Protein AF-A0A517YF30-F1 (afdb_monomer_lite)

Sequence (379 aa):
MPVTVTRTSLQVQNWNGSINKATDIVGMNGVGLNIELEAHASGGDELPPSIKVQLEFKEASQAGTGKASWSGKPVLDVPRHAYTSYYRFDVPWQIWSMLGVAEGRREFATVVRYSSDDMKATADGAFRSQLVYGNWADRGMAQQSLRMSNNSGDARLRRPDAKQLMLAGGVEILEIKVLPQPHLKVKDGSTYCFMRSPADVFFYTGHGLGGNLVTHGGPGEGLHDDFMTPEELLQAWTVTNPILGPKSLDVDVLIINGCSVLNCDDKDGTGKKWARLLMNQEGPLYSILGYRDGAPADSNGGHAVAAAMGKAIIGNLDSKWMAYAKTWLEINKQNHKHYRPTSSNYSLANACAIDLNGYWYLEELDDELHIIGPKKLPK

Radius of gyration: 23.12 Å; chains: 1; bounding box: 59×44×78 Å

Organism: NCBI:txid2528021

Secondary structure (DSSP, 8-state):
--EEEEEEEEEEGGG-SB--TTT-EETSTT--EEEEEEEE--TTPPPPSEEEEEEEEEESTTTTTPPPS-----EEEEEBSTTSSEEEEE--HHHHHHT---SS--EEEEEE---SSS----HHHHHHHHHHHTT-EEEEEEE--SSTTS---BTTTTB--HHHHHHHT-EEEEEEEEPP-TTEEESS-EEEEEEE---SEEEEESEEETTEEE--PPTT-----EEE-HHHHHHHHHS-BTTTBSS-----EEEEESTTSS--SSTT-HHHHHHTTBTTTTSSBSEEEEESSPPPPIIIIIHHHHHHHHHHIIIIITT-GGGHHHHHHHHHHHHHTTS--SSTTS-GGGEEEEETTEEEEEEEETTEEEEEEEEPPP-

Foldseek 3Di:
DFKEWPDKFKAFPPRPGTDDLAADAQLFPRGFIKIKIFIDDDDPDADDQWFKKWKDWAQQQCRPHGDGLAPDIDIDTFGDDPSHRMTIDRDDLVVLLVRHGPPDAAEEEEEEADDDDPPDDDLVVLQVVLCVVLVHGYQAYFYADQDLVDRRGDNVSSHYGRLNCLLLQGWIKIKMFTDDDVSYHYDPGIDIHIYRDHGQEYEYAAADDPQAGWHNHPVPGPDTHRSGHLVSSLVSQQPARPSCGRRNHQHAEYEYQYFQNQACPDPSGSNVSNLCCAPVHRHNYQKYWYFNGAAADCVLCSNVLSNQLSNCCSPPCVPVSNCSFVSSLVSLQVSQVVRVDPDPRHGSQRIWMQGPQAIWGWDQDPNGIDIDDDDHRDD

Structure (mmCIF, N/CA/C/O backbone):
data_AF-A0A517YF30-F1
#
_entry.id   AF-A0A517YF30-F1
#
loop_
_atom_site.group_PDB
_atom_site.id
_atom_site.type_symbol
_atom_site.label_atom_id
_atom_site.label_alt_id
_atom_site.label_comp_id
_atom_site.label_asym_id
_atom_site.label_entity_id
_atom_site.label_seq_id
_atom_site.pdbx_PDB_ins_code
_atom_site.Cartn_x
_atom_site.Cartn_y
_atom_site.Cartn_z
_atom_site.occupancy
_atom_site.B_iso_or_equiv
_atom_site.auth_seq_id
_atom_site.auth_comp_id
_atom_site.auth_asym_id
_atom_site.auth_atom_id
_atom_site.pdbx_PDB_model_num
ATOM 1 N N . MET A 1 1 ? -31.188 3.361 35.700 1.00 61.44 1 MET A N 1
ATOM 2 C CA . MET A 1 1 ? -31.096 4.200 34.480 1.00 61.44 1 MET A CA 1
ATOM 3 C C . MET A 1 1 ? -29.778 3.899 33.776 1.00 61.44 1 MET A C 1
ATOM 5 O O . MET A 1 1 ? -28.760 3.799 34.438 1.00 61.44 1 MET A O 1
ATOM 9 N N . PRO A 1 2 ? -29.761 3.764 32.443 1.00 85.69 2 PRO A N 1
ATOM 10 C CA . PRO A 1 2 ? -28.757 2.956 31.754 1.00 85.69 2 PRO A CA 1
ATOM 11 C C . PRO A 1 2 ? -27.320 3.474 31.889 1.00 85.69 2 PRO A C 1
ATOM 13 O O . PRO A 1 2 ? -27.060 4.677 31.790 1.00 85.69 2 PRO A O 1
ATOM 16 N N . VAL A 1 3 ? -26.395 2.528 32.045 1.00 90.75 3 VAL A N 1
ATOM 17 C CA . VAL A 1 3 ? -24.952 2.732 31.891 1.00 90.75 3 VAL A CA 1
ATOM 18 C C . VAL A 1 3 ? -24.687 3.247 30.483 1.00 90.75 3 VAL A C 1
ATOM 20 O O . VAL A 1 3 ? -25.270 2.746 29.527 1.00 90.75 3 VAL A O 1
ATOM 23 N N . THR A 1 4 ? -23.836 4.256 30.331 1.00 94.69 4 THR A N 1
ATOM 24 C CA . THR A 1 4 ? -23.528 4.859 29.031 1.00 94.69 4 THR A CA 1
ATOM 25 C C . THR A 1 4 ? -22.043 4.750 28.726 1.00 94.69 4 THR A C 1
ATOM 27 O O . THR A 1 4 ? -21.242 5.294 29.480 1.00 94.69 4 THR A O 1
ATOM 30 N N . VAL A 1 5 ? -21.681 4.113 27.608 1.00 95.75 5 VAL A N 1
ATOM 31 C CA . VAL A 1 5 ? -20.320 4.180 27.051 1.00 95.75 5 VAL A CA 1
ATOM 32 C C . VAL A 1 5 ? -20.120 5.540 26.394 1.00 95.75 5 VAL A C 1
ATOM 34 O O . VAL A 1 5 ? -20.838 5.895 25.452 1.00 95.75 5 VAL A O 1
ATOM 37 N N . THR A 1 6 ? -19.171 6.310 26.913 1.00 95.56 6 THR A N 1
ATOM 38 C CA . THR A 1 6 ? -18.880 7.691 26.505 1.00 95.56 6 THR A CA 1
ATOM 39 C C . THR A 1 6 ? -17.641 7.815 25.639 1.00 95.56 6 THR A C 1
ATOM 41 O O . THR A 1 6 ? -17.535 8.816 24.931 1.00 95.56 6 THR A O 1
ATOM 44 N N . ARG A 1 7 ? -16.744 6.822 25.671 1.00 95.81 7 ARG A N 1
ATOM 45 C CA . ARG A 1 7 ? -15.513 6.803 24.878 1.00 95.81 7 ARG A CA 1
ATOM 46 C C . ARG A 1 7 ? -15.123 5.374 24.517 1.00 95.81 7 ARG A C 1
ATOM 48 O O . ARG A 1 7 ? -15.085 4.509 25.391 1.00 95.81 7 ARG A O 1
ATOM 55 N N . THR A 1 8 ? -14.778 5.161 23.251 1.00 96.12 8 THR A N 1
ATOM 56 C CA . THR A 1 8 ? -14.151 3.927 22.756 1.00 96.12 8 THR A CA 1
ATOM 57 C C . THR A 1 8 ? -12.811 4.296 22.128 1.00 96.12 8 THR A C 1
ATOM 59 O O . THR A 1 8 ? -12.760 5.065 21.169 1.00 96.12 8 THR A O 1
ATOM 62 N N . SER A 1 9 ? -11.703 3.771 22.646 1.00 95.12 9 SER A N 1
ATOM 63 C CA . SER A 1 9 ? -10.369 4.140 22.167 1.00 95.12 9 SER A CA 1
ATOM 64 C C . SER A 1 9 ? -9.432 2.946 22.038 1.00 95.12 9 SER A C 1
ATOM 66 O O . SER A 1 9 ? -9.618 1.904 22.666 1.00 95.12 9 SER A O 1
ATOM 68 N N . LEU A 1 10 ? -8.432 3.122 21.179 1.00 94.19 10 LEU A N 1
ATOM 69 C CA . LEU A 1 10 ? -7.374 2.156 20.929 1.00 94.19 10 LEU A CA 1
ATOM 70 C C . LEU A 1 10 ? -6.073 2.710 21.469 1.00 94.19 10 LEU A C 1
ATOM 72 O O . LEU A 1 10 ? -5.754 3.876 21.231 1.00 94.19 10 LEU A O 1
ATOM 76 N N . GLN A 1 11 ? -5.342 1.873 22.186 1.00 93.56 11 GLN A N 1
ATOM 77 C CA . GLN A 1 11 ? -4.085 2.236 22.818 1.00 93.56 11 GLN A CA 1
ATOM 78 C C . GLN A 1 11 ? -2.956 1.394 22.224 1.00 93.56 11 GLN A C 1
ATOM 80 O O . GLN A 1 11 ? -3.171 0.240 21.839 1.00 93.56 11 GLN A O 1
ATOM 85 N N . VAL A 1 12 ? -1.759 1.974 22.155 1.00 87.69 12 VAL A N 1
ATOM 86 C CA . VAL A 1 12 ? -0.543 1.221 21.835 1.00 87.69 12 VAL A CA 1
ATOM 87 C C . VAL A 1 12 ? -0.238 0.223 22.955 1.00 87.69 12 VAL A C 1
ATOM 89 O O . VAL A 1 12 ? -0.716 0.362 24.088 1.00 87.69 12 VAL A O 1
ATOM 92 N N . GLN A 1 13 ? 0.593 -0.775 22.651 1.00 81.19 13 GLN A N 1
ATOM 93 C CA . GLN A 1 13 ? 1.053 -1.757 23.634 1.00 81.19 13 GLN A CA 1
ATOM 94 C C . GLN A 1 13 ? 1.600 -1.082 24.906 1.00 81.19 13 GLN A C 1
ATOM 96 O O . GLN A 1 13 ? 2.226 -0.021 24.852 1.00 81.19 13 GLN A O 1
ATOM 101 N N . ASN A 1 14 ? 1.367 -1.716 26.058 1.00 84.12 14 ASN A N 1
ATOM 102 C CA . ASN A 1 14 ? 1.727 -1.213 27.390 1.00 84.12 14 ASN A CA 1
ATOM 103 C C . ASN A 1 14 ? 1.003 0.077 27.810 1.00 84.12 14 ASN A C 1
ATOM 105 O O . ASN A 1 14 ? 1.407 0.695 28.789 1.00 84.12 14 ASN A O 1
ATOM 109 N N . TRP A 1 15 ? -0.077 0.463 27.119 1.00 87.31 15 TRP A N 1
ATOM 110 C CA . TRP A 1 15 ? -0.904 1.624 27.483 1.00 87.31 15 TRP A CA 1
ATOM 111 C C . TRP A 1 15 ? -0.151 2.966 27.419 1.00 87.31 15 TRP A C 1
ATOM 113 O O . TRP A 1 15 ? -0.527 3.925 28.088 1.00 87.31 15 TRP A O 1
ATOM 123 N N . ASN A 1 16 ? 0.894 3.050 26.588 1.00 85.00 16 ASN A N 1
ATOM 124 C CA . ASN A 1 16 ? 1.787 4.214 26.492 1.00 85.00 16 ASN A CA 1
ATOM 125 C C . ASN A 1 16 ? 1.214 5.400 25.692 1.00 85.00 16 ASN A C 1
ATOM 127 O O . ASN A 1 16 ? 1.903 6.397 25.488 1.00 85.00 16 ASN A O 1
ATOM 131 N N . GLY A 1 17 ? -0.026 5.306 25.216 1.00 89.19 17 GLY A N 1
ATOM 132 C CA . GLY A 1 17 ? -0.667 6.356 24.433 1.00 89.19 17 GLY A CA 1
ATOM 133 C C . GLY A 1 17 ? -1.769 5.827 23.526 1.00 89.19 17 GLY A C 1
ATOM 134 O O . GLY A 1 17 ? -1.887 4.625 23.284 1.00 89.19 17 GLY A O 1
ATOM 135 N N . SER A 1 18 ? -2.583 6.746 23.016 1.00 92.62 18 SER A N 1
ATOM 136 C CA . SER A 1 18 ? -3.637 6.416 22.058 1.00 92.62 18 SER A CA 1
ATOM 137 C C . SER A 1 18 ? -3.072 6.263 20.654 1.00 92.62 18 SER A C 1
ATOM 139 O O . SER A 1 18 ? -2.179 7.009 20.264 1.00 92.62 18 SER A O 1
ATOM 141 N N . ILE A 1 19 ? -3.643 5.330 19.893 1.00 92.38 19 ILE A N 1
ATOM 142 C CA . ILE A 1 19 ? -3.307 5.120 18.485 1.00 92.38 19 ILE A CA 1
ATOM 143 C C . ILE A 1 19 ? -3.569 6.409 17.699 1.00 92.38 19 ILE A C 1
ATOM 145 O O . ILE A 1 19 ? -4.698 6.913 17.647 1.00 92.38 19 ILE A O 1
ATOM 149 N N . ASN A 1 20 ? -2.531 6.921 17.045 1.00 93.62 20 ASN A N 1
ATOM 150 C CA . ASN A 1 20 ? -2.638 8.015 16.101 1.00 93.62 20 ASN A CA 1
ATOM 151 C C . ASN A 1 20 ? -3.170 7.493 14.763 1.00 93.62 20 ASN A C 1
ATOM 153 O O . ASN A 1 20 ? -2.449 6.908 13.961 1.00 93.62 20 ASN A O 1
ATOM 157 N N . LYS A 1 21 ? -4.445 7.774 14.488 1.00 92.94 21 LYS A N 1
ATOM 158 C CA . LYS A 1 21 ? -5.163 7.335 13.279 1.00 92.94 21 LYS A CA 1
ATOM 159 C C . LYS A 1 21 ? -4.612 7.877 11.953 1.00 92.94 21 LYS A C 1
ATOM 161 O O . LYS A 1 21 ? -5.178 7.550 10.916 1.00 92.94 21 LYS A O 1
ATOM 166 N N . ALA A 1 22 ? -3.587 8.727 11.971 1.00 91.56 22 ALA A N 1
ATOM 167 C CA . ALA A 1 22 ? -2.902 9.189 10.768 1.00 91.56 22 ALA A CA 1
ATOM 168 C C . ALA A 1 22 ? -1.572 8.455 10.528 1.00 91.56 22 ALA A C 1
ATOM 170 O O . ALA A 1 22 ? -1.238 8.192 9.378 1.00 91.56 22 ALA A O 1
ATOM 171 N N . THR A 1 23 ? -0.825 8.112 11.582 1.00 91.62 23 THR A N 1
ATOM 172 C CA . THR A 1 23 ? 0.557 7.606 11.463 1.00 91.62 23 THR A CA 1
ATOM 173 C C . THR A 1 23 ? 0.745 6.178 11.937 1.00 91.62 23 THR A C 1
ATOM 175 O O . THR A 1 23 ? 1.676 5.513 11.496 1.00 91.62 23 THR A O 1
ATOM 178 N N . ASP A 1 24 ? -0.100 5.702 12.844 1.00 93.00 24 ASP A N 1
ATOM 179 C CA . ASP A 1 24 ? 0.134 4.428 13.503 1.00 93.00 24 ASP A CA 1
ATOM 180 C C . ASP A 1 24 ? -0.499 3.299 12.694 1.00 93.00 24 ASP A C 1
ATOM 182 O O . ASP A 1 24 ? -1.700 3.301 12.404 1.00 93.00 24 ASP A O 1
ATOM 186 N N . ILE A 1 25 ? 0.330 2.311 12.364 1.00 91.50 25 ILE A N 1
ATOM 187 C CA . ILE A 1 25 ? -0.074 1.063 11.724 1.00 91.50 25 ILE A CA 1
ATOM 188 C C . ILE A 1 25 ? 0.284 -0.072 12.678 1.00 91.50 25 ILE A C 1
ATOM 190 O O . ILE A 1 25 ? 1.453 -0.346 12.953 1.00 91.50 25 ILE A O 1
ATOM 194 N N . VAL A 1 26 ? -0.737 -0.742 13.198 1.00 88.00 26 VAL A N 1
ATOM 195 C CA . VAL A 1 26 ? -0.571 -1.914 14.056 1.00 88.00 26 VAL A CA 1
ATOM 196 C C . VAL A 1 26 ? 0.053 -3.044 13.247 1.00 88.00 26 VAL A C 1
ATOM 198 O O . VAL A 1 26 ? -0.318 -3.287 12.100 1.00 88.00 26 VAL A O 1
ATOM 201 N N . GLY A 1 27 ? 1.025 -3.735 13.834 1.00 81.06 27 GLY A N 1
ATOM 202 C CA . GLY A 1 27 ? 1.847 -4.702 13.105 1.00 81.06 27 GLY A CA 1
ATOM 203 C C . GLY A 1 27 ? 3.067 -4.088 12.411 1.00 81.06 27 GLY A C 1
ATOM 204 O O . GLY A 1 27 ? 3.839 -4.815 11.788 1.00 81.06 27 GLY A O 1
ATOM 205 N N . MET A 1 28 ? 3.304 -2.784 12.556 1.00 82.56 28 MET A N 1
ATOM 206 C CA . MET A 1 28 ? 4.623 -2.187 12.342 1.00 82.56 28 MET A CA 1
ATOM 207 C C . MET A 1 28 ? 5.310 -1.888 13.681 1.00 82.56 28 MET A C 1
ATOM 209 O O . MET A 1 28 ? 4.644 -1.549 14.652 1.00 82.56 28 MET A O 1
ATOM 213 N N . ASN A 1 29 ? 6.643 -2.008 13.736 1.00 66.00 29 ASN A N 1
ATOM 214 C CA . ASN A 1 29 ? 7.512 -1.472 14.801 1.00 66.00 29 ASN A CA 1
ATOM 215 C C . ASN A 1 29 ? 7.027 -1.673 16.256 1.00 66.00 29 ASN A C 1
ATOM 217 O O . ASN A 1 29 ? 7.095 -0.753 17.067 1.00 66.00 29 ASN A O 1
ATOM 221 N N . GLY A 1 30 ? 6.530 -2.865 16.605 1.00 63.75 30 GLY A N 1
ATOM 222 C CA . GLY A 1 30 ? 6.095 -3.163 17.979 1.00 63.75 30 GLY A CA 1
ATOM 223 C C . GLY A 1 30 ? 4.811 -2.447 18.416 1.00 63.75 30 GLY A C 1
ATOM 224 O O . GLY A 1 30 ? 4.474 -2.460 19.598 1.00 63.75 30 GLY A O 1
ATOM 225 N N . VAL A 1 31 ? 4.070 -1.840 17.485 1.00 68.06 31 VAL A N 1
ATOM 226 C CA . VAL A 1 31 ? 2.738 -1.301 17.755 1.00 68.06 31 VAL A CA 1
ATOM 227 C C . VAL A 1 31 ? 1.771 -2.475 17.909 1.00 68.06 31 VAL A C 1
ATOM 229 O O . VAL A 1 31 ? 1.271 -3.027 16.926 1.00 68.06 31 VAL A O 1
ATOM 232 N N . GLY A 1 32 ? 1.551 -2.884 19.159 1.00 75.56 32 GLY A N 1
ATOM 233 C CA . GLY A 1 32 ? 0.439 -3.743 19.564 1.00 75.56 32 GLY A CA 1
ATOM 234 C C . GLY A 1 32 ? -0.852 -2.948 19.778 1.00 75.56 32 GLY A C 1
ATOM 235 O O . GLY A 1 32 ? -0.850 -1.717 19.736 1.00 75.56 32 GLY A O 1
ATOM 236 N N . LEU A 1 33 ? -1.953 -3.660 20.019 1.00 88.06 33 LEU A N 1
ATOM 237 C CA . LEU A 1 33 ? -3.286 -3.076 20.141 1.00 88.06 33 LEU A CA 1
ATOM 238 C C . LEU A 1 33 ? -3.922 -3.415 21.487 1.00 88.06 33 LEU A C 1
ATOM 240 O O . LEU A 1 33 ? -4.097 -4.584 21.816 1.00 88.06 33 LEU A O 1
ATOM 244 N N . ASN A 1 34 ? -4.364 -2.385 22.196 1.00 93.06 34 ASN A N 1
ATOM 245 C CA . ASN A 1 34 ? -5.155 -2.497 23.413 1.00 93.06 34 ASN A CA 1
ATOM 246 C C . ASN A 1 34 ? -6.483 -1.745 23.250 1.00 93.06 34 ASN A C 1
ATOM 248 O O . ASN A 1 34 ? -6.551 -0.731 22.552 1.00 93.06 34 ASN A O 1
ATOM 252 N N . ILE A 1 35 ? -7.540 -2.227 23.904 1.00 95.81 35 ILE A N 1
ATOM 253 C CA . ILE A 1 35 ? -8.881 -1.628 23.857 1.00 95.81 35 ILE A CA 1
ATOM 254 C C . ILE A 1 35 ? -9.171 -0.950 25.194 1.00 95.81 35 ILE A C 1
ATOM 256 O O . ILE A 1 35 ? -9.142 -1.609 26.233 1.00 95.81 35 ILE A O 1
ATOM 260 N N . GLU A 1 36 ? -9.508 0.342 25.166 1.00 96.81 36 GLU A N 1
ATOM 261 C CA . GLU A 1 36 ? -10.013 1.080 26.328 1.00 96.81 36 GLU A CA 1
ATOM 262 C C . GLU A 1 36 ? -11.428 1.595 26.067 1.00 96.81 36 GLU A C 1
ATOM 264 O O . GLU A 1 36 ? -11.665 2.316 25.092 1.00 96.81 36 GLU A O 1
ATOM 269 N N . LEU A 1 37 ? -12.350 1.287 26.975 1.00 97.25 37 LEU A N 1
ATOM 270 C CA . LEU A 1 37 ? -13.687 1.872 27.000 1.00 97.25 37 LEU A CA 1
ATOM 271 C C . LEU A 1 37 ? -13.865 2.682 28.279 1.00 97.25 37 LEU A C 1
ATOM 273 O O . LEU A 1 37 ? -13.382 2.292 29.342 1.00 97.25 37 LEU A O 1
ATOM 277 N N . GLU A 1 38 ? -14.620 3.765 28.188 1.00 96.94 38 GLU A N 1
ATOM 278 C CA . GLU A 1 38 ? -15.071 4.539 29.339 1.00 96.94 38 GLU A CA 1
ATOM 279 C C . GLU A 1 38 ? -16.594 4.497 29.400 1.00 96.94 38 GLU A C 1
ATOM 281 O O . GLU A 1 38 ? -17.273 4.777 28.406 1.00 96.94 38 GLU A O 1
ATOM 286 N N . ALA A 1 39 ? -17.138 4.123 30.557 1.00 95.69 39 ALA A N 1
ATOM 287 C CA . ALA A 1 39 ? -18.572 4.093 30.779 1.00 95.69 39 ALA A CA 1
ATOM 288 C C . ALA A 1 39 ? -18.953 4.692 32.132 1.00 95.69 39 ALA A C 1
ATOM 290 O O . ALA A 1 39 ? -18.271 4.502 33.140 1.00 95.69 39 ALA A O 1
ATOM 291 N N . HIS A 1 40 ? -20.097 5.370 32.164 1.00 94.69 40 HIS A N 1
ATOM 292 C CA . HIS A 1 40 ? -20.636 5.983 33.374 1.00 94.69 40 HIS A CA 1
ATOM 293 C C . HIS A 1 40 ? -22.029 5.441 33.664 1.00 94.69 40 HIS A C 1
ATOM 295 O O . HIS A 1 40 ? -22.856 5.297 32.761 1.00 94.69 40 HIS A O 1
ATOM 301 N N . ALA A 1 41 ? -22.299 5.169 34.935 1.00 91.81 41 ALA A N 1
ATOM 302 C CA . ALA A 1 41 ? -23.636 4.857 35.409 1.00 91.81 41 ALA A CA 1
ATOM 303 C C . ALA A 1 41 ? -24.378 6.138 35.809 1.00 91.81 41 ALA A C 1
ATOM 305 O O . ALA A 1 41 ? -23.767 7.124 36.222 1.00 91.81 41 ALA A O 1
ATOM 306 N N . SER A 1 42 ? -25.707 6.117 35.709 1.00 85.69 42 SER A N 1
ATOM 307 C CA . SER A 1 42 ? -26.572 7.197 36.189 1.00 85.69 42 SER A CA 1
ATOM 308 C C . SER A 1 42 ? -27.612 6.636 37.156 1.00 85.69 42 SER A C 1
ATOM 310 O O . SER A 1 42 ? -28.147 5.552 36.938 1.00 85.69 42 SER A O 1
ATOM 312 N N . GLY A 1 43 ? -27.903 7.364 38.237 1.00 78.50 43 GLY A N 1
ATOM 313 C CA . GLY A 1 43 ? -28.978 6.994 39.166 1.00 78.50 43 GLY A CA 1
ATOM 314 C C . GLY A 1 43 ? -28.710 5.770 40.052 1.00 78.50 43 GLY A C 1
ATOM 315 O O . GLY A 1 43 ? -29.669 5.137 40.474 1.00 78.50 43 GLY A O 1
ATOM 316 N N . GLY A 1 44 ? -27.444 5.441 40.340 1.00 76.50 44 GLY A N 1
ATOM 317 C CA . GLY A 1 44 ? -27.075 4.367 41.276 1.00 76.50 44 GLY A CA 1
ATOM 318 C C . GLY A 1 44 ? -26.982 2.960 40.675 1.00 76.50 44 GLY A C 1
ATOM 319 O O . GLY A 1 44 ? -26.658 2.030 41.407 1.00 76.50 44 GLY A O 1
ATOM 320 N N . ASP A 1 45 ? -27.224 2.798 39.369 1.00 84.25 45 ASP A N 1
ATOM 321 C CA . ASP A 1 45 ? -27.001 1.528 38.667 1.00 84.25 45 ASP A CA 1
ATOM 322 C C . ASP A 1 45 ? -25.521 1.106 38.756 1.00 84.25 45 ASP A C 1
ATOM 324 O O . ASP A 1 45 ? -24.610 1.937 38.709 1.00 84.25 45 ASP A O 1
ATOM 328 N N . GLU A 1 46 ? -25.269 -0.199 38.848 1.00 89.31 46 GLU A N 1
ATOM 329 C CA . GLU A 1 46 ? -23.910 -0.731 38.833 1.00 89.31 46 GLU A CA 1
ATOM 330 C C . GLU A 1 46 ? -23.375 -0.833 37.396 1.00 89.31 46 GLU A C 1
ATOM 332 O O . GLU A 1 46 ? -24.075 -1.241 36.466 1.00 89.31 46 GLU A O 1
ATOM 337 N N . LEU A 1 47 ? -22.109 -0.460 37.204 1.00 92.94 47 LEU A N 1
ATOM 338 C CA . LEU A 1 47 ? -21.395 -0.691 35.949 1.00 92.94 47 LEU A CA 1
ATOM 339 C C . LEU A 1 47 ? -21.194 -2.206 35.733 1.00 92.94 47 LEU A C 1
ATOM 341 O O . LEU A 1 47 ? -20.716 -2.868 36.660 1.00 92.94 47 LEU A O 1
ATOM 345 N N . PRO A 1 48 ? -21.497 -2.756 34.540 1.00 93.75 48 PRO A N 1
ATOM 346 C CA . PRO A 1 48 ? -21.382 -4.188 34.286 1.00 93.75 48 PRO A CA 1
ATOM 347 C C . PRO A 1 48 ? -19.942 -4.700 34.478 1.00 93.75 48 PRO A C 1
ATOM 349 O O . PRO A 1 48 ? -18.981 -3.938 34.361 1.00 93.75 48 PRO A O 1
ATOM 352 N N . PRO A 1 49 ? -19.754 -6.004 34.743 1.00 94.94 49 PRO A N 1
ATOM 353 C CA . PRO A 1 49 ? -18.416 -6.578 34.899 1.00 94.94 49 PRO A CA 1
ATOM 354 C C . PRO A 1 49 ? -17.613 -6.585 33.586 1.00 94.94 49 PRO A C 1
ATOM 356 O O . PRO A 1 49 ? -16.383 -6.536 33.619 1.00 94.94 49 PRO A O 1
ATOM 359 N N . SER A 1 50 ? -18.289 -6.623 32.434 1.00 96.75 50 SER A N 1
ATOM 360 C CA . SER A 1 50 ? -17.675 -6.555 31.107 1.00 96.75 50 SER A CA 1
ATOM 361 C C . SER A 1 50 ? -18.576 -5.855 30.090 1.00 96.75 50 SER A C 1
ATOM 363 O O . SER A 1 50 ? -19.804 -5.824 30.225 1.00 96.75 50 SER A O 1
ATOM 365 N N . ILE A 1 51 ? -17.949 -5.317 29.044 1.00 96.81 51 ILE A N 1
ATOM 366 C CA . ILE A 1 51 ? -18.624 -4.770 27.864 1.00 96.81 51 ILE A CA 1
ATOM 367 C C . ILE A 1 51 ? -18.192 -5.569 26.638 1.00 96.81 51 ILE A C 1
ATOM 369 O O . ILE A 1 51 ? -17.004 -5.821 26.434 1.00 96.81 51 ILE A O 1
ATOM 373 N N . LYS A 1 52 ? -19.165 -5.959 25.815 1.00 97.00 52 LYS A N 1
ATOM 374 C CA . LYS A 1 52 ? -18.927 -6.738 24.600 1.00 97.00 52 LYS A CA 1
ATOM 375 C C . LYS A 1 52 ? -18.511 -5.840 23.452 1.00 97.00 52 LYS A C 1
ATOM 377 O O . LYS A 1 52 ? -19.191 -4.867 23.125 1.00 97.00 52 LYS A O 1
ATOM 382 N N . VAL A 1 53 ? -17.428 -6.222 22.796 1.00 96.44 53 VAL A N 1
ATOM 383 C CA . VAL A 1 53 ? -16.837 -5.493 21.684 1.00 96.44 53 VAL A CA 1
ATOM 384 C C . VAL A 1 53 ? -16.629 -6.433 20.508 1.00 96.44 53 VAL A C 1
ATOM 386 O O . VAL A 1 53 ? -16.025 -7.487 20.650 1.00 96.44 53 VAL A O 1
ATOM 389 N N . GLN A 1 54 ? -17.126 -6.054 19.338 1.00 94.44 54 GLN A N 1
ATOM 390 C CA . GLN A 1 54 ? -16.904 -6.760 18.085 1.00 94.44 54 GLN A CA 1
ATOM 391 C C . GLN A 1 54 ? -15.720 -6.152 17.335 1.00 94.44 54 GLN A C 1
ATOM 393 O O . GLN A 1 54 ? -15.616 -4.928 17.237 1.00 94.44 54 GLN A O 1
ATOM 398 N N . LEU A 1 55 ? -14.867 -7.010 16.781 1.00 91.44 55 LEU A N 1
ATOM 399 C CA . LEU A 1 55 ? -13.836 -6.618 15.823 1.00 91.44 55 LEU A CA 1
ATOM 400 C C . LEU A 1 55 ? -14.335 -6.858 14.392 1.00 91.44 55 LEU A C 1
ATOM 402 O O . LEU A 1 55 ? -14.991 -7.864 14.122 1.00 91.44 55 LEU A O 1
ATOM 406 N N . GLU A 1 56 ? -14.030 -5.952 13.472 1.00 89.25 56 GLU A N 1
ATOM 407 C CA . GLU A 1 56 ? -14.373 -6.083 12.056 1.00 89.25 56 GLU A CA 1
ATOM 408 C C . GLU A 1 56 ? -13.240 -5.527 11.191 1.00 89.25 56 GLU A C 1
ATOM 410 O O . GLU A 1 56 ? -12.831 -4.381 11.362 1.00 89.25 56 GLU A O 1
ATOM 415 N N . PHE A 1 57 ? -12.745 -6.327 10.249 1.00 87.62 57 PHE A N 1
ATOM 416 C CA . PHE A 1 57 ? -11.768 -5.880 9.257 1.00 87.62 57 PHE A CA 1
ATOM 417 C C . PHE A 1 57 ? -12.480 -5.283 8.050 1.00 87.62 57 PHE A C 1
ATOM 419 O O . PHE A 1 57 ? -13.594 -5.685 7.713 1.00 87.62 57 PHE A O 1
ATOM 426 N N . LYS A 1 58 ? -11.870 -4.284 7.417 1.00 88.00 58 LYS A N 1
ATOM 427 C CA . LYS A 1 58 ? -12.446 -3.547 6.291 1.00 88.00 58 LYS A CA 1
ATOM 428 C C . LYS A 1 58 ? -11.353 -3.112 5.326 1.00 88.00 58 LYS A C 1
ATOM 430 O O . LYS A 1 58 ? -10.276 -2.696 5.752 1.00 88.00 58 LYS A O 1
ATOM 435 N N . GLU A 1 59 ? -11.673 -3.118 4.035 1.00 86.38 59 GLU A N 1
ATOM 436 C CA . GLU A 1 59 ? -10.835 -2.462 3.027 1.00 86.38 59 GLU A CA 1
ATOM 437 C C . GLU A 1 59 ? -10.735 -0.966 3.345 1.00 86.38 59 GLU A C 1
ATOM 439 O O . GLU A 1 59 ? -11.741 -0.313 3.649 1.00 86.38 59 GLU A O 1
ATOM 444 N N . ALA A 1 60 ? -9.524 -0.414 3.281 1.00 78.75 60 ALA A N 1
ATOM 445 C CA . ALA A 1 60 ? -9.270 0.931 3.783 1.00 78.75 60 ALA A CA 1
ATOM 446 C C . ALA A 1 60 ? -10.009 2.016 2.982 1.00 78.75 60 ALA A C 1
ATOM 448 O O . ALA A 1 60 ? -10.588 2.934 3.563 1.00 78.75 60 ALA A O 1
ATOM 449 N N . SER A 1 61 ? -10.062 1.878 1.655 1.00 73.06 61 SER A N 1
ATOM 450 C CA . SER A 1 61 ? -10.727 2.837 0.762 1.00 73.06 61 SER A CA 1
ATOM 451 C C . SER A 1 61 ? -12.237 2.611 0.615 1.00 73.06 61 SER A C 1
ATOM 453 O O . SER A 1 61 ? -12.949 3.501 0.150 1.00 73.06 61 SER A O 1
ATOM 455 N N . GLN A 1 62 ? -12.742 1.444 1.026 1.00 69.19 62 GLN A N 1
ATOM 456 C CA . GLN A 1 62 ? -14.145 1.050 0.882 1.00 69.19 62 GLN A CA 1
ATOM 457 C C . GLN A 1 62 ? -14.771 0.659 2.222 1.00 69.19 62 GLN A C 1
ATOM 459 O O . GLN A 1 62 ? -15.600 -0.237 2.284 1.00 69.19 62 GLN A O 1
ATOM 464 N N . ALA A 1 63 ? -14.440 1.328 3.324 1.00 60.06 63 ALA A N 1
ATOM 465 C CA . ALA A 1 63 ? -14.894 0.898 4.652 1.00 60.06 63 ALA A CA 1
ATOM 466 C C . ALA A 1 63 ? -16.434 0.779 4.840 1.00 60.06 63 ALA A C 1
ATOM 468 O O . ALA A 1 63 ? -16.893 0.194 5.820 1.00 60.06 63 ALA A O 1
ATOM 469 N N . GLY A 1 64 ? -17.252 1.323 3.930 1.00 61.16 64 GLY A N 1
ATOM 470 C CA . GLY A 1 64 ? -18.709 1.134 3.924 1.00 61.16 64 GLY A CA 1
ATOM 471 C C . GLY A 1 64 ? -19.225 -0.046 3.085 1.00 61.16 64 GLY A C 1
ATOM 472 O O . GLY A 1 64 ? -20.360 -0.468 3.289 1.00 61.16 64 GLY A O 1
ATOM 473 N N . THR A 1 65 ? -18.438 -0.556 2.135 1.00 63.88 65 THR A N 1
ATOM 474 C CA . THR A 1 65 ? -18.907 -1.445 1.047 1.00 63.88 65 THR A CA 1
ATOM 475 C C . THR A 1 65 ? -17.905 -2.528 0.622 1.00 63.88 65 THR A C 1
ATOM 477 O O . THR A 1 65 ? -18.296 -3.492 -0.035 1.00 63.88 65 THR A O 1
ATOM 480 N N . GLY A 1 66 ? -16.638 -2.387 1.000 1.00 60.47 66 GLY A N 1
ATOM 481 C CA . GLY A 1 66 ? -15.535 -3.289 0.690 1.00 60.47 66 GLY A CA 1
ATOM 482 C C . GLY A 1 66 ? -15.582 -4.563 1.518 1.00 60.47 66 GLY A C 1
ATOM 483 O O . GLY A 1 66 ? -16.209 -4.615 2.581 1.00 60.47 66 GLY A O 1
ATOM 484 N N . LYS A 1 67 ? -14.917 -5.613 1.032 1.00 67.62 67 LYS A N 1
ATOM 485 C CA . LYS A 1 67 ? -14.921 -6.918 1.696 1.00 67.62 67 LYS A CA 1
ATOM 486 C C . LYS A 1 67 ? -13.605 -7.102 2.439 1.00 67.62 67 LYS A C 1
ATOM 488 O O . LYS A 1 67 ? -12.542 -7.105 1.832 1.00 67.62 67 LYS A O 1
ATOM 493 N N . ALA A 1 68 ? -13.712 -7.286 3.745 1.00 71.75 68 ALA A N 1
ATOM 494 C CA . ALA A 1 68 ? -12.606 -7.622 4.626 1.00 71.75 68 ALA A CA 1
ATOM 495 C C . ALA A 1 68 ? -11.740 -8.773 4.085 1.00 71.75 68 ALA A C 1
ATOM 497 O O . ALA A 1 68 ? -12.286 -9.731 3.529 1.00 71.75 68 ALA A O 1
ATOM 498 N N . SER A 1 69 ? -10.430 -8.731 4.350 1.00 70.12 69 SER A N 1
ATOM 499 C CA . SER A 1 69 ? -9.555 -9.911 4.287 1.00 70.12 69 SER A CA 1
ATOM 500 C C . SER A 1 69 ? -10.116 -11.051 5.122 1.00 70.12 69 SER A C 1
ATOM 502 O O . SER A 1 69 ? -9.976 -12.208 4.760 1.00 70.12 69 SER A O 1
ATOM 504 N N . TRP A 1 70 ? -10.779 -10.726 6.228 1.00 76.38 70 TRP A N 1
ATOM 505 C CA . TRP A 1 70 ? -11.292 -11.693 7.167 1.00 76.38 70 TRP A CA 1
ATOM 506 C C . TRP A 1 70 ? -12.770 -11.452 7.456 1.00 76.38 70 TRP A C 1
ATOM 508 O O . TRP A 1 70 ? -13.178 -10.401 7.946 1.00 76.38 70 TRP A O 1
ATOM 518 N N . SER A 1 71 ? -13.594 -12.456 7.158 1.00 76.44 71 SER A N 1
ATOM 519 C CA . SER A 1 71 ? -15.051 -12.370 7.303 1.00 76.44 71 SER A CA 1
ATOM 520 C C . SER A 1 71 ? -15.548 -12.593 8.731 1.00 76.44 71 SER A C 1
ATOM 522 O O . SER A 1 71 ? -16.737 -12.401 9.002 1.00 76.44 71 SER A O 1
ATOM 524 N N . GLY A 1 72 ? -14.683 -13.065 9.631 1.00 81.25 72 GLY A N 1
ATOM 525 C CA . GLY A 1 72 ? -15.056 -13.274 11.022 1.00 81.25 72 GLY A CA 1
ATOM 526 C C . GLY A 1 72 ? -15.332 -11.953 11.742 1.00 81.25 72 GLY A C 1
ATOM 527 O O . GLY A 1 72 ? -14.873 -10.884 11.349 1.00 81.25 72 GLY A O 1
ATOM 528 N N . LYS A 1 73 ? -16.150 -12.029 12.794 1.00 88.19 73 LYS A N 1
ATOM 529 C CA . LYS A 1 73 ? -16.518 -10.878 13.631 1.00 88.19 73 LYS A CA 1
ATOM 530 C C . LYS A 1 73 ? -16.496 -11.292 15.104 1.00 88.19 73 LYS A C 1
ATOM 532 O O . LYS A 1 73 ? -17.557 -11.509 15.696 1.00 88.19 73 LYS A O 1
ATOM 537 N N . PRO A 1 74 ? -15.299 -11.501 15.673 1.00 89.25 74 PRO A N 1
ATOM 538 C CA . PRO A 1 74 ? -15.106 -12.065 16.983 1.00 89.25 74 PRO A CA 1
ATOM 539 C C . PRO A 1 74 ? -15.624 -11.042 17.984 1.00 89.25 74 PRO A C 1
ATOM 541 O O . PRO A 1 74 ? -15.497 -9.826 17.800 1.00 89.25 74 PRO A O 1
ATOM 544 N N . VAL A 1 75 ? -16.236 -11.551 19.038 1.00 93.25 75 VAL A N 1
ATOM 545 C CA . VAL A 1 75 ? -16.735 -10.723 20.123 1.00 93.25 75 VAL A CA 1
ATOM 546 C C . VAL A 1 75 ? -15.831 -10.956 21.316 1.00 93.25 75 VAL A C 1
ATOM 548 O O . VAL A 1 75 ? -15.682 -12.087 21.771 1.00 93.25 75 VAL A O 1
ATOM 551 N N . LEU A 1 76 ? -15.214 -9.882 21.786 1.00 93.94 76 LEU A N 1
ATOM 552 C CA . LEU A 1 76 ? -14.374 -9.845 22.968 1.00 93.94 76 LEU A CA 1
ATOM 553 C C . LEU A 1 76 ? -15.187 -9.302 24.142 1.00 93.94 76 LEU A C 1
ATOM 555 O O . LEU A 1 76 ? -15.895 -8.301 24.008 1.00 93.94 76 LEU A O 1
ATOM 559 N N . ASP A 1 77 ? -15.057 -9.940 25.299 1.00 96.12 77 ASP A N 1
ATOM 560 C CA . ASP A 1 77 ? -15.528 -9.393 26.567 1.00 96.12 77 ASP A CA 1
ATOM 561 C C . ASP A 1 77 ? -14.413 -8.521 27.161 1.00 96.12 77 ASP A C 1
ATOM 563 O O . ASP A 1 77 ? -13.399 -9.032 27.632 1.00 96.12 77 ASP A O 1
ATOM 567 N N . VAL A 1 78 ? -14.585 -7.196 27.129 1.00 96.75 78 VAL A N 1
ATOM 568 C CA . VAL A 1 78 ? -13.629 -6.238 27.702 1.00 96.75 78 VAL A CA 1
ATOM 569 C C . VAL A 1 78 ? -13.960 -6.075 29.189 1.00 96.75 78 VAL A C 1
ATOM 571 O O . VAL A 1 78 ? -15.034 -5.550 29.502 1.00 96.75 78 VAL A O 1
ATOM 574 N N . PRO A 1 79 ? -13.105 -6.532 30.120 1.00 97.31 79 PRO A N 1
ATOM 575 C CA . PRO A 1 79 ? -13.411 -6.512 31.544 1.00 97.31 79 PRO A CA 1
ATOM 576 C C . PRO A 1 79 ? -13.277 -5.110 32.140 1.00 97.31 79 PRO A C 1
ATOM 578 O O . PRO A 1 79 ? -12.461 -4.290 31.706 1.00 97.31 79 PRO A O 1
ATOM 581 N N . ARG A 1 80 ? -14.065 -4.845 33.184 1.00 96.62 80 ARG A N 1
ATOM 582 C CA . ARG A 1 80 ? -13.972 -3.617 33.976 1.00 96.62 80 ARG A CA 1
ATOM 583 C C . ARG A 1 80 ? -12.638 -3.571 34.721 1.00 96.62 80 ARG A C 1
ATOM 585 O O . ARG A 1 80 ? -12.277 -4.493 35.449 1.00 96.62 80 ARG A O 1
ATOM 592 N N . HIS A 1 81 ? -11.910 -2.474 34.574 1.00 95.75 81 HIS A N 1
ATOM 593 C CA . HIS A 1 81 ? -10.599 -2.287 35.177 1.00 95.75 81 HIS A CA 1
ATOM 594 C C . HIS A 1 81 ? -10.733 -1.816 36.628 1.00 95.75 81 HIS A C 1
ATOM 596 O O . HIS A 1 81 ? -11.190 -0.699 36.872 1.00 95.75 81 HIS A O 1
ATOM 602 N N . ALA A 1 82 ? -10.330 -2.659 37.585 1.00 91.06 82 ALA A N 1
ATOM 603 C CA . ALA A 1 82 ? -10.220 -2.327 39.013 1.00 91.06 82 ALA A CA 1
ATOM 604 C C . ALA A 1 82 ? -11.454 -1.606 39.605 1.00 91.06 82 ALA A C 1
ATOM 606 O O . ALA A 1 82 ? -11.319 -0.685 40.404 1.00 91.06 82 ALA A O 1
ATOM 607 N N . TYR A 1 83 ? -12.665 -1.995 39.182 1.00 87.94 83 TYR A N 1
ATOM 608 C CA . TYR A 1 83 ? -13.933 -1.365 39.586 1.00 87.94 83 TYR A CA 1
ATOM 609 C C . TYR A 1 83 ? -14.040 0.147 39.285 1.00 87.94 83 TYR A C 1
ATOM 611 O O . TYR A 1 83 ? -14.873 0.849 39.856 1.00 87.94 83 TYR A O 1
ATOM 619 N N . THR A 1 84 ? -13.258 0.661 38.338 1.00 93.56 84 THR A N 1
ATOM 620 C CA . THR A 1 84 ? -13.337 2.053 37.860 1.00 93.56 84 THR A CA 1
ATOM 621 C C . THR A 1 84 ? -14.414 2.225 36.776 1.00 93.56 84 THR A C 1
ATOM 623 O O . THR A 1 84 ? -15.164 1.291 36.483 1.00 93.56 84 THR A O 1
ATOM 626 N N . SER A 1 85 ? -14.513 3.415 36.173 1.00 95.00 85 SER A N 1
ATOM 627 C CA . SER A 1 85 ? -15.319 3.677 34.967 1.00 95.00 85 SER A CA 1
ATOM 628 C C . SER A 1 85 ? -14.686 3.142 33.675 1.00 95.00 85 SER A C 1
ATOM 630 O O . SER A 1 85 ? -15.294 3.249 32.610 1.00 95.00 85 SER A O 1
ATOM 632 N N . TYR A 1 86 ? -13.479 2.577 33.751 1.00 96.62 86 TYR A N 1
ATOM 633 C CA . TYR A 1 86 ? -12.735 2.100 32.593 1.00 96.62 86 TYR A CA 1
ATOM 634 C C . TYR A 1 86 ? -12.856 0.592 32.413 1.00 96.62 86 TYR A C 1
ATOM 636 O O . TYR A 1 86 ? -12.897 -0.167 33.381 1.00 96.62 86 TYR A O 1
ATOM 644 N N . TYR A 1 87 ? -12.848 0.164 31.157 1.00 97.44 87 TYR A N 1
ATOM 645 C CA . TYR A 1 87 ? -12.764 -1.230 30.743 1.00 97.44 87 TYR A CA 1
ATOM 646 C C . TYR A 1 87 ? -11.540 -1.370 29.860 1.00 97.44 87 TYR A C 1
ATOM 648 O O . TYR A 1 87 ? -11.331 -0.552 28.963 1.00 97.44 87 TYR A O 1
ATOM 656 N N . ARG A 1 88 ? -10.715 -2.374 30.141 1.00 96.50 88 ARG A N 1
ATOM 657 C CA . ARG A 1 88 ? -9.407 -2.531 29.507 1.00 96.50 88 ARG A CA 1
ATOM 658 C C . ARG A 1 88 ? -9.194 -3.969 29.090 1.00 96.50 88 ARG A C 1
ATOM 660 O O . ARG A 1 88 ? -9.401 -4.877 29.888 1.00 96.50 88 ARG A O 1
ATOM 667 N N . PHE A 1 89 ? -8.763 -4.156 27.852 1.00 95.19 89 PHE A N 1
ATOM 668 C CA . PHE A 1 89 ? -8.399 -5.462 27.327 1.00 95.19 89 PHE A CA 1
ATOM 669 C C . PHE A 1 89 ? -7.115 -5.349 26.512 1.00 95.19 89 PHE A C 1
ATOM 671 O O . PHE A 1 89 ? -7.060 -4.600 25.533 1.00 95.19 89 PHE A O 1
ATOM 678 N N . ASP A 1 90 ? -6.094 -6.091 26.934 1.00 91.56 90 ASP A N 1
ATOM 679 C CA . ASP A 1 90 ? -4.876 -6.283 26.155 1.00 91.56 90 ASP A CA 1
ATOM 680 C C . ASP A 1 90 ? -5.179 -7.317 25.072 1.00 91.56 90 ASP A C 1
ATOM 682 O O . ASP A 1 90 ? -5.480 -8.464 25.403 1.00 91.56 90 ASP A O 1
ATOM 686 N N . VAL A 1 91 ? -5.154 -6.930 23.792 1.00 87.06 91 VAL A N 1
ATOM 687 C CA . VAL A 1 91 ? -5.493 -7.873 22.719 1.00 87.06 91 VAL A CA 1
ATOM 688 C C . VAL A 1 91 ? -4.303 -8.813 22.511 1.00 87.06 91 VAL A C 1
ATOM 690 O O . VAL A 1 91 ? -3.252 -8.357 22.049 1.00 87.06 91 VAL A O 1
ATOM 693 N N . PRO A 1 92 ? -4.424 -10.118 22.835 1.00 79.94 92 PRO A N 1
ATOM 694 C CA . PRO A 1 92 ? -3.311 -11.043 22.698 1.00 79.94 92 PRO A CA 1
ATOM 695 C C . PRO A 1 92 ? -2.874 -11.128 21.243 1.00 79.94 92 PRO A C 1
ATOM 697 O O . PRO A 1 92 ? -3.706 -11.205 20.336 1.00 79.94 92 PRO A O 1
ATOM 700 N N . TRP A 1 93 ? -1.564 -11.165 21.014 1.00 70.69 93 TRP A N 1
ATOM 701 C CA . TRP A 1 93 ? -1.025 -11.170 19.658 1.00 70.69 93 TRP A CA 1
ATOM 702 C C . TRP A 1 93 ? -1.457 -12.404 18.852 1.00 70.69 93 TRP A C 1
ATOM 704 O O . TRP A 1 93 ? -1.574 -12.334 17.634 1.00 70.69 93 TRP A O 1
ATOM 714 N N . GLN A 1 94 ? -1.748 -13.515 19.533 1.00 68.25 94 GLN A N 1
ATOM 715 C CA . GLN A 1 94 ? -2.231 -14.758 18.937 1.00 68.25 94 GLN A CA 1
ATOM 716 C C . GLN A 1 94 ? -3.596 -14.589 18.271 1.00 68.25 94 GLN A C 1
ATOM 718 O O . GLN A 1 94 ? -3.909 -15.323 17.340 1.00 68.25 94 GLN A O 1
ATOM 723 N N . ILE A 1 95 ? -4.408 -13.621 18.713 1.00 68.62 95 ILE A N 1
ATOM 724 C CA . ILE A 1 95 ? -5.659 -13.318 18.019 1.00 68.62 95 ILE A CA 1
ATOM 725 C C . ILE A 1 95 ? -5.336 -12.897 16.582 1.00 68.62 95 ILE A C 1
ATOM 727 O O . ILE A 1 95 ? -5.995 -13.370 15.671 1.00 68.62 95 ILE A O 1
ATOM 731 N N . TRP A 1 96 ? -4.269 -12.131 16.344 1.00 68.69 96 TRP A N 1
ATOM 732 C CA . TRP A 1 96 ? -3.891 -11.677 15.000 1.00 68.69 96 TRP A CA 1
ATOM 733 C C . TRP A 1 96 ? -3.413 -12.795 14.077 1.00 68.69 96 TRP A C 1
ATOM 735 O O . TRP A 1 96 ? -3.742 -12.771 12.897 1.00 68.69 96 TRP A O 1
ATOM 745 N N . SER A 1 97 ? -2.705 -13.806 14.587 1.00 60.28 97 SER A N 1
ATOM 746 C CA . SER A 1 97 ? -2.318 -14.956 13.757 1.00 60.28 97 SER A CA 1
ATOM 747 C C . SER A 1 97 ? -3.515 -15.841 13.391 1.00 60.28 97 SER A C 1
ATOM 749 O O . SER A 1 97 ? -3.520 -16.468 12.336 1.00 60.28 97 SER A O 1
ATOM 751 N N . MET A 1 98 ? -4.562 -15.857 14.225 1.00 53.56 98 MET A N 1
ATOM 752 C CA . MET A 1 98 ? -5.843 -16.512 13.919 1.00 53.56 98 MET A CA 1
ATOM 753 C C . MET A 1 98 ? -6.719 -15.701 12.952 1.00 53.56 98 MET A C 1
ATOM 755 O O . MET A 1 98 ? -7.667 -16.242 12.386 1.00 53.56 98 MET A O 1
ATOM 759 N N . LEU A 1 99 ? -6.399 -14.420 12.760 1.00 55.59 99 LEU A N 1
ATOM 760 C CA . LEU A 1 99 ? -7.042 -13.505 11.815 1.00 55.59 99 LEU A CA 1
ATOM 761 C C . LEU A 1 99 ? -6.391 -13.542 10.427 1.00 55.59 99 LEU A C 1
ATOM 763 O O . LEU A 1 99 ? -6.620 -12.632 9.634 1.00 55.59 99 LEU A O 1
ATOM 767 N N . GLY A 1 100 ? -5.592 -14.581 10.143 1.00 53.31 100 GLY A N 1
ATOM 768 C CA . GLY A 1 100 ? -4.983 -14.815 8.837 1.00 53.31 100 GLY A CA 1
ATOM 769 C C . GLY A 1 100 ? -5.978 -14.561 7.706 1.00 53.31 100 GLY A C 1
ATOM 770 O O . GLY A 1 100 ? -7.128 -15.011 7.767 1.00 53.31 100 GLY A O 1
ATOM 771 N N . VAL A 1 101 ? -5.526 -13.778 6.725 1.00 53.44 101 VAL A N 1
ATOM 772 C CA . VAL A 1 101 ? -6.279 -13.353 5.542 1.00 53.44 101 VAL A CA 1
ATOM 773 C C . VAL A 1 101 ? -7.031 -14.558 4.984 1.00 53.44 101 VAL A C 1
ATOM 775 O O . VAL A 1 101 ? -6.433 -15.605 4.740 1.00 53.44 101 VAL A O 1
ATOM 778 N N . ALA A 1 102 ? -8.348 -14.442 4.812 1.00 51.19 102 ALA A N 1
ATOM 779 C CA . ALA A 1 102 ? -9.101 -15.428 4.059 1.00 51.19 102 ALA A CA 1
ATOM 780 C C . ALA A 1 102 ? -8.574 -15.388 2.621 1.00 51.19 102 ALA A C 1
ATOM 782 O O . ALA A 1 102 ? -8.916 -14.506 1.832 1.00 51.19 102 ALA A O 1
ATOM 783 N N . GLU A 1 103 ? -7.681 -16.330 2.330 1.00 57.06 103 GLU A N 1
ATOM 784 C CA . GLU A 1 103 ? -7.083 -16.539 1.023 1.00 57.06 103 GLU A CA 1
ATOM 785 C C . GLU A 1 103 ? -8.188 -16.618 -0.036 1.00 57.06 103 GLU A C 1
ATOM 787 O O . GLU A 1 103 ? -9.178 -17.341 0.113 1.00 57.06 103 GLU A O 1
ATOM 792 N N . GLY A 1 104 ? -8.032 -15.858 -1.120 1.00 66.94 104 GLY A N 1
ATOM 793 C CA . GLY A 1 104 ? -8.921 -15.977 -2.276 1.00 66.94 104 GLY A CA 1
ATOM 794 C C . GLY A 1 104 ? -9.111 -14.710 -3.098 1.00 66.94 104 GLY A C 1
ATOM 795 O O . GLY A 1 104 ? -9.689 -14.786 -4.182 1.00 66.94 104 GLY A O 1
ATOM 796 N N . ARG A 1 105 ? -8.637 -13.551 -2.628 1.00 82.06 105 ARG A N 1
ATOM 797 C CA . ARG A 1 105 ? -8.602 -12.321 -3.428 1.00 82.06 105 ARG A CA 1
ATOM 798 C C . ARG A 1 105 ? -7.186 -11.796 -3.499 1.00 82.06 105 ARG A C 1
ATOM 800 O O . ARG A 1 105 ? -6.485 -11.793 -2.502 1.00 82.06 105 ARG A O 1
ATOM 807 N N . ARG A 1 106 ? -6.835 -11.326 -4.687 1.00 89.00 106 ARG A N 1
ATOM 808 C CA . ARG A 1 106 ? -5.622 -10.560 -4.912 1.00 89.00 106 ARG A CA 1
ATOM 809 C C . ARG A 1 106 ? -5.791 -9.125 -4.468 1.00 89.00 106 ARG A C 1
ATOM 811 O O . ARG A 1 106 ? -6.912 -8.620 -4.403 1.00 89.00 106 ARG A O 1
ATOM 818 N N . GLU A 1 107 ? -4.685 -8.477 -4.181 1.00 91.31 107 GLU A N 1
ATOM 819 C CA . GLU A 1 107 ? -4.620 -7.295 -3.349 1.00 91.31 107 GLU A CA 1
ATOM 820 C C . GLU A 1 107 ? -3.713 -6.249 -3.979 1.00 91.31 107 GLU A C 1
ATOM 822 O O . GLU A 1 107 ? -2.702 -6.552 -4.616 1.00 91.31 107 GLU A O 1
ATOM 827 N N . PHE A 1 108 ? -4.075 -4.985 -3.799 1.00 94.12 108 PHE A N 1
ATOM 828 C CA . PHE A 1 108 ? -3.248 -3.881 -4.258 1.00 94.12 108 PHE A CA 1
ATOM 829 C C . PHE A 1 108 ? -3.239 -2.732 -3.260 1.00 94.12 108 PHE A C 1
ATOM 831 O O . PHE A 1 108 ? -4.241 -2.466 -2.600 1.00 94.12 108 PHE A O 1
ATOM 838 N N . ALA A 1 109 ? -2.129 -2.007 -3.197 1.00 95.44 109 ALA A N 1
ATOM 839 C CA . ALA A 1 109 ? -2.013 -0.753 -2.460 1.00 95.44 109 ALA A CA 1
ATOM 840 C C . ALA A 1 109 ? -1.379 0.318 -3.345 1.00 95.44 109 ALA A C 1
ATOM 842 O O . ALA A 1 109 ? -0.628 0.009 -4.275 1.00 95.44 109 ALA A O 1
ATOM 843 N N . THR A 1 110 ? -1.680 1.589 -3.068 1.00 96.00 110 THR A N 1
ATOM 844 C CA . THR A 1 110 ? -1.145 2.699 -3.868 1.00 96.00 110 THR A CA 1
ATOM 845 C C . THR A 1 110 ? -0.637 3.867 -3.037 1.00 96.00 110 THR A C 1
ATOM 847 O O . THR A 1 110 ? -1.283 4.284 -2.075 1.00 96.00 110 THR A O 1
ATOM 850 N N . VAL A 1 111 ? 0.477 4.459 -3.461 1.00 95.25 111 VAL A N 1
ATOM 851 C CA . VAL A 1 111 ? 0.962 5.746 -2.949 1.00 95.25 111 VAL A CA 1
ATOM 852 C C . VAL A 1 111 ? 1.149 6.704 -4.114 1.00 95.25 111 VAL A C 1
ATOM 854 O O . VAL A 1 111 ? 1.775 6.364 -5.117 1.00 95.25 111 VAL A O 1
ATOM 857 N N . VAL A 1 112 ? 0.612 7.912 -3.979 1.00 92.31 112 VAL A N 1
ATOM 858 C CA . VAL A 1 112 ? 0.655 8.930 -5.032 1.00 92.31 112 VAL A CA 1
ATOM 859 C C . VAL A 1 112 ? 1.333 10.201 -4.542 1.00 92.31 112 VAL A C 1
ATOM 861 O O . VAL A 1 112 ? 1.251 10.539 -3.363 1.00 92.31 112 VAL A O 1
ATOM 864 N N . ARG A 1 113 ? 1.986 10.937 -5.439 1.00 87.19 113 ARG A N 1
ATOM 865 C CA . ARG A 1 113 ? 2.538 12.262 -5.137 1.00 87.19 113 ARG A CA 1
ATOM 866 C C . ARG A 1 113 ? 1.465 13.275 -4.744 1.00 87.19 113 ARG A C 1
ATOM 868 O O . ARG A 1 113 ? 0.294 13.149 -5.105 1.00 87.19 113 ARG A O 1
ATOM 875 N N . TYR A 1 114 ? 1.888 14.326 -4.050 1.00 82.62 114 TYR A N 1
ATOM 876 C CA . TYR A 1 114 ? 1.054 15.505 -3.855 1.00 82.62 114 TYR A CA 1
ATOM 877 C C . TYR A 1 114 ? 0.703 16.163 -5.206 1.00 82.62 114 TYR A C 1
ATOM 879 O O . TYR A 1 114 ? 1.531 16.201 -6.117 1.00 82.62 114 TYR A O 1
ATOM 887 N N . SER A 1 115 ? -0.512 16.704 -5.323 1.00 72.12 115 SER A N 1
ATOM 888 C CA . SER A 1 115 ? -0.960 17.535 -6.451 1.00 72.12 115 SER A CA 1
ATOM 889 C C . SER A 1 115 ? -1.802 18.680 -5.883 1.00 72.12 115 SER A C 1
ATOM 891 O O . SER A 1 115 ? -2.678 18.419 -5.057 1.00 72.12 115 SER A O 1
ATOM 893 N N . SER A 1 116 ? -1.480 19.930 -6.240 1.00 59.38 116 SER A N 1
ATOM 894 C CA . SER A 1 116 ? -1.895 21.113 -5.469 1.00 59.38 116 SER A CA 1
ATOM 895 C C . SER A 1 116 ? -3.291 21.660 -5.750 1.00 59.38 116 SER A C 1
ATOM 897 O O . SER A 1 116 ? -3.770 22.395 -4.911 1.00 59.38 116 SER A O 1
ATOM 899 N N . ASP A 1 117 ? -3.956 21.327 -6.853 1.00 46.91 117 ASP A N 1
ATOM 900 C CA . ASP A 1 117 ? -5.328 21.780 -7.157 1.00 46.91 117 ASP A CA 1
ATOM 901 C C . ASP A 1 117 ? -5.789 21.056 -8.413 1.00 46.91 117 ASP A C 1
ATOM 903 O O . ASP A 1 117 ? -5.155 21.312 -9.429 1.00 46.91 117 ASP A O 1
ATOM 907 N N . ASP A 1 118 ? -6.824 20.197 -8.373 1.00 41.84 118 ASP A N 1
ATOM 908 C CA . ASP A 1 118 ? -7.657 19.702 -9.507 1.00 41.84 118 ASP A CA 1
ATOM 909 C C . ASP A 1 118 ? -6.971 19.378 -10.863 1.00 41.84 118 ASP A C 1
ATOM 911 O O . ASP A 1 118 ? -7.600 19.108 -11.891 1.00 41.84 118 ASP A O 1
ATOM 915 N N . MET A 1 119 ? -5.649 19.315 -10.886 1.00 42.50 119 MET A N 1
ATOM 916 C CA . MET A 1 119 ? -4.811 19.039 -12.020 1.00 42.50 119 MET A CA 1
ATOM 917 C C . MET A 1 119 ? -4.559 17.551 -11.980 1.00 42.50 119 MET A C 1
ATOM 919 O O . MET A 1 119 ? -3.515 17.081 -11.541 1.00 42.50 119 MET A O 1
ATOM 923 N N . LYS A 1 120 ? -5.593 16.887 -12.507 1.00 49.69 120 LYS A N 1
ATOM 924 C CA . LYS A 1 120 ? -5.547 15.700 -13.357 1.00 49.69 120 LYS A CA 1
ATOM 925 C C . LYS A 1 120 ? -5.076 14.455 -12.620 1.00 49.69 120 LYS A C 1
ATOM 927 O O . LYS A 1 120 ? -3.969 14.405 -12.107 1.00 49.69 120 LYS A O 1
ATOM 932 N N . ALA A 1 121 ? -5.964 13.459 -12.610 1.00 54.00 121 ALA A N 1
ATOM 933 C CA . ALA A 1 121 ? -5.765 12.127 -12.058 1.00 54.00 121 ALA A CA 1
ATOM 934 C C . ALA A 1 121 ? -4.288 11.721 -12.087 1.00 54.00 121 ALA A C 1
ATOM 936 O O . ALA A 1 121 ? -3.657 11.750 -13.139 1.00 54.00 121 ALA A O 1
ATOM 937 N N . THR A 1 122 ? -3.724 11.345 -10.951 1.00 73.62 122 THR A N 1
ATOM 938 C CA . THR A 1 122 ? -2.511 10.537 -10.972 1.00 73.62 122 THR A CA 1
ATOM 939 C C . THR A 1 122 ? -2.851 9.209 -11.658 1.00 73.62 122 THR A C 1
ATOM 941 O O . THR A 1 122 ? -4.005 8.767 -11.654 1.00 73.62 122 THR A O 1
ATOM 944 N N . ALA A 1 123 ? -1.884 8.576 -12.322 1.00 84.19 123 ALA A N 1
ATOM 945 C CA . ALA A 1 123 ? -2.134 7.322 -13.038 1.00 84.19 123 ALA A CA 1
ATOM 946 C C . ALA A 1 123 ? -2.703 6.184 -12.157 1.00 84.19 123 ALA A C 1
ATOM 948 O O . ALA A 1 123 ? -3.227 5.202 -12.684 1.00 84.19 123 ALA A O 1
ATOM 949 N N . ASP A 1 124 ? -2.670 6.331 -10.828 1.00 88.56 124 ASP A N 1
ATOM 950 C CA . ASP A 1 124 ? -3.291 5.404 -9.883 1.00 88.56 124 ASP A CA 1
ATOM 951 C C . ASP A 1 124 ? -4.805 5.271 -10.092 1.00 88.56 124 ASP A C 1
ATOM 953 O O . ASP A 1 124 ? -5.311 4.161 -10.024 1.00 88.56 124 ASP A O 1
ATOM 957 N N . GLY A 1 125 ? -5.541 6.350 -10.386 1.00 89.94 125 GLY A N 1
ATOM 958 C CA . GLY A 1 125 ? -6.995 6.271 -10.552 1.00 89.94 125 GLY A CA 1
ATOM 959 C C . GLY A 1 125 ? -7.366 5.339 -11.709 1.00 89.94 125 GLY A C 1
ATOM 960 O O . GLY A 1 125 ? -8.231 4.468 -11.579 1.00 89.94 125 GLY A O 1
ATOM 961 N N . ALA A 1 126 ? -6.630 5.462 -12.817 1.00 92.50 126 ALA A N 1
ATOM 962 C CA . ALA A 1 126 ? -6.750 4.592 -13.979 1.00 92.50 126 ALA A CA 1
ATOM 963 C C . ALA A 1 126 ? -6.379 3.137 -13.639 1.00 92.50 126 ALA A C 1
ATOM 965 O O . ALA A 1 126 ? -7.147 2.230 -13.953 1.00 92.50 126 ALA A O 1
ATOM 966 N N . PHE A 1 127 ? -5.265 2.919 -12.934 1.00 94.75 127 PHE A N 1
ATOM 967 C CA . PHE A 1 127 ? -4.817 1.599 -12.476 1.00 94.75 127 PHE A CA 1
ATOM 968 C C . PHE A 1 127 ? -5.833 0.915 -11.546 1.00 94.75 127 PHE A C 1
ATOM 970 O O . PHE A 1 127 ? -6.327 -0.177 -11.834 1.00 94.75 127 PHE A O 1
ATOM 977 N N . ARG A 1 128 ? -6.203 1.589 -10.454 1.00 93.06 128 ARG A N 1
ATOM 978 C CA . ARG A 1 128 ? -7.090 1.080 -9.400 1.00 93.06 128 ARG A CA 1
ATOM 979 C C . ARG A 1 128 ? -8.481 0.775 -9.924 1.00 93.06 128 ARG A C 1
ATOM 981 O O . ARG A 1 128 ? -9.053 -0.236 -9.533 1.00 93.06 128 ARG A O 1
ATOM 988 N N . SER A 1 129 ? -9.014 1.599 -10.832 1.00 92.62 129 SER A N 1
ATOM 989 C CA . SER A 1 129 ? -10.339 1.358 -11.420 1.00 92.62 129 SER A CA 1
ATOM 990 C C . SER A 1 129 ? -10.450 -0.030 -12.063 1.00 92.62 129 SER A C 1
ATOM 992 O O . SER A 1 129 ? -11.478 -0.689 -11.918 1.00 92.62 129 SER A O 1
ATOM 994 N N . GLN A 1 130 ? -9.376 -0.509 -12.707 1.00 95.50 130 GLN A N 1
ATOM 995 C CA . GLN A 1 130 ? -9.341 -1.835 -13.324 1.00 95.50 130 GLN A CA 1
ATOM 996 C C . GLN A 1 130 ? -9.280 -2.944 -12.274 1.00 95.50 130 GLN A C 1
ATOM 998 O O . GLN A 1 130 ? -9.996 -3.934 -12.389 1.00 95.50 130 GLN A O 1
ATOM 1003 N N . LEU A 1 131 ? -8.463 -2.770 -11.234 1.00 93.56 131 LEU A N 1
ATOM 1004 C CA . LEU A 1 131 ? -8.311 -3.760 -10.167 1.00 93.56 131 LEU A CA 1
ATOM 1005 C C . LEU A 1 131 ? -9.594 -3.912 -9.341 1.00 93.56 131 LEU A C 1
ATOM 1007 O O . LEU A 1 131 ? -10.046 -5.031 -9.106 1.00 93.56 131 LEU A O 1
ATOM 1011 N N . VAL A 1 132 ? -10.241 -2.797 -8.988 1.00 90.44 132 VAL A N 1
ATOM 1012 C CA . VAL A 1 132 ? -11.552 -2.801 -8.320 1.00 90.44 132 VAL A CA 1
ATOM 1013 C C . VAL A 1 132 ? -12.605 -3.476 -9.204 1.00 90.44 132 VAL A C 1
ATOM 1015 O O . VAL A 1 132 ? -13.361 -4.314 -8.714 1.00 90.44 132 VAL A O 1
ATOM 1018 N N . TYR A 1 133 ? -12.628 -3.177 -10.509 1.00 91.38 133 TYR A N 1
ATOM 1019 C CA . TYR A 1 133 ? -13.510 -3.858 -11.465 1.00 91.38 133 TYR A CA 1
ATOM 1020 C C . TYR A 1 133 ? -13.250 -5.375 -11.518 1.00 91.38 133 TYR A C 1
ATOM 1022 O O . TYR A 1 133 ? -14.192 -6.163 -11.564 1.00 91.38 133 TYR A O 1
ATOM 1030 N N . GLY A 1 134 ? -11.985 -5.794 -11.438 1.00 91.06 134 GLY A N 1
ATOM 1031 C CA . GLY A 1 134 ? -11.574 -7.197 -11.335 1.00 91.06 134 GLY A CA 1
ATOM 1032 C C . GLY A 1 134 ? -11.750 -7.828 -9.950 1.00 91.06 134 GLY A C 1
ATOM 1033 O O . GLY A 1 134 ? -11.259 -8.934 -9.738 1.00 91.06 134 GLY A O 1
ATOM 1034 N N . ASN A 1 135 ? -12.425 -7.160 -9.005 1.00 88.88 135 ASN A N 1
ATOM 1035 C CA . ASN A 1 135 ? -12.652 -7.634 -7.634 1.00 88.88 135 ASN A CA 1
ATOM 1036 C C . ASN A 1 135 ? -11.348 -7.909 -6.847 1.00 88.88 135 ASN A C 1
ATOM 1038 O O . ASN A 1 135 ? -11.348 -8.710 -5.910 1.00 88.88 135 ASN A O 1
ATOM 1042 N N . TRP A 1 136 ? -10.255 -7.206 -7.152 1.00 90.38 136 TRP A N 1
ATOM 1043 C CA . TRP A 1 136 ? -9.079 -7.156 -6.274 1.00 90.38 136 TRP A CA 1
ATOM 1044 C C . TRP A 1 136 ? -9.391 -6.327 -5.019 1.00 90.38 136 TRP A C 1
ATOM 1046 O O . TRP A 1 136 ? -10.228 -5.423 -5.063 1.00 90.38 136 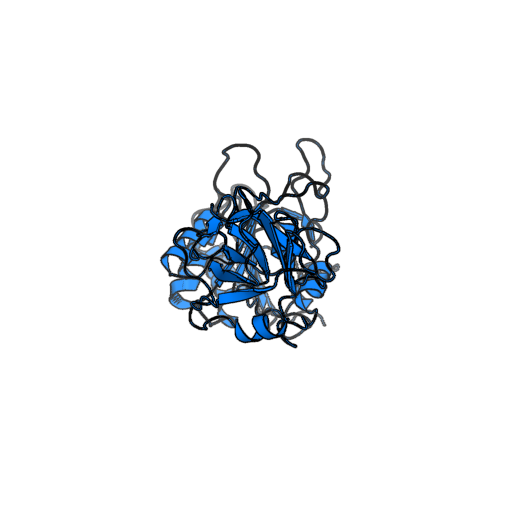TRP A O 1
ATOM 1056 N N . ALA A 1 137 ? -8.788 -6.676 -3.887 1.00 89.44 137 ALA A N 1
ATOM 1057 C CA . ALA A 1 137 ? -8.971 -6.008 -2.604 1.00 89.44 137 ALA A CA 1
ATOM 1058 C C . ALA A 1 137 ? -8.042 -4.794 -2.474 1.00 89.44 137 ALA A C 1
ATOM 1060 O O . ALA A 1 137 ? -6.852 -4.875 -2.777 1.00 89.44 137 ALA A O 1
ATOM 1061 N N . ASP A 1 138 ? -8.583 -3.671 -2.002 1.00 90.62 138 ASP A N 1
ATOM 1062 C CA . ASP A 1 138 ? -7.810 -2.450 -1.783 1.00 90.62 138 ASP A CA 1
ATOM 1063 C C . ASP A 1 138 ? -7.181 -2.444 -0.377 1.00 90.62 138 ASP A C 1
ATOM 1065 O O . ASP A 1 138 ? -7.869 -2.344 0.646 1.00 90.62 138 ASP A O 1
ATOM 1069 N N . ARG A 1 139 ? -5.850 -2.533 -0.345 1.00 92.69 139 ARG A N 1
ATOM 1070 C CA . ARG A 1 139 ? -4.985 -2.480 0.843 1.00 92.69 139 ARG A CA 1
ATOM 1071 C C . ARG A 1 139 ? -4.494 -1.064 1.146 1.00 92.69 139 ARG A C 1
ATOM 1073 O O . ARG A 1 139 ? -3.430 -0.861 1.724 1.00 92.69 139 ARG A O 1
ATOM 1080 N N . GLY A 1 140 ? -5.258 -0.055 0.756 1.00 92.25 140 GLY A N 1
ATOM 1081 C CA . GLY A 1 140 ? -5.016 1.331 1.102 1.00 92.25 140 GLY A CA 1
ATOM 1082 C C . GLY A 1 140 ? -4.468 2.177 -0.038 1.00 92.25 140 GLY A C 1
ATOM 1083 O O . GLY A 1 140 ? -3.743 1.749 -0.937 1.00 92.25 140 GLY A O 1
ATOM 1084 N N . MET A 1 141 ? -4.804 3.457 0.068 1.00 93.69 141 MET A N 1
ATOM 1085 C CA . MET A 1 141 ? -4.275 4.531 -0.752 1.00 93.69 141 MET A CA 1
ATOM 1086 C C . MET A 1 141 ? -3.743 5.606 0.176 1.00 93.69 141 MET A C 1
ATOM 1088 O O . MET A 1 141 ? -4.429 5.971 1.128 1.00 93.69 141 MET A O 1
ATOM 1092 N N . ALA A 1 142 ? -2.579 6.160 -0.136 1.00 94.00 142 ALA A N 1
ATOM 1093 C CA . ALA A 1 142 ? -2.090 7.367 0.506 1.00 94.00 142 ALA A CA 1
ATOM 1094 C C . ALA A 1 142 ? -1.550 8.366 -0.518 1.00 94.00 142 ALA A C 1
ATOM 1096 O O . ALA A 1 142 ? -1.205 8.016 -1.646 1.00 94.00 142 ALA A O 1
ATOM 1097 N N . GLN A 1 143 ? -1.494 9.628 -0.111 1.00 92.38 143 GLN A N 1
ATOM 1098 C CA . GLN A 1 143 ? -0.988 10.727 -0.920 1.00 92.38 143 GLN A CA 1
ATOM 1099 C C . GLN A 1 143 ? 0.152 11.378 -0.153 1.00 92.38 143 GLN A C 1
ATOM 1101 O O . GLN A 1 143 ? -0.032 11.696 1.014 1.00 92.38 143 GLN A O 1
ATOM 1106 N N . GLN A 1 144 ? 1.307 11.570 -0.783 1.00 91.38 144 GLN A N 1
ATOM 1107 C CA . GLN A 1 144 ? 2.432 12.279 -0.183 1.00 91.38 144 GLN A CA 1
ATOM 1108 C C . GLN A 1 144 ? 2.014 13.697 0.227 1.00 91.38 144 GLN A C 1
ATOM 1110 O O . GLN A 1 144 ? 1.175 14.336 -0.414 1.00 91.38 144 GLN A O 1
ATOM 1115 N N . SER A 1 145 ? 2.640 14.215 1.275 1.00 87.50 145 SER A N 1
ATOM 1116 C CA . SER A 1 145 ? 2.633 15.643 1.572 1.00 87.50 145 SER A CA 1
ATOM 1117 C C . SER A 1 145 ? 3.631 16.382 0.666 1.00 87.50 145 SER A C 1
ATOM 1119 O O . SER A 1 145 ? 4.491 15.776 0.027 1.00 87.50 145 SER A O 1
ATOM 1121 N N . LEU A 1 146 ? 3.523 17.713 0.607 1.00 82.12 146 LEU A N 1
ATOM 1122 C CA . LEU A 1 146 ? 4.498 18.563 -0.096 1.00 82.12 146 LEU A CA 1
ATOM 1123 C C . LEU A 1 146 ? 5.916 18.450 0.484 1.00 82.12 146 LEU A C 1
ATOM 1125 O O . LEU A 1 146 ? 6.892 18.575 -0.237 1.00 82.12 146 LEU A O 1
ATOM 1129 N N . ARG A 1 147 ? 6.038 18.246 1.797 1.00 81.00 147 ARG A N 1
ATOM 1130 C CA . ARG A 1 147 ? 7.323 18.200 2.504 1.00 81.00 147 ARG A CA 1
ATOM 1131 C C . ARG A 1 147 ? 7.366 16.995 3.413 1.00 81.00 147 ARG A C 1
ATOM 1133 O O . ARG A 1 147 ? 6.376 16.718 4.087 1.00 81.00 147 ARG A O 1
ATOM 1140 N N . MET A 1 148 ? 8.531 16.368 3.525 1.00 78.50 148 MET A N 1
ATOM 1141 C CA . MET A 1 148 ? 8.697 15.173 4.356 1.00 78.50 148 MET A CA 1
ATOM 1142 C C . MET A 1 148 ? 8.413 15.389 5.839 1.00 78.50 148 MET A C 1
ATOM 1144 O O . MET A 1 148 ? 7.977 14.469 6.525 1.00 78.50 148 MET A O 1
ATOM 1148 N N . SER A 1 149 ? 8.603 16.609 6.342 1.00 77.88 149 SER A N 1
ATOM 1149 C CA . SER A 1 149 ? 8.291 16.952 7.731 1.00 77.88 149 SER A CA 1
ATOM 1150 C C . SER A 1 149 ? 6.791 16.935 8.050 1.00 77.88 149 SER A C 1
ATOM 1152 O O . SER A 1 149 ? 6.416 17.003 9.219 1.00 77.88 149 SER A O 1
ATOM 1154 N N . ASN A 1 150 ? 5.924 16.892 7.034 1.00 82.38 150 ASN A N 1
ATOM 1155 C CA . ASN A 1 150 ? 4.480 16.966 7.210 1.00 82.38 150 ASN A CA 1
ATOM 1156 C C . ASN A 1 150 ? 3.868 15.566 7.163 1.00 82.38 150 ASN A C 1
ATOM 1158 O O . ASN A 1 150 ? 3.990 14.868 6.156 1.00 82.38 150 ASN A O 1
ATOM 1162 N N . ASN A 1 151 ? 3.125 15.210 8.211 1.00 87.31 151 ASN A N 1
ATOM 1163 C CA . ASN A 1 151 ? 2.251 14.041 8.203 1.00 87.31 151 ASN A CA 1
ATOM 1164 C C . ASN A 1 151 ? 1.207 14.179 7.084 1.00 87.31 151 ASN A C 1
ATOM 1166 O O . ASN A 1 151 ? 0.524 15.200 6.984 1.00 87.31 151 ASN A O 1
ATOM 1170 N N . SER A 1 152 ? 1.102 13.150 6.253 1.00 91.94 152 SER A N 1
ATOM 1171 C CA . SER A 1 152 ? 0.200 13.107 5.102 1.00 91.94 152 SER A CA 1
ATOM 1172 C C . SER A 1 152 ? -1.088 12.305 5.345 1.00 91.94 152 SER A C 1
ATOM 1174 O O . SER A 1 152 ? -2.003 12.314 4.512 1.00 91.94 152 SER A O 1
ATOM 1176 N N . GLY A 1 153 ? -1.183 11.637 6.497 1.00 92.75 153 GLY A N 1
ATOM 1177 C CA . GLY A 1 153 ? -2.353 10.873 6.910 1.00 92.75 153 GLY A CA 1
ATOM 1178 C C . GLY A 1 153 ? -3.553 11.760 7.246 1.00 92.75 153 GLY A C 1
ATOM 1179 O O . GLY A 1 153 ? -3.420 12.875 7.749 1.00 92.75 153 GLY A O 1
ATOM 1180 N N . ASP A 1 154 ? -4.752 11.241 6.991 1.00 91.81 154 ASP A N 1
ATOM 1181 C CA . ASP A 1 154 ? -6.024 11.910 7.259 1.00 91.81 154 ASP A CA 1
ATOM 1182 C C . ASP A 1 154 ? -7.012 10.928 7.903 1.00 91.81 154 ASP A C 1
ATOM 1184 O O . ASP A 1 154 ? -7.585 10.048 7.253 1.00 91.81 154 ASP A O 1
ATOM 1188 N N . ALA A 1 155 ? -7.250 11.112 9.203 1.00 91.00 155 ALA A N 1
ATOM 1189 C CA . ALA A 1 155 ? -8.165 10.275 9.971 1.00 91.00 155 ALA A CA 1
ATOM 1190 C C . ALA A 1 155 ? -9.641 10.430 9.549 1.00 91.00 155 ALA A C 1
ATOM 1192 O O . ALA A 1 155 ? -10.438 9.511 9.723 1.00 91.00 155 ALA A O 1
ATOM 1193 N N . ARG A 1 156 ? -10.048 11.571 8.977 1.00 89.38 156 ARG A N 1
ATOM 1194 C CA . ARG A 1 156 ? -11.424 11.746 8.482 1.00 89.38 156 ARG A CA 1
ATOM 1195 C C . ARG A 1 156 ? -11.647 10.942 7.210 1.00 89.38 156 ARG A C 1
ATOM 1197 O O . ARG A 1 156 ? -12.696 10.323 7.059 1.00 89.38 156 ARG A O 1
ATOM 1204 N N . LEU A 1 157 ? -10.658 10.950 6.320 1.00 89.06 157 LEU A N 1
ATOM 1205 C CA . LEU A 1 157 ? -10.687 10.190 5.069 1.00 89.06 157 LEU A CA 1
ATOM 1206 C C . LEU A 1 157 ? -10.266 8.726 5.248 1.00 89.06 157 LEU A C 1
ATOM 1208 O O . LEU A 1 157 ? -10.253 7.987 4.269 1.00 89.06 157 LEU A O 1
ATOM 1212 N N . ARG A 1 158 ? -9.926 8.306 6.478 1.00 91.50 158 ARG A N 1
ATOM 1213 C CA . ARG A 1 158 ? -9.374 6.978 6.782 1.00 91.50 158 ARG A CA 1
ATOM 1214 C C . ARG A 1 158 ? -8.183 6.646 5.869 1.00 91.50 158 ARG A C 1
ATOM 1216 O O . ARG A 1 158 ? -8.038 5.525 5.390 1.00 91.50 158 ARG A O 1
ATOM 1223 N N . ARG A 1 159 ? -7.311 7.636 5.667 1.00 92.19 159 ARG A N 1
ATOM 1224 C CA . ARG A 1 159 ? -6.102 7.553 4.846 1.00 92.19 159 ARG A CA 1
ATOM 1225 C C . ARG A 1 159 ? -4.857 7.524 5.742 1.00 92.19 159 ARG A C 1
ATOM 1227 O O . ARG A 1 159 ? -4.677 8.475 6.504 1.00 92.19 159 ARG A O 1
ATOM 1234 N N . PRO A 1 160 ? -4.007 6.487 5.678 1.00 94.19 160 PRO A N 1
ATOM 1235 C CA . PRO A 1 160 ? -2.753 6.473 6.424 1.00 94.19 160 PRO A CA 1
ATOM 1236 C C . PRO A 1 160 ? -1.759 7.476 5.832 1.00 94.19 160 PRO A C 1
ATOM 1238 O O . PRO A 1 160 ? -1.892 7.904 4.683 1.00 94.19 160 PRO A O 1
ATOM 1241 N N . ASP A 1 161 ? -0.742 7.828 6.609 1.00 95.19 161 ASP A N 1
ATOM 1242 C CA . ASP A 1 161 ? 0.431 8.523 6.095 1.00 95.19 161 ASP A CA 1
ATOM 1243 C C . ASP A 1 161 ? 1.092 7.720 4.961 1.00 95.19 161 ASP A C 1
ATOM 1245 O O . ASP A 1 161 ? 1.232 6.498 5.034 1.00 95.19 161 ASP A O 1
ATOM 1249 N N . ALA A 1 162 ? 1.502 8.410 3.898 1.00 95.25 162 ALA A N 1
ATOM 1250 C CA . ALA A 1 162 ? 2.065 7.805 2.701 1.00 95.25 162 ALA A CA 1
ATOM 1251 C C . ALA A 1 162 ? 3.366 7.049 2.950 1.00 95.25 162 ALA A C 1
ATOM 1253 O O . ALA A 1 162 ? 3.552 5.974 2.373 1.00 95.25 162 ALA A O 1
ATOM 1254 N N . LYS A 1 163 ? 4.254 7.573 3.807 1.00 95.00 163 LYS A N 1
ATOM 1255 C CA . LYS A 1 163 ? 5.497 6.872 4.142 1.00 95.00 163 LYS A CA 1
ATOM 1256 C C . LYS A 1 163 ? 5.170 5.613 4.934 1.00 95.00 163 LYS A C 1
ATOM 1258 O O . LYS A 1 163 ? 5.671 4.541 4.606 1.00 95.00 163 LYS A O 1
ATOM 1263 N N . GLN A 1 164 ? 4.272 5.721 5.914 1.00 94.88 164 GLN A N 1
ATOM 1264 C CA . GLN A 1 164 ? 3.848 4.575 6.721 1.00 94.88 164 GLN A CA 1
ATOM 1265 C C . GLN A 1 164 ? 3.162 3.492 5.875 1.00 94.88 164 GLN A C 1
ATOM 1267 O O . GLN A 1 164 ? 3.504 2.322 6.015 1.00 94.88 164 GLN A O 1
ATOM 1272 N N . LEU A 1 165 ? 2.282 3.854 4.932 1.00 95.50 165 LEU A N 1
ATOM 1273 C CA . LEU A 1 165 ? 1.655 2.890 4.017 1.00 95.50 165 LEU A CA 1
ATOM 1274 C C . LEU A 1 165 ? 2.687 2.150 3.155 1.00 95.50 165 LEU A C 1
ATOM 1276 O O . LEU A 1 165 ? 2.586 0.937 2.980 1.00 95.50 165 LEU A O 1
ATOM 1280 N N . MET A 1 166 ? 3.688 2.864 2.632 1.00 95.38 166 MET A N 1
ATOM 1281 C CA . MET A 1 166 ? 4.735 2.256 1.812 1.00 95.38 166 MET A CA 1
ATOM 1282 C C . MET A 1 166 ? 5.606 1.282 2.616 1.00 95.38 166 MET A C 1
ATOM 1284 O O . MET A 1 166 ? 5.860 0.166 2.167 1.00 95.38 166 MET A O 1
ATOM 1288 N N . LEU A 1 167 ? 5.996 1.653 3.838 1.00 94.25 167 LEU A N 1
ATOM 1289 C CA . LEU A 1 167 ? 6.727 0.762 4.748 1.00 94.25 167 LEU A CA 1
ATOM 1290 C C . LEU A 1 167 ? 5.879 -0.448 5.175 1.00 94.25 167 LEU A C 1
ATOM 1292 O O . LEU A 1 167 ? 6.401 -1.556 5.310 1.00 94.25 167 LEU A O 1
ATOM 1296 N N . ALA A 1 168 ? 4.569 -0.258 5.355 1.00 92.44 168 ALA A N 1
ATOM 1297 C CA . ALA A 1 168 ? 3.639 -1.329 5.690 1.00 92.44 168 ALA A CA 1
ATOM 1298 C C . ALA A 1 168 ? 3.470 -2.347 4.554 1.00 92.44 168 ALA A C 1
ATOM 1300 O O . ALA A 1 168 ? 3.196 -3.509 4.844 1.00 92.44 168 ALA A O 1
ATOM 1301 N N . GLY A 1 169 ? 3.628 -1.920 3.295 1.00 92.69 169 GLY A N 1
ATOM 1302 C CA . GLY A 1 169 ? 3.317 -2.717 2.101 1.00 92.69 169 GLY A CA 1
ATOM 1303 C C . GLY A 1 169 ? 1.815 -2.814 1.803 1.00 92.69 169 GLY A C 1
ATOM 1304 O O . GLY A 1 169 ? 1.420 -3.460 0.839 1.00 92.69 169 GLY A O 1
ATOM 1305 N N . GLY A 1 170 ? 0.979 -2.167 2.618 1.00 93.06 170 GLY A N 1
ATOM 1306 C CA . GLY A 1 170 ? -0.477 -2.247 2.571 1.00 93.06 170 GLY A CA 1
ATOM 1307 C C . GLY A 1 170 ? -1.087 -2.243 3.974 1.00 93.06 170 GLY A C 1
ATOM 1308 O O . GLY A 1 170 ? -0.437 -2.590 4.968 1.00 93.06 170 GLY A O 1
ATOM 1309 N N . VAL A 1 171 ? -2.346 -1.825 4.066 1.00 92.75 171 VAL A N 1
ATOM 1310 C CA . VAL A 1 171 ? -3.127 -1.802 5.298 1.00 92.75 171 VAL A CA 1
ATOM 1311 C C . VAL A 1 171 ? -4.569 -2.233 5.081 1.00 92.75 171 VAL A C 1
ATOM 1313 O O . VAL A 1 171 ? -5.163 -2.053 4.021 1.00 92.75 171 VAL A O 1
ATOM 1316 N N . GLU A 1 172 ? -5.173 -2.688 6.165 1.00 90.69 172 GLU A N 1
ATOM 1317 C CA . GLU A 1 172 ? -6.617 -2.736 6.334 1.00 90.69 172 GLU A CA 1
ATOM 1318 C C . GLU A 1 172 ? -7.047 -1.881 7.513 1.00 90.69 172 GLU A C 1
ATOM 1320 O O . GLU A 1 172 ? -6.245 -1.486 8.359 1.00 90.69 172 GLU A O 1
ATOM 1325 N N . ILE A 1 173 ? -8.343 -1.610 7.585 1.00 91.94 173 ILE A N 1
ATOM 1326 C CA . ILE A 1 173 ? -8.944 -0.986 8.752 1.00 91.94 173 ILE A CA 1
ATOM 1327 C C . ILE A 1 173 ? -9.469 -2.080 9.665 1.00 91.94 173 ILE A C 1
ATOM 1329 O O . ILE A 1 173 ? -10.331 -2.860 9.271 1.00 91.94 173 ILE A O 1
ATOM 1333 N N . LEU A 1 174 ? -9.007 -2.075 10.909 1.00 91.19 174 LEU A N 1
ATOM 1334 C CA . LEU A 1 174 ? -9.667 -2.783 11.992 1.00 91.19 174 LEU A CA 1
ATOM 1335 C C . LEU A 1 174 ? -10.607 -1.812 12.691 1.00 91.19 174 LEU A C 1
ATOM 1337 O O . LEU A 1 174 ? -10.167 -0.873 13.356 1.00 91.19 174 LEU A O 1
ATOM 1341 N N . GLU A 1 175 ? -11.903 -2.040 12.539 1.00 93.12 175 GLU A N 1
ATOM 1342 C CA . GLU A 1 175 ? -12.936 -1.333 13.276 1.00 93.12 175 GLU A CA 1
ATOM 1343 C C . GLU A 1 175 ? -13.329 -2.128 14.520 1.00 93.12 175 GLU A C 1
ATOM 1345 O O . GLU A 1 175 ? -13.502 -3.346 14.502 1.00 93.12 175 GLU A O 1
ATOM 1350 N N . ILE A 1 176 ? -13.469 -1.406 15.621 1.00 93.75 176 ILE A N 1
ATOM 1351 C CA . ILE A 1 176 ? -13.890 -1.933 16.906 1.00 93.75 176 ILE A CA 1
ATOM 1352 C C . ILE A 1 176 ? -15.230 -1.311 17.237 1.00 93.75 176 ILE A C 1
ATOM 1354 O O . ILE A 1 176 ? -15.357 -0.087 17.197 1.00 93.75 176 ILE A O 1
ATOM 1358 N N . LYS A 1 177 ? -16.216 -2.140 17.585 1.00 96.06 177 LYS A N 1
ATOM 1359 C CA . LYS A 1 177 ? -17.583 -1.703 17.859 1.00 96.06 177 LYS A CA 1
ATOM 1360 C C . LYS A 1 177 ? -18.123 -2.288 19.157 1.00 96.06 177 LYS A C 1
ATOM 1362 O O . LYS A 1 177 ? -18.230 -3.501 19.303 1.00 96.06 177 LYS A O 1
ATOM 1367 N N . VAL A 1 178 ? -18.545 -1.426 20.073 1.00 96.94 178 VAL A N 1
ATOM 1368 C CA . VAL A 1 178 ? -19.307 -1.809 21.264 1.00 96.94 178 VAL A CA 1
ATOM 1369 C C . VAL A 1 178 ? -20.669 -2.346 20.833 1.00 96.94 178 VAL A C 1
ATOM 1371 O O . VAL A 1 178 ? -21.423 -1.678 20.117 1.00 96.94 178 VAL A O 1
ATOM 1374 N N . LEU A 1 179 ? -20.986 -3.567 21.257 1.00 95.62 179 LEU A N 1
ATOM 1375 C CA . LEU A 1 179 ? -22.259 -4.202 20.942 1.00 95.62 179 LEU A CA 1
ATOM 1376 C C . LEU A 1 179 ? -23.366 -3.722 21.892 1.00 95.62 179 LEU A C 1
ATOM 1378 O O . LEU A 1 179 ? -23.107 -3.486 23.073 1.00 95.62 179 LEU A O 1
ATOM 1382 N N . PRO A 1 180 ? -24.621 -3.618 21.417 1.00 91.31 180 PRO A N 1
ATOM 1383 C CA . PRO A 1 180 ? -25.756 -3.373 22.295 1.00 91.31 180 PRO A CA 1
ATOM 1384 C C . PRO A 1 180 ? -25.868 -4.455 23.377 1.00 91.31 180 PRO A C 1
ATOM 1386 O O . PRO A 1 180 ? -25.827 -5.650 23.082 1.00 91.31 180 PRO A O 1
ATOM 1389 N N . GLN A 1 181 ? -26.049 -4.034 24.627 1.00 92.00 181 GLN A N 1
ATOM 1390 C CA . GLN A 1 181 ? -26.301 -4.906 25.775 1.00 92.00 181 GLN A CA 1
ATOM 1391 C C . GLN A 1 181 ? -27.497 -4.364 26.571 1.00 92.00 181 GLN A C 1
ATOM 1393 O O . GLN A 1 181 ? -27.762 -3.157 26.524 1.00 92.00 181 GLN A O 1
ATOM 1398 N N . PRO A 1 182 ? -28.231 -5.214 27.314 1.00 88.88 182 PRO A N 1
ATOM 1399 C CA . PRO A 1 182 ? -29.273 -4.739 28.217 1.00 88.88 182 PRO A CA 1
ATOM 1400 C C . PRO A 1 182 ? -28.733 -3.643 29.142 1.00 88.88 182 PRO A C 1
ATOM 1402 O O . PRO A 1 182 ? -27.657 -3.790 29.714 1.00 88.88 182 PRO A O 1
ATOM 1405 N N . HIS A 1 183 ? -29.474 -2.541 29.272 1.00 85.44 183 HIS A N 1
ATOM 1406 C CA . HIS A 1 183 ? -29.126 -1.394 30.126 1.00 85.44 183 HIS A CA 1
ATOM 1407 C C . HIS A 1 183 ? -27.852 -0.621 29.735 1.00 85.44 183 HIS A C 1
ATOM 1409 O O . HIS A 1 183 ? -27.482 0.311 30.449 1.00 85.44 183 HIS A O 1
ATOM 1415 N N . LEU A 1 184 ? -27.235 -0.933 28.588 1.00 91.12 184 LEU A N 1
ATOM 1416 C CA . LEU A 1 184 ? -26.098 -0.201 28.038 1.00 91.12 184 LEU A CA 1
ATOM 1417 C C . LEU A 1 184 ? -26.557 0.738 26.914 1.00 91.12 184 LEU A C 1
ATOM 1419 O O . LEU A 1 184 ? -27.032 0.305 25.865 1.00 91.12 184 LEU A O 1
ATOM 1423 N N . LYS A 1 185 ? -26.387 2.041 27.116 1.00 92.31 185 LYS A N 1
ATOM 1424 C CA . LYS A 1 185 ? -26.425 3.053 26.059 1.00 92.31 185 LYS A CA 1
ATOM 1425 C C . LYS A 1 185 ? -25.020 3.258 25.505 1.00 92.31 185 LYS A C 1
ATOM 1427 O O . LYS A 1 185 ? -24.039 3.241 26.241 1.00 92.31 185 LYS A O 1
ATOM 1432 N N . VAL A 1 186 ? -24.927 3.508 24.208 1.00 91.25 186 VAL A N 1
ATOM 1433 C CA . VAL A 1 186 ? -23.651 3.716 23.523 1.00 91.25 186 VAL A CA 1
ATOM 1434 C C . VAL A 1 186 ? -23.690 5.084 22.851 1.00 91.25 186 VAL A C 1
ATOM 1436 O O . VAL A 1 186 ? -24.509 5.300 21.961 1.00 91.25 186 VAL A O 1
ATOM 1439 N N . LYS A 1 187 ? -22.852 6.022 23.314 1.00 90.50 187 LYS A N 1
ATOM 1440 C CA . LYS A 1 187 ? -22.723 7.367 22.727 1.00 90.50 187 LYS A CA 1
ATOM 1441 C C . LYS A 1 187 ? -21.576 7.423 21.721 1.00 90.50 187 LYS A C 1
ATOM 1443 O O . LYS A 1 187 ? -21.772 7.898 20.610 1.00 90.50 187 LYS A O 1
ATOM 1448 N N . ASP A 1 188 ? -20.411 6.917 22.115 1.00 89.88 188 ASP A N 1
ATOM 1449 C CA . ASP A 1 188 ? -19.239 6.748 21.255 1.00 89.88 188 ASP A CA 1
ATOM 1450 C C . ASP A 1 188 ? -18.832 5.275 21.271 1.00 89.88 188 ASP A C 1
ATOM 1452 O O . ASP A 1 188 ? -18.147 4.800 22.179 1.00 89.88 188 ASP A O 1
ATOM 1456 N N . GLY A 1 189 ? -19.383 4.530 20.316 1.00 90.00 189 GLY A N 1
ATOM 1457 C CA . GLY A 1 189 ? -19.348 3.072 20.308 1.00 90.00 189 GLY A CA 1
ATOM 1458 C C . GLY A 1 189 ? -18.370 2.454 19.340 1.00 90.00 189 GLY A C 1
ATOM 1459 O O . GLY A 1 189 ? -18.318 1.230 19.275 1.00 90.00 189 GLY A O 1
ATOM 1460 N N . SER A 1 190 ? -17.672 3.250 18.534 1.00 94.25 190 SER A N 1
ATOM 1461 C CA . SER A 1 190 ? -16.822 2.699 17.489 1.00 94.25 190 SER A CA 1
ATOM 1462 C C . SER A 1 190 ? -15.577 3.521 17.252 1.00 94.25 190 SER A C 1
ATOM 1464 O O . SER A 1 190 ? -15.629 4.742 17.151 1.00 94.25 190 SER A O 1
ATOM 1466 N N . THR A 1 191 ? -14.467 2.830 17.063 1.00 95.25 191 THR A N 1
ATOM 1467 C CA . THR A 1 191 ? -13.193 3.430 16.682 1.00 95.25 191 THR A CA 1
ATOM 1468 C C . THR A 1 191 ? -12.460 2.489 15.736 1.00 95.25 191 THR A C 1
ATOM 1470 O O . THR A 1 191 ? -12.917 1.375 15.495 1.00 95.25 191 THR A O 1
ATOM 1473 N N . TYR A 1 192 ? -11.338 2.929 15.178 1.00 94.62 192 TYR A N 1
ATOM 1474 C CA . TYR A 1 192 ? -10.576 2.113 14.246 1.00 94.62 192 TYR A CA 1
ATOM 1475 C C . TYR A 1 192 ? -9.079 2.410 14.318 1.00 94.62 192 TYR A C 1
ATOM 1477 O O . TYR A 1 192 ? -8.678 3.479 14.792 1.00 94.62 192 TYR A O 1
ATOM 1485 N N . CYS A 1 193 ? -8.279 1.480 13.809 1.00 93.25 193 CYS A N 1
ATOM 1486 C CA . CYS A 1 193 ? -6.865 1.665 13.500 1.00 93.25 193 CYS A CA 1
ATOM 1487 C C . CYS A 1 193 ? -6.534 1.064 12.128 1.00 93.25 193 CYS A C 1
ATOM 1489 O O . CYS A 1 193 ? -7.339 0.321 11.557 1.00 93.25 193 CYS A O 1
ATOM 1491 N N . PHE A 1 194 ? -5.352 1.391 11.606 1.00 92.81 194 PHE A N 1
ATOM 1492 C CA . PHE A 1 194 ? -4.778 0.659 10.485 1.00 92.81 194 PHE A CA 1
ATOM 1493 C C . PHE A 1 194 ? -4.032 -0.565 11.002 1.00 92.81 194 PHE A C 1
ATOM 1495 O O . PHE A 1 194 ? -3.242 -0.464 11.939 1.00 92.81 194 PHE A O 1
ATOM 1502 N N . MET A 1 195 ? -4.273 -1.704 10.371 1.00 89.44 195 MET A N 1
ATOM 1503 C CA . MET A 1 195 ? -3.532 -2.943 10.564 1.00 89.44 195 MET A CA 1
ATOM 1504 C C . MET A 1 195 ? -2.669 -3.175 9.333 1.00 89.44 195 MET A C 1
ATOM 1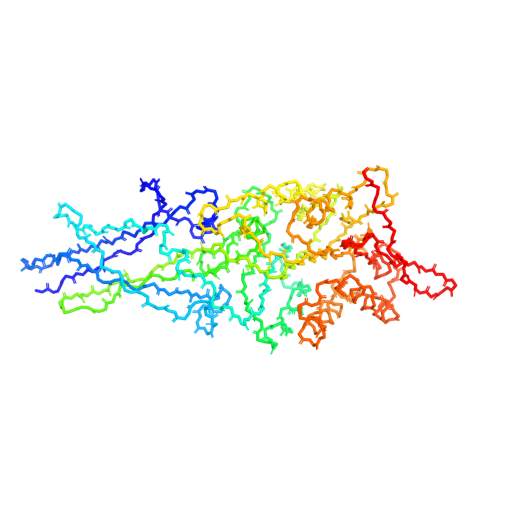506 O O . MET A 1 195 ? -3.156 -3.016 8.215 1.00 89.44 195 MET A O 1
ATOM 1510 N N . ARG A 1 196 ? -1.411 -3.575 9.520 1.00 89.00 196 ARG A N 1
ATOM 1511 C CA . ARG A 1 196 ? -0.547 -4.010 8.422 1.00 89.00 196 ARG A CA 1
ATOM 1512 C C . ARG A 1 196 ? -1.194 -5.208 7.726 1.00 89.00 196 ARG A C 1
ATOM 1514 O O . ARG A 1 196 ? -1.417 -6.235 8.359 1.00 89.00 196 ARG A O 1
ATOM 1521 N N . SER A 1 197 ? -1.481 -5.050 6.442 1.00 88.00 197 SER A N 1
ATOM 1522 C CA . SER A 1 197 ? -2.047 -6.078 5.570 1.00 88.00 197 SER A CA 1
ATOM 1523 C C . SER A 1 197 ? -1.438 -5.842 4.197 1.00 88.00 197 SER A C 1
ATOM 1525 O O . SER A 1 197 ? -1.936 -4.980 3.467 1.00 88.00 197 SER A O 1
ATOM 1527 N N . PRO A 1 198 ? -0.321 -6.505 3.880 1.00 89.62 198 PRO A N 1
ATOM 1528 C CA . PRO A 1 198 ? 0.400 -6.212 2.655 1.00 89.62 198 PRO A CA 1
ATOM 1529 C C . PRO A 1 198 ? -0.430 -6.580 1.424 1.00 89.62 198 PRO A C 1
ATOM 1531 O O . PRO A 1 198 ? -1.459 -7.244 1.529 1.00 89.62 198 PRO A O 1
ATOM 1534 N N . ALA A 1 199 ? -0.032 -6.043 0.278 1.00 91.94 199 ALA A N 1
ATOM 1535 C CA . ALA A 1 199 ? -0.682 -6.285 -0.999 1.00 91.94 199 ALA A CA 1
ATOM 1536 C C . ALA A 1 199 ? 0.215 -7.103 -1.926 1.00 91.94 199 ALA A C 1
ATOM 1538 O O . ALA A 1 199 ? 1.410 -6.820 -1.964 1.00 91.94 199 ALA A O 1
ATOM 1539 N N . ASP A 1 200 ? -0.356 -7.968 -2.774 1.00 92.75 200 ASP A N 1
ATOM 1540 C CA . ASP A 1 200 ? 0.409 -8.639 -3.840 1.00 92.75 200 ASP A CA 1
ATOM 1541 C C . ASP A 1 200 ? 1.096 -7.604 -4.766 1.00 92.75 200 ASP A C 1
ATOM 1543 O O . ASP A 1 200 ? 2.246 -7.770 -5.176 1.00 92.75 200 ASP A O 1
ATOM 1547 N N . VAL A 1 201 ? 0.397 -6.508 -5.108 1.00 96.12 201 VAL A N 1
ATOM 1548 C CA . VAL A 1 201 ? 0.906 -5.459 -6.011 1.00 96.12 201 VAL A CA 1
ATOM 1549 C C . VAL A 1 201 ? 0.880 -4.079 -5.355 1.00 96.12 201 VAL A C 1
ATOM 1551 O O . VAL A 1 201 ? -0.178 -3.532 -5.040 1.00 96.12 201 VAL A O 1
ATOM 1554 N N . PHE A 1 202 ? 2.044 -3.445 -5.245 1.00 97.12 202 PHE A N 1
ATOM 1555 C CA . PHE A 1 202 ? 2.173 -2.076 -4.752 1.00 97.12 202 PHE A CA 1
ATOM 1556 C C . PHE A 1 202 ? 2.457 -1.105 -5.904 1.00 97.12 202 PHE A C 1
ATOM 1558 O O . PHE A 1 202 ? 3.448 -1.253 -6.619 1.00 97.12 202 PHE A O 1
ATOM 1565 N N . PHE A 1 203 ? 1.612 -0.089 -6.089 1.00 96.94 203 PHE A N 1
ATOM 1566 C CA . PHE A 1 203 ? 1.766 0.912 -7.150 1.00 96.94 203 PHE A CA 1
ATOM 1567 C C . PHE A 1 203 ? 2.104 2.290 -6.577 1.00 96.94 203 PHE A C 1
ATOM 1569 O O . PHE A 1 203 ? 1.293 2.935 -5.911 1.00 96.94 203 PHE A O 1
ATOM 1576 N N . TYR A 1 204 ? 3.305 2.768 -6.873 1.00 95.69 204 TYR A N 1
ATOM 1577 C CA . TYR A 1 204 ? 3.760 4.110 -6.553 1.00 95.69 204 TYR A CA 1
ATOM 1578 C C . TYR A 1 204 ? 3.719 5.001 -7.796 1.00 95.69 204 TYR A C 1
ATOM 1580 O O . TYR A 1 204 ? 4.201 4.620 -8.862 1.00 95.69 204 TYR A O 1
ATOM 1588 N N . THR A 1 205 ? 3.220 6.228 -7.658 1.00 91.44 205 THR A N 1
ATOM 1589 C CA . THR A 1 205 ? 3.389 7.272 -8.675 1.00 91.44 205 THR A CA 1
ATOM 1590 C C . THR A 1 205 ? 3.887 8.560 -8.050 1.00 91.44 205 THR A C 1
ATOM 1592 O O . THR A 1 205 ? 3.271 9.120 -7.147 1.00 91.44 205 THR A O 1
ATOM 1595 N N . GLY A 1 206 ? 5.006 9.061 -8.559 1.00 88.88 206 GLY A N 1
ATOM 1596 C CA . GLY A 1 206 ? 5.639 10.243 -8.003 1.00 88.88 206 GLY A CA 1
ATOM 1597 C C . GLY A 1 206 ? 6.969 10.557 -8.656 1.00 88.88 206 GLY A C 1
ATOM 1598 O O . GLY A 1 206 ? 7.232 10.136 -9.781 1.00 88.88 206 GLY A O 1
ATOM 1599 N N . HIS A 1 207 ? 7.785 11.345 -7.969 1.00 87.38 207 HIS A N 1
ATOM 1600 C CA . HIS A 1 207 ? 9.094 11.732 -8.470 1.00 87.38 207 HIS A CA 1
ATOM 1601 C C . HIS A 1 207 ? 10.156 10.757 -7.969 1.00 87.38 207 HIS A C 1
ATOM 1603 O O . HIS A 1 207 ? 10.094 10.276 -6.838 1.00 87.38 207 HIS A O 1
ATOM 1609 N N . GLY A 1 208 ? 11.137 10.490 -8.823 1.00 87.25 208 GLY A N 1
ATOM 1610 C CA . GLY A 1 208 ? 12.375 9.845 -8.428 1.00 87.25 208 GLY A CA 1
ATOM 1611 C C . GLY A 1 208 ? 13.552 10.756 -8.739 1.00 87.25 208 GLY A C 1
ATOM 1612 O O . GLY A 1 208 ? 13.500 11.553 -9.682 1.00 87.25 208 GLY A O 1
ATOM 1613 N N . LEU A 1 209 ? 14.586 10.673 -7.909 1.00 84.69 209 LEU A N 1
ATOM 1614 C CA . LEU A 1 209 ? 15.829 11.415 -8.076 1.00 84.69 209 LEU A CA 1
ATOM 1615 C C . LEU A 1 209 ? 16.964 10.649 -7.396 1.00 84.69 209 LEU A C 1
ATOM 1617 O O . LEU A 1 209 ? 16.822 10.209 -6.260 1.00 84.69 209 LEU A O 1
ATOM 1621 N N . GLY A 1 210 ? 18.088 10.465 -8.093 1.00 78.56 210 GLY A N 1
ATOM 1622 C CA . GLY A 1 210 ? 19.277 9.825 -7.513 1.00 78.56 210 GLY A CA 1
ATOM 1623 C C . GLY A 1 210 ? 19.063 8.382 -7.032 1.00 78.56 210 GLY A C 1
ATOM 1624 O O . GLY A 1 210 ? 19.777 7.924 -6.143 1.00 78.56 210 GLY A O 1
ATOM 1625 N N . GLY A 1 211 ? 18.077 7.669 -7.590 1.00 83.31 211 GLY A N 1
ATOM 1626 C CA . GLY A 1 211 ? 17.705 6.319 -7.160 1.00 83.31 211 GLY A CA 1
ATOM 1627 C C . GLY A 1 211 ? 16.779 6.256 -5.944 1.00 83.31 211 GLY A C 1
ATOM 1628 O O . GLY A 1 211 ? 16.444 5.154 -5.521 1.00 83.31 211 GLY A O 1
ATOM 1629 N N . ASN A 1 212 ? 16.328 7.392 -5.413 1.00 90.75 212 ASN A N 1
ATOM 1630 C CA . ASN A 1 212 ? 15.336 7.459 -4.342 1.00 90.75 212 ASN A CA 1
ATOM 1631 C C . ASN A 1 212 ? 13.977 7.898 -4.887 1.00 90.75 212 ASN A C 1
ATOM 1633 O O . ASN A 1 212 ? 13.883 8.524 -5.946 1.00 90.75 212 ASN A O 1
ATOM 1637 N N . LEU A 1 213 ? 12.919 7.601 -4.135 1.00 92.12 213 LEU A N 1
ATOM 1638 C CA . LEU A 1 213 ? 11.629 8.259 -4.312 1.00 92.12 213 LEU A CA 1
ATOM 1639 C C . LEU A 1 213 ? 11.653 9.556 -3.520 1.00 92.12 213 LEU A C 1
ATOM 1641 O O . LEU A 1 213 ? 12.095 9.557 -2.371 1.00 92.12 213 LEU A O 1
ATOM 1645 N N . VAL A 1 214 ? 11.151 10.639 -4.102 1.00 89.94 214 VAL A N 1
ATOM 1646 C CA . VAL A 1 214 ? 11.234 11.972 -3.498 1.00 89.94 214 VAL A CA 1
ATOM 1647 C C . VAL A 1 214 ? 9.880 12.666 -3.443 1.00 89.94 214 VAL A C 1
ATOM 1649 O O . VAL A 1 214 ? 8.957 12.332 -4.194 1.00 89.94 214 VAL A O 1
ATOM 1652 N N . THR A 1 215 ? 9.738 13.631 -2.537 1.00 86.81 215 THR A N 1
ATOM 1653 C CA . THR A 1 215 ? 8.570 14.519 -2.523 1.00 86.81 215 THR A CA 1
ATOM 1654 C C . THR A 1 215 ? 8.666 15.573 -3.623 1.00 86.81 215 THR A C 1
ATOM 1656 O O . THR A 1 215 ? 9.716 15.828 -4.227 1.00 86.81 215 THR A O 1
ATOM 1659 N N . HIS A 1 216 ? 7.528 16.200 -3.911 1.00 75.06 216 HIS A N 1
ATOM 1660 C CA . HIS A 1 216 ? 7.506 17.391 -4.741 1.00 75.06 216 HIS A CA 1
ATOM 1661 C C . HIS A 1 216 ? 8.029 18.572 -3.914 1.00 75.06 216 HIS A C 1
ATOM 1663 O O . HIS A 1 216 ? 7.322 19.038 -3.024 1.00 75.06 216 HIS A O 1
ATOM 1669 N N . GLY A 1 217 ? 9.245 19.050 -4.204 1.00 63.91 217 GLY A N 1
ATOM 1670 C CA . GLY A 1 217 ? 9.722 20.323 -3.662 1.00 63.91 217 GLY A CA 1
ATOM 1671 C C . GLY A 1 217 ? 8.701 21.419 -3.966 1.00 63.91 217 GLY A C 1
ATOM 1672 O O . GLY A 1 217 ? 8.102 21.430 -5.043 1.00 63.91 217 GLY A O 1
ATOM 1673 N N . GLY A 1 218 ? 8.420 22.297 -3.001 1.00 53.97 218 GLY A N 1
ATOM 1674 C CA . GLY A 1 218 ? 7.445 23.370 -3.201 1.00 53.97 218 GLY A CA 1
ATOM 1675 C C . GLY A 1 218 ? 7.797 24.249 -4.416 1.00 53.97 218 GLY A C 1
ATOM 1676 O O . GLY A 1 218 ? 8.955 24.279 -4.839 1.00 53.97 218 GLY A O 1
ATOM 1677 N N . PRO A 1 219 ? 6.838 25.001 -4.986 1.00 45.66 219 PRO A N 1
ATOM 1678 C CA . PRO A 1 219 ? 7.112 25.881 -6.120 1.00 45.66 219 PRO A CA 1
ATOM 1679 C C . PRO A 1 219 ? 8.282 26.832 -5.814 1.00 45.66 219 PRO A C 1
ATOM 1681 O O . PRO A 1 219 ? 8.190 27.658 -4.910 1.00 45.66 219 PRO A O 1
ATOM 1684 N N . GLY A 1 220 ? 9.385 26.708 -6.560 1.00 48.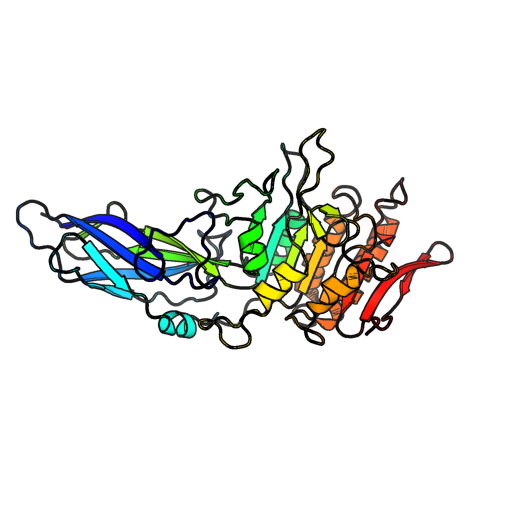81 220 GLY A N 1
ATOM 1685 C CA . GLY A 1 220 ? 10.580 27.551 -6.409 1.00 48.81 220 GLY A CA 1
ATOM 1686 C C . GLY A 1 220 ? 11.639 27.041 -5.424 1.00 48.81 220 GLY A C 1
ATOM 1687 O O . GLY A 1 220 ? 12.742 27.584 -5.399 1.00 48.81 220 GLY A O 1
ATOM 1688 N N . GLU A 1 221 ? 11.364 25.976 -4.673 1.00 51.62 221 GLU A N 1
ATOM 1689 C CA . GLU A 1 221 ? 12.362 25.283 -3.859 1.00 51.62 221 GLU A CA 1
ATOM 1690 C C . GLU A 1 221 ? 12.834 24.064 -4.655 1.00 51.62 221 GLU A C 1
ATOM 1692 O O . GLU A 1 221 ? 12.179 23.028 -4.667 1.00 51.62 221 GLU A O 1
ATOM 1697 N N . GLY A 1 222 ? 13.967 24.178 -5.356 1.00 55.47 222 GLY A N 1
ATOM 1698 C CA . GLY A 1 222 ? 14.623 23.068 -6.069 1.00 55.47 222 GLY A CA 1
ATOM 1699 C C . GLY A 1 222 ? 15.157 21.957 -5.149 1.00 55.47 222 GLY A C 1
ATOM 1700 O O . GLY A 1 222 ? 16.193 21.367 -5.438 1.00 55.47 222 GLY A O 1
ATOM 1701 N N . LEU A 1 223 ? 14.494 21.720 -4.019 1.00 64.56 223 LEU A N 1
ATOM 1702 C CA . LEU A 1 223 ? 14.844 20.770 -2.981 1.00 64.56 223 LEU A CA 1
ATOM 1703 C C . LEU A 1 223 ? 13.777 19.676 -2.979 1.00 64.56 223 LEU A C 1
ATOM 1705 O O . LEU A 1 223 ? 12.660 19.856 -2.500 1.00 64.56 223 LEU A O 1
ATOM 1709 N N . HIS A 1 224 ? 14.129 18.554 -3.592 1.00 77.88 224 HIS A N 1
ATOM 1710 C CA . HIS A 1 224 ? 13.417 17.298 -3.436 1.00 77.88 224 HIS A CA 1
ATOM 1711 C C . HIS A 1 224 ? 13.883 16.653 -2.129 1.00 77.88 224 HIS A C 1
ATOM 1713 O O . HIS A 1 224 ? 15.084 16.436 -1.966 1.00 77.88 224 HIS A O 1
ATOM 1719 N N . ASP A 1 225 ? 12.959 16.351 -1.214 1.00 85.75 225 ASP A N 1
ATOM 1720 C CA . ASP A 1 225 ? 13.291 15.582 -0.013 1.00 85.75 225 ASP A CA 1
ATOM 1721 C C . ASP A 1 225 ? 13.227 14.085 -0.335 1.00 85.75 225 ASP A C 1
ATOM 1723 O O . ASP A 1 225 ? 12.282 13.630 -0.990 1.00 85.75 225 ASP A O 1
ATOM 1727 N N . ASP A 1 226 ? 14.182 13.309 0.180 1.00 88.25 226 ASP A N 1
ATOM 1728 C CA . ASP A 1 226 ? 14.134 11.848 0.122 1.00 88.25 226 ASP A CA 1
ATOM 1729 C C . ASP A 1 226 ? 12.896 11.334 0.873 1.00 88.25 226 ASP A C 1
ATOM 1731 O O . ASP A 1 226 ? 12.792 11.418 2.100 1.00 88.25 226 ASP A O 1
ATOM 1735 N N . PHE A 1 227 ? 11.932 10.803 0.119 1.00 92.06 227 PHE A N 1
ATOM 1736 C CA . PHE A 1 227 ? 10.698 10.234 0.651 1.00 92.06 227 PHE A CA 1
ATOM 1737 C C . PHE A 1 227 ? 10.895 8.788 1.096 1.00 92.06 227 PHE A C 1
ATOM 1739 O O . PHE A 1 227 ? 10.517 8.417 2.213 1.00 92.06 227 PHE A O 1
ATOM 1746 N N . MET A 1 228 ? 11.487 7.987 0.211 1.00 93.69 228 MET A N 1
ATOM 1747 C CA . MET A 1 228 ? 11.756 6.576 0.444 1.00 93.69 228 MET A CA 1
ATOM 1748 C C . MET A 1 228 ? 13.018 6.152 -0.295 1.00 93.69 228 MET A C 1
ATOM 1750 O O . MET A 1 228 ? 13.115 6.339 -1.513 1.00 93.69 228 MET A O 1
ATOM 1754 N N . THR A 1 229 ? 13.941 5.519 0.423 1.00 94.00 229 THR A N 1
ATOM 1755 C CA . THR A 1 229 ? 15.090 4.836 -0.184 1.00 94.00 229 THR A CA 1
ATOM 1756 C C . THR A 1 229 ? 14.820 3.331 -0.318 1.00 94.00 229 THR A C 1
ATOM 1758 O O . THR A 1 229 ? 14.012 2.774 0.438 1.00 94.00 229 THR A O 1
ATOM 1761 N N . PRO A 1 230 ? 15.485 2.627 -1.252 1.00 94.06 230 PRO A N 1
ATOM 1762 C CA . PRO A 1 230 ? 15.395 1.170 -1.324 1.00 94.06 230 PRO A CA 1
ATOM 1763 C C . PRO A 1 230 ? 15.863 0.482 -0.031 1.00 94.06 230 PRO A C 1
ATOM 1765 O O . PRO A 1 230 ? 15.316 -0.557 0.323 1.00 94.06 230 PRO A O 1
ATOM 1768 N N . GLU A 1 231 ? 16.826 1.048 0.705 1.00 94.56 231 GLU A N 1
ATOM 1769 C CA . GLU A 1 231 ? 17.306 0.496 1.979 1.00 94.56 231 GLU A CA 1
ATOM 1770 C C . GLU A 1 231 ? 16.271 0.605 3.105 1.00 94.56 231 GLU A C 1
ATOM 1772 O O . GLU A 1 231 ? 16.067 -0.370 3.829 1.00 94.56 231 GLU A O 1
ATOM 1777 N N . GLU A 1 232 ? 15.603 1.758 3.243 1.00 94.50 232 GLU A N 1
ATOM 1778 C CA . GLU A 1 232 ? 14.511 1.938 4.212 1.00 94.50 232 GLU A CA 1
ATOM 1779 C C . GLU A 1 232 ? 13.387 0.930 3.942 1.00 94.50 232 GLU A C 1
ATOM 1781 O O . GLU A 1 232 ? 12.880 0.279 4.863 1.00 94.50 232 GLU A O 1
ATOM 1786 N N . LEU A 1 233 ? 13.028 0.769 2.664 1.00 94.25 233 LEU A N 1
ATOM 1787 C CA . LEU A 1 233 ? 11.988 -0.160 2.252 1.00 94.25 233 LEU A CA 1
ATOM 1788 C C . LEU A 1 233 ? 12.403 -1.610 2.504 1.00 94.25 233 LEU A C 1
ATOM 1790 O O . LEU A 1 233 ? 11.638 -2.366 3.094 1.00 94.25 233 LEU A O 1
ATOM 1794 N N . LEU A 1 234 ? 13.631 -1.984 2.131 1.00 93.19 234 LEU A N 1
ATOM 1795 C CA . LEU A 1 234 ? 14.171 -3.324 2.351 1.00 93.19 234 LEU A CA 1
ATOM 1796 C C . LEU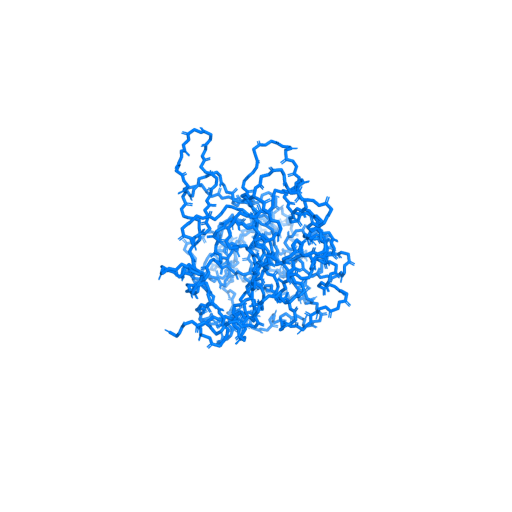 A 1 234 ? 14.165 -3.673 3.835 1.00 93.19 234 LEU A C 1
ATOM 1798 O O . LEU A 1 234 ? 13.708 -4.753 4.203 1.00 93.19 234 LEU A O 1
ATOM 1802 N N . GLN A 1 235 ? 14.606 -2.755 4.696 1.00 91.56 235 GLN A N 1
ATOM 1803 C CA . GLN A 1 235 ? 14.559 -2.952 6.140 1.00 91.56 235 GLN A CA 1
ATOM 1804 C C . GLN A 1 235 ? 13.121 -3.200 6.612 1.00 91.56 235 GLN A C 1
ATOM 1806 O O . GLN A 1 235 ? 12.861 -4.188 7.291 1.00 91.56 235 GLN A O 1
ATOM 1811 N N . ALA A 1 236 ? 12.164 -2.356 6.227 1.00 89.44 236 ALA A N 1
ATOM 1812 C CA . ALA A 1 236 ? 10.772 -2.527 6.642 1.00 89.44 236 ALA A CA 1
ATOM 1813 C C . ALA A 1 236 ? 10.138 -3.824 6.116 1.00 89.44 236 ALA A C 1
ATOM 1815 O O . ALA A 1 236 ? 9.275 -4.414 6.778 1.00 89.44 236 ALA A O 1
ATOM 1816 N N . TRP A 1 237 ? 10.559 -4.260 4.930 1.00 89.62 237 TRP A N 1
ATOM 1817 C CA . TRP A 1 237 ? 9.965 -5.381 4.213 1.00 89.62 237 TRP A CA 1
ATOM 1818 C C . TRP A 1 237 ? 10.566 -6.742 4.553 1.00 89.62 237 TRP A C 1
ATOM 1820 O O . TRP A 1 237 ? 9.916 -7.764 4.360 1.00 89.62 237 TRP A O 1
ATOM 1830 N N . THR A 1 238 ? 11.767 -6.755 5.125 1.00 85.06 238 THR A N 1
ATOM 1831 C CA . THR A 1 238 ? 12.457 -7.976 5.570 1.00 85.06 238 THR A CA 1
ATOM 1832 C C . THR A 1 238 ? 12.361 -8.215 7.071 1.00 85.06 238 THR A C 1
ATOM 1834 O O . THR A 1 238 ? 12.605 -9.332 7.532 1.00 85.06 238 THR A O 1
ATOM 1837 N N . VAL A 1 239 ? 11.988 -7.197 7.861 1.00 73.12 239 VAL A N 1
ATOM 1838 C CA . VAL A 1 239 ? 11.793 -7.353 9.307 1.00 73.12 239 VAL A CA 1
ATOM 1839 C C . VAL A 1 239 ? 10.731 -8.415 9.562 1.00 73.12 239 VAL A C 1
ATOM 1841 O O . VAL A 1 239 ? 9.540 -8.219 9.304 1.00 73.12 239 VAL A O 1
ATOM 1844 N N . THR A 1 240 ? 11.180 -9.541 10.120 1.00 61.72 240 THR A N 1
ATOM 1845 C CA . THR A 1 240 ? 10.308 -10.592 10.635 1.00 61.72 240 THR A CA 1
ATOM 1846 C C . THR A 1 240 ? 9.382 -9.975 11.672 1.00 61.72 240 THR A C 1
ATOM 1848 O O . THR A 1 240 ? 9.814 -9.510 12.726 1.00 61.72 240 THR A O 1
ATOM 1851 N N . ASN A 1 241 ? 8.096 -9.945 11.351 1.00 60.03 241 ASN A N 1
ATOM 1852 C CA . ASN A 1 241 ? 7.083 -9.481 12.271 1.00 60.03 241 ASN A CA 1
ATOM 1853 C C . ASN A 1 241 ? 6.690 -10.670 13.155 1.00 60.03 241 ASN A C 1
ATOM 1855 O O . ASN A 1 241 ? 6.200 -11.662 12.616 1.00 60.03 241 ASN A O 1
ATOM 1859 N N . PRO A 1 242 ? 6.841 -10.597 14.487 1.00 55.19 242 PRO A N 1
ATOM 1860 C CA . PRO A 1 242 ? 6.394 -11.670 15.372 1.00 55.19 242 PRO A CA 1
ATOM 1861 C C . PRO A 1 242 ? 4.892 -11.986 15.233 1.00 55.19 242 PRO A C 1
ATOM 1863 O O . PRO A 1 242 ? 4.479 -13.086 15.585 1.00 55.19 242 PRO A O 1
ATOM 1866 N N . ILE A 1 243 ? 4.089 -11.059 14.690 1.00 56.31 243 ILE A N 1
ATOM 1867 C CA . ILE A 1 243 ? 2.657 -11.235 14.408 1.00 56.31 243 ILE A CA 1
ATOM 1868 C C . ILE A 1 243 ? 2.409 -12.017 13.105 1.00 56.31 243 ILE A C 1
ATOM 1870 O O . ILE A 1 243 ? 1.517 -12.858 13.071 1.00 56.31 243 ILE A O 1
ATOM 1874 N N . LEU A 1 244 ? 3.186 -11.754 12.047 1.00 55.22 244 LEU A N 1
ATOM 1875 C CA . LEU A 1 244 ? 2.972 -12.324 10.701 1.00 55.22 244 LEU A CA 1
ATOM 1876 C C . LEU A 1 244 ? 3.917 -13.501 10.381 1.00 55.22 244 LEU A C 1
ATOM 1878 O O . LEU A 1 244 ? 3.751 -14.179 9.373 1.00 55.22 244 LEU A O 1
ATOM 1882 N N . GLY A 1 245 ? 4.900 -13.780 11.243 1.00 55.50 245 GLY A N 1
ATOM 1883 C CA . GLY A 1 245 ? 5.870 -14.860 11.065 1.00 55.50 245 GLY A CA 1
ATOM 1884 C C . GLY A 1 245 ? 7.075 -14.493 10.176 1.00 55.50 245 GLY A C 1
ATOM 1885 O O . GLY A 1 245 ? 7.267 -13.327 9.825 1.00 55.50 245 GLY A O 1
ATOM 1886 N N . PRO A 1 246 ? 7.929 -15.482 9.828 1.00 48.72 246 PRO A N 1
ATOM 1887 C CA . PRO A 1 246 ? 9.208 -15.286 9.122 1.00 48.72 246 PRO A CA 1
ATOM 1888 C C . PRO A 1 246 ? 9.084 -14.816 7.661 1.00 48.72 246 PRO A C 1
ATOM 1890 O O . PRO A 1 246 ? 10.094 -14.496 7.044 1.00 48.72 246 PRO A O 1
ATOM 1893 N N . LYS A 1 247 ? 7.865 -14.749 7.113 1.00 53.19 247 LYS A N 1
ATOM 1894 C CA . LYS A 1 247 ? 7.543 -14.135 5.816 1.00 53.19 247 LYS A CA 1
ATOM 1895 C C . LYS A 1 247 ? 6.521 -13.027 6.045 1.00 53.19 247 LYS A C 1
ATOM 1897 O O . LYS A 1 247 ? 5.352 -13.168 5.717 1.00 53.19 247 LYS A O 1
ATOM 1902 N N . SER A 1 248 ? 6.946 -11.979 6.738 1.00 59.06 248 SER A N 1
ATOM 1903 C CA . SER A 1 248 ? 6.043 -10.950 7.260 1.00 59.06 248 SER A CA 1
ATOM 1904 C C . SER A 1 248 ? 5.442 -10.039 6.195 1.00 59.06 248 SER A C 1
ATOM 1906 O O . SER A 1 248 ? 4.488 -9.331 6.506 1.00 59.06 248 SER A O 1
ATOM 1908 N N . LEU A 1 249 ? 5.995 -10.052 4.981 1.00 73.62 249 LEU A N 1
ATOM 1909 C CA . LEU A 1 249 ? 5.449 -9.392 3.808 1.00 73.62 249 LEU A CA 1
ATOM 1910 C C . LEU A 1 249 ? 5.415 -10.342 2.613 1.00 73.62 249 LEU A C 1
ATOM 1912 O O . LEU A 1 249 ? 6.403 -11.014 2.318 1.00 73.62 249 LEU A O 1
ATOM 1916 N N . ASP A 1 250 ? 4.298 -10.308 1.902 1.00 78.69 250 ASP A N 1
ATOM 1917 C CA . ASP A 1 250 ? 3.985 -11.015 0.661 1.00 78.69 250 ASP A CA 1
ATOM 1918 C C . ASP A 1 250 ? 3.757 -10.034 -0.501 1.00 78.69 250 ASP A C 1
ATOM 1920 O O . ASP A 1 250 ? 2.987 -10.292 -1.419 1.00 78.69 250 ASP A O 1
ATOM 1924 N N . VAL A 1 251 ? 4.462 -8.895 -0.486 1.00 88.00 251 VAL A N 1
ATOM 1925 C CA . VAL A 1 251 ? 4.468 -7.995 -1.644 1.00 88.00 251 VAL A CA 1
ATOM 1926 C C . VAL A 1 251 ? 5.251 -8.651 -2.776 1.00 88.00 251 VAL A C 1
ATOM 1928 O O . VAL A 1 251 ? 6.473 -8.782 -2.693 1.00 88.00 251 VAL A O 1
ATOM 1931 N N . ASP A 1 252 ? 4.552 -9.035 -3.841 1.00 93.25 252 ASP A N 1
ATOM 1932 C CA . ASP A 1 252 ? 5.123 -9.754 -4.981 1.00 93.25 252 ASP A CA 1
ATOM 1933 C C . ASP A 1 252 ? 5.662 -8.799 -6.056 1.00 93.25 252 ASP A C 1
ATOM 1935 O O . ASP A 1 252 ? 6.686 -9.073 -6.694 1.00 93.25 252 ASP A O 1
ATOM 1939 N N . VAL A 1 253 ? 4.993 -7.661 -6.275 1.00 97.00 253 VAL A N 1
ATOM 1940 C CA . VAL A 1 253 ? 5.339 -6.716 -7.345 1.00 97.00 253 VAL A CA 1
ATOM 1941 C C . VAL A 1 253 ? 5.306 -5.271 -6.862 1.00 97.00 253 VAL A C 1
ATOM 1943 O O . VAL A 1 253 ? 4.292 -4.793 -6.359 1.00 97.00 253 VAL A O 1
ATOM 1946 N N . LEU A 1 254 ? 6.388 -4.534 -7.122 1.00 97.50 254 LEU A N 1
ATOM 1947 C CA . LEU A 1 254 ? 6.447 -3.083 -6.935 1.00 97.50 254 LEU A CA 1
ATOM 1948 C C . LEU A 1 254 ? 6.476 -2.369 -8.292 1.00 97.50 254 LEU A C 1
ATOM 1950 O O . LEU A 1 254 ? 7.384 -2.568 -9.094 1.00 97.50 254 LEU A O 1
ATOM 1954 N N . ILE A 1 255 ? 5.504 -1.496 -8.542 1.00 97.44 255 ILE A N 1
ATOM 1955 C CA . ILE A 1 255 ? 5.440 -0.658 -9.743 1.00 97.44 255 ILE A CA 1
ATOM 1956 C C . ILE A 1 255 ? 5.763 0.780 -9.348 1.00 97.44 255 ILE A C 1
ATOM 1958 O O . ILE A 1 255 ? 5.028 1.396 -8.582 1.00 97.44 255 ILE A O 1
ATOM 1962 N N . ILE A 1 256 ? 6.844 1.330 -9.893 1.00 95.25 256 ILE A N 1
ATOM 1963 C CA . ILE A 1 256 ? 7.325 2.685 -9.635 1.00 95.25 256 ILE A CA 1
ATOM 1964 C C . ILE A 1 256 ? 7.136 3.524 -10.898 1.00 95.25 256 ILE A C 1
ATOM 1966 O O . ILE A 1 256 ? 7.976 3.559 -11.797 1.00 95.25 256 ILE A O 1
ATOM 1970 N N . ASN A 1 257 ? 6.023 4.247 -10.959 1.00 90.06 257 ASN A N 1
ATOM 1971 C CA . ASN A 1 257 ? 5.756 5.226 -12.004 1.00 90.06 257 ASN A CA 1
ATOM 1972 C C . ASN A 1 257 ? 6.377 6.586 -11.638 1.00 90.06 257 ASN A C 1
ATOM 1974 O O . ASN A 1 257 ? 5.666 7.534 -11.288 1.00 90.06 257 ASN A O 1
ATOM 1978 N N . GLY A 1 258 ? 7.711 6.642 -11.669 1.00 84.88 258 GLY A N 1
ATOM 1979 C CA . GLY A 1 258 ? 8.516 7.833 -11.403 1.00 84.88 258 GLY A CA 1
ATOM 1980 C C . GLY A 1 258 ? 9.816 7.847 -12.210 1.00 84.88 258 GLY A C 1
ATOM 1981 O O . GLY A 1 258 ? 10.250 6.815 -12.723 1.00 84.88 258 GLY A O 1
ATOM 1982 N N . CYS A 1 259 ? 10.407 9.032 -12.370 1.00 84.94 259 CYS A N 1
ATOM 1983 C CA . CYS A 1 259 ? 11.609 9.230 -13.184 1.00 84.94 259 CYS A CA 1
ATOM 1984 C C . CYS A 1 259 ? 12.875 8.681 -12.504 1.00 84.94 259 CYS A C 1
ATOM 1986 O O . CYS A 1 259 ? 13.068 8.889 -11.312 1.00 84.94 259 CYS A O 1
ATOM 1988 N N . SER A 1 260 ? 13.769 8.067 -13.276 1.00 81.06 260 SER A N 1
ATOM 1989 C CA . SER A 1 260 ? 15.166 7.779 -12.922 1.00 81.06 260 SER A CA 1
ATOM 1990 C C . SER A 1 260 ? 15.366 6.952 -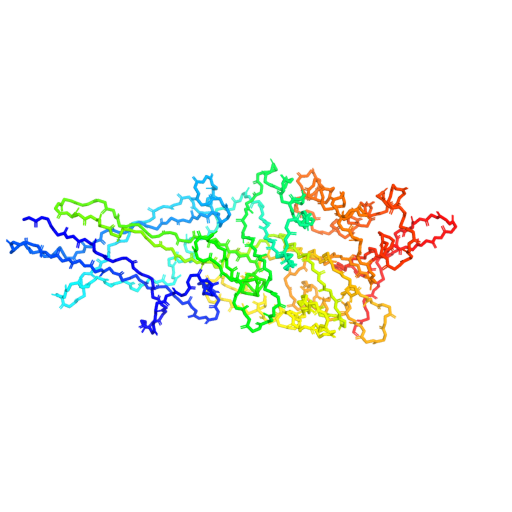11.650 1.00 81.06 260 SER A C 1
ATOM 1992 O O . SER A 1 260 ? 16.335 7.151 -10.918 1.00 81.06 260 SER A O 1
ATOM 1994 N N . VAL A 1 261 ? 14.452 6.016 -11.379 1.00 84.94 261 VAL A N 1
ATOM 1995 C CA . VAL A 1 261 ? 14.533 5.149 -10.192 1.00 84.94 261 VAL A CA 1
ATOM 1996 C C . VAL A 1 261 ? 15.261 3.837 -10.493 1.00 84.94 261 VAL A C 1
ATOM 1998 O O . VAL A 1 261 ? 15.992 3.331 -9.646 1.00 84.94 261 VAL A O 1
ATOM 2001 N N . LEU A 1 262 ? 15.084 3.283 -11.698 1.00 87.88 262 LEU A N 1
ATOM 2002 C CA . LEU A 1 262 ? 15.505 1.916 -12.032 1.00 87.88 262 LEU A CA 1
ATOM 2003 C C . LEU A 1 262 ? 16.624 1.850 -13.081 1.00 87.88 262 LEU A C 1
ATOM 2005 O O . LEU A 1 262 ? 16.708 0.884 -13.837 1.00 87.88 262 LEU A O 1
ATOM 2009 N N . ASN A 1 263 ? 17.491 2.861 -13.151 1.00 85.19 263 ASN A N 1
ATOM 2010 C CA . ASN A 1 263 ? 18.616 2.824 -14.082 1.00 85.19 263 ASN A CA 1
ATOM 2011 C C . ASN A 1 263 ? 19.665 1.792 -13.622 1.00 85.19 263 ASN A C 1
ATOM 2013 O O . ASN A 1 263 ? 20.190 1.881 -12.514 1.00 85.19 263 ASN A O 1
ATOM 2017 N N . CYS A 1 264 ? 19.963 0.794 -14.457 1.00 77.62 264 CYS A N 1
ATOM 2018 C CA . CYS A 1 264 ? 21.017 -0.196 -14.196 1.00 77.62 264 CYS A CA 1
ATOM 2019 C C . CYS A 1 264 ? 22.270 -0.010 -15.068 1.00 77.62 264 CYS A C 1
ATOM 2021 O O . CYS A 1 264 ? 23.225 -0.774 -14.907 1.00 77.62 264 CYS A O 1
ATOM 2023 N N . ASP A 1 265 ? 22.265 0.959 -15.986 1.00 74.56 265 ASP A N 1
ATOM 2024 C CA . ASP A 1 265 ? 23.365 1.217 -16.919 1.00 74.56 265 ASP A CA 1
ATOM 2025 C C . ASP A 1 265 ? 24.415 2.189 -16.331 1.00 74.56 265 ASP A C 1
ATOM 2027 O O . ASP A 1 265 ? 25.520 2.316 -16.865 1.00 74.56 265 ASP A O 1
ATOM 2031 N N . ASP A 1 266 ? 24.109 2.852 -15.209 1.00 68.12 266 ASP A N 1
ATOM 2032 C CA . ASP A 1 266 ? 25.025 3.742 -14.495 1.00 68.12 266 ASP A CA 1
ATOM 2033 C C . ASP A 1 266 ? 26.037 2.984 -13.603 1.00 68.12 266 ASP A C 1
ATOM 2035 O O . ASP A 1 266 ? 25.816 1.869 -13.119 1.00 68.12 266 ASP A O 1
ATOM 2039 N N . LYS A 1 267 ? 27.211 3.598 -13.380 1.00 59.50 267 LYS A N 1
ATOM 2040 C CA . LYS A 1 267 ? 28.250 3.032 -12.495 1.00 59.50 267 LYS A CA 1
ATOM 2041 C C . LYS A 1 267 ? 27.785 2.961 -11.037 1.00 59.50 267 LYS A C 1
ATOM 2043 O O . LYS A 1 267 ? 28.192 2.041 -10.328 1.00 59.50 267 LYS A O 1
ATOM 2048 N N . ASP A 1 268 ? 26.919 3.893 -10.639 1.00 62.12 268 ASP A N 1
ATOM 2049 C CA . ASP A 1 268 ? 26.400 4.040 -9.276 1.00 62.12 268 ASP A CA 1
ATOM 2050 C C . ASP A 1 268 ? 25.224 3.088 -8.972 1.00 62.12 268 ASP A C 1
ATOM 2052 O O . ASP A 1 268 ? 24.910 2.847 -7.805 1.00 62.12 268 ASP A O 1
ATOM 2056 N N . GLY A 1 269 ? 24.630 2.468 -10.002 1.00 62.94 269 GLY A N 1
ATOM 2057 C CA . GLY A 1 269 ? 23.742 1.314 -9.910 1.00 62.94 269 GLY A CA 1
ATOM 2058 C C . GLY A 1 269 ? 22.448 1.572 -9.150 1.00 62.94 269 GLY A C 1
ATOM 2059 O O . GLY A 1 269 ? 22.105 0.769 -8.281 1.00 62.94 269 GLY A O 1
ATOM 2060 N N . THR A 1 270 ? 21.717 2.649 -9.447 1.00 82.69 270 THR A N 1
ATOM 2061 C CA . THR A 1 270 ? 20.460 2.966 -8.733 1.00 82.69 270 THR A CA 1
ATOM 2062 C C . THR A 1 270 ? 19.471 1.796 -8.774 1.00 82.69 270 THR A C 1
ATOM 2064 O O . THR A 1 270 ? 19.003 1.341 -7.729 1.00 82.69 270 THR A O 1
ATOM 2067 N N . GLY A 1 271 ? 19.278 1.182 -9.942 1.00 86.19 271 GLY A N 1
ATOM 2068 C CA . GLY A 1 271 ? 18.481 -0.035 -10.090 1.00 86.19 271 GLY A CA 1
ATOM 2069 C C . GLY A 1 271 ? 19.058 -1.259 -9.362 1.00 86.19 271 GLY A C 1
ATOM 2070 O O . GLY A 1 271 ? 18.297 -2.133 -8.959 1.00 86.19 271 GLY A O 1
ATOM 2071 N N . LYS A 1 272 ? 20.375 -1.322 -9.097 1.00 87.88 272 LYS A N 1
ATOM 2072 C CA . LYS A 1 272 ? 20.974 -2.407 -8.288 1.00 87.88 272 LYS A CA 1
ATOM 2073 C C . LYS A 1 272 ? 20.547 -2.320 -6.827 1.00 87.88 272 LYS A C 1
ATOM 2075 O O . LYS A 1 272 ? 20.294 -3.352 -6.215 1.00 87.88 272 LYS A O 1
ATOM 2080 N N . LYS A 1 273 ? 20.436 -1.105 -6.276 1.00 91.31 273 LYS A N 1
ATOM 2081 C CA . LYS A 1 273 ? 19.941 -0.908 -4.905 1.00 91.31 273 LYS A CA 1
ATOM 2082 C C . LYS A 1 273 ? 18.503 -1.402 -4.776 1.00 91.31 273 LYS A C 1
ATOM 2084 O O . LYS A 1 273 ? 18.204 -2.161 -3.861 1.00 91.31 273 LYS A O 1
ATOM 2089 N N . TRP A 1 274 ? 17.648 -1.055 -5.740 1.00 94.00 274 TRP A N 1
ATOM 2090 C CA . TRP A 1 274 ? 16.276 -1.568 -5.811 1.00 94.00 274 TRP A CA 1
ATOM 2091 C C . TRP A 1 274 ? 16.226 -3.084 -6.002 1.00 94.00 274 TRP A C 1
ATOM 2093 O O . TRP A 1 274 ? 15.421 -3.743 -5.355 1.00 94.00 274 TRP A O 1
ATOM 2103 N N . ALA A 1 275 ? 17.116 -3.662 -6.812 1.00 94.50 275 ALA A N 1
ATOM 2104 C CA . ALA A 1 275 ? 17.153 -5.104 -7.052 1.00 94.50 275 ALA A CA 1
ATOM 2105 C C . ALA A 1 275 ? 17.393 -5.951 -5.788 1.00 94.50 275 ALA A C 1
ATOM 2107 O O . ALA A 1 275 ? 17.013 -7.120 -5.774 1.00 94.50 275 ALA A O 1
ATOM 2108 N N . ARG A 1 276 ? 17.949 -5.376 -4.711 1.00 94.06 276 ARG A N 1
ATOM 2109 C CA . ARG A 1 276 ? 18.066 -6.061 -3.410 1.00 94.06 276 ARG A CA 1
ATOM 2110 C C . ARG A 1 276 ? 16.705 -6.455 -2.834 1.00 94.06 276 ARG A C 1
ATOM 2112 O O . ARG A 1 276 ? 16.621 -7.444 -2.118 1.00 94.06 276 ARG A O 1
ATOM 2119 N N . LEU A 1 277 ? 15.631 -5.741 -3.187 1.00 94.44 277 LEU A N 1
ATOM 2120 C CA . LEU A 1 277 ? 14.261 -6.070 -2.778 1.00 94.44 277 LEU A CA 1
ATOM 2121 C C . LEU A 1 277 ? 13.714 -7.351 -3.431 1.00 94.44 277 LEU A C 1
ATOM 2123 O O . LEU A 1 277 ? 12.638 -7.801 -3.041 1.00 94.44 277 LEU A O 1
ATOM 2127 N N . LEU A 1 278 ? 14.414 -7.937 -4.407 1.00 94.44 278 LEU A N 1
ATOM 2128 C CA . LEU A 1 278 ? 14.005 -9.186 -5.044 1.00 94.44 278 LEU A CA 1
ATOM 2129 C C . LEU A 1 278 ? 14.254 -10.402 -4.142 1.00 94.44 278 LEU A C 1
ATOM 2131 O O . LEU A 1 278 ? 15.245 -10.456 -3.415 1.00 94.44 278 LEU A O 1
ATOM 2135 N N . MET A 1 279 ? 13.414 -11.430 -4.275 1.00 92.88 279 MET A N 1
ATOM 2136 C CA . MET A 1 279 ? 13.475 -12.669 -3.483 1.00 92.88 279 MET A CA 1
ATOM 2137 C C . MET A 1 279 ? 14.691 -13.554 -3.751 1.00 92.88 279 MET A C 1
ATOM 2139 O O . MET A 1 279 ? 15.023 -14.412 -2.937 1.00 92.88 279 MET A O 1
ATOM 2143 N N . ASN A 1 280 ? 15.358 -13.380 -4.892 1.00 91.31 280 ASN A N 1
ATOM 2144 C CA . ASN A 1 280 ? 16.639 -14.035 -5.160 1.00 91.31 280 ASN A CA 1
ATOM 2145 C C . ASN A 1 280 ? 17.833 -13.236 -4.601 1.00 91.31 280 ASN A C 1
ATOM 2147 O O . ASN A 1 280 ? 18.977 -13.642 -4.815 1.00 91.31 280 ASN A O 1
ATOM 2151 N N . GLN A 1 281 ? 17.565 -12.118 -3.918 1.00 92.25 281 GLN A N 1
ATOM 2152 C CA . GLN A 1 281 ? 18.533 -11.300 -3.200 1.00 92.25 281 GLN A CA 1
ATOM 2153 C C . GLN A 1 281 ? 18.165 -11.231 -1.712 1.00 92.25 281 GLN A C 1
ATOM 2155 O O . GLN A 1 281 ? 18.443 -12.183 -0.987 1.00 92.25 281 GLN A O 1
ATOM 2160 N N . GLU A 1 282 ? 17.559 -10.135 -1.248 1.00 92.19 282 GLU A N 1
ATOM 2161 C CA . GLU A 1 282 ? 17.314 -9.884 0.178 1.00 92.19 282 GLU A CA 1
ATOM 2162 C C . GLU A 1 282 ? 15.835 -9.649 0.519 1.00 92.19 282 GLU A C 1
ATOM 2164 O O . GLU A 1 282 ? 15.464 -9.825 1.676 1.00 92.19 282 GLU A O 1
ATOM 2169 N N . GLY A 1 283 ? 14.992 -9.244 -0.438 1.00 92.38 283 GLY A N 1
ATOM 2170 C CA . GLY A 1 283 ? 13.612 -8.809 -0.177 1.00 92.38 283 GLY A CA 1
ATOM 2171 C C . GLY A 1 283 ? 12.516 -9.789 -0.619 1.00 92.38 283 GLY A C 1
ATOM 2172 O O . GLY A 1 283 ? 12.807 -10.935 -0.943 1.00 92.38 283 GLY A O 1
ATOM 2173 N N . PRO A 1 284 ? 11.237 -9.367 -0.606 1.00 91.88 284 PRO A N 1
ATOM 2174 C CA . PRO A 1 284 ? 10.107 -10.249 -0.913 1.00 91.88 284 PRO A CA 1
ATOM 2175 C C . PRO A 1 284 ? 9.704 -10.291 -2.399 1.00 91.88 284 PRO A C 1
ATOM 2177 O O . PRO A 1 284 ? 8.944 -11.170 -2.791 1.00 91.88 284 PRO A O 1
ATOM 2180 N N . LEU A 1 285 ? 10.193 -9.371 -3.237 1.00 94.75 285 LEU A N 1
ATOM 2181 C CA . LEU A 1 285 ? 9.603 -9.124 -4.554 1.00 94.75 285 LEU A CA 1
ATOM 2182 C C . LEU A 1 285 ? 10.004 -10.165 -5.608 1.00 94.75 285 LEU A C 1
ATOM 2184 O O . LEU A 1 285 ? 11.160 -10.577 -5.710 1.00 94.75 285 LEU A O 1
ATOM 2188 N N . TYR A 1 286 ? 9.077 -10.487 -6.504 1.00 95.81 286 TYR A N 1
ATOM 2189 C CA . TYR A 1 286 ? 9.366 -11.171 -7.766 1.00 95.81 286 TYR A CA 1
ATOM 2190 C C . TYR A 1 286 ? 9.812 -10.199 -8.857 1.00 95.81 286 TYR A C 1
ATOM 2192 O O . TYR A 1 286 ? 10.635 -10.557 -9.704 1.00 95.81 286 TYR A O 1
ATOM 2200 N N . SER A 1 287 ? 9.249 -8.985 -8.871 1.00 96.94 287 SER A N 1
ATOM 2201 C CA . SER A 1 287 ? 9.589 -7.981 -9.879 1.00 96.94 287 SER A CA 1
ATOM 2202 C C . SER A 1 287 ? 9.398 -6.538 -9.417 1.00 96.94 287 SER A C 1
ATOM 2204 O O . SER A 1 287 ? 8.575 -6.227 -8.554 1.00 96.94 287 SER A O 1
ATOM 2206 N N . ILE A 1 288 ? 10.171 -5.652 -10.042 1.00 97.38 288 ILE A N 1
ATOM 2207 C CA . ILE A 1 288 ? 10.125 -4.203 -9.882 1.00 97.38 288 ILE A CA 1
ATOM 2208 C C . ILE A 1 288 ? 9.974 -3.594 -11.273 1.00 97.38 288 ILE A C 1
ATOM 2210 O O . ILE A 1 288 ? 10.784 -3.858 -12.161 1.00 97.38 288 ILE A O 1
ATOM 2214 N N . LEU A 1 289 ? 8.933 -2.797 -11.483 1.00 97.50 289 LEU A N 1
ATOM 2215 C CA . LEU A 1 289 ? 8.588 -2.207 -12.778 1.00 97.50 289 LEU A CA 1
ATOM 2216 C C . LEU A 1 289 ? 8.748 -0.690 -12.700 1.00 97.50 289 LEU A C 1
ATOM 2218 O O . LEU A 1 289 ? 8.396 -0.096 -11.685 1.00 97.50 289 LEU A O 1
ATOM 2222 N N . GLY A 1 290 ? 9.230 -0.040 -13.756 1.00 95.44 290 GLY A N 1
ATOM 2223 C CA . GLY A 1 290 ? 9.348 1.419 -13.755 1.00 95.44 290 GLY A CA 1
ATOM 2224 C C . GLY A 1 290 ? 10.048 1.974 -14.985 1.00 95.44 290 GLY A C 1
ATOM 2225 O O . GLY A 1 290 ? 9.873 1.459 -16.094 1.00 95.44 290 GLY A O 1
ATOM 2226 N N . TYR A 1 291 ? 10.829 3.039 -14.789 1.00 92.56 291 TYR A N 1
ATOM 2227 C CA . TYR A 1 291 ? 11.515 3.767 -15.857 1.00 92.56 291 TYR A CA 1
ATOM 2228 C C . TYR A 1 291 ? 12.975 4.062 -15.487 1.00 92.56 291 TYR A C 1
ATOM 2230 O O . TYR A 1 291 ? 13.285 4.380 -14.335 1.00 92.56 291 TYR A O 1
ATOM 2238 N N . ARG A 1 292 ? 13.866 3.952 -16.481 1.00 89.75 292 ARG A N 1
ATOM 2239 C CA . ARG A 1 292 ? 15.315 4.188 -16.324 1.00 89.75 292 ARG A CA 1
ATOM 2240 C C . ARG A 1 292 ? 15.670 5.677 -16.280 1.00 89.75 292 ARG A C 1
ATOM 2242 O O . ARG A 1 292 ? 16.552 6.080 -15.536 1.00 89.75 292 ARG A O 1
ATOM 2249 N N . ASP A 1 293 ? 14.931 6.476 -17.044 1.00 86.12 293 ASP A N 1
ATOM 2250 C CA . ASP A 1 293 ? 15.089 7.925 -17.187 1.00 86.12 293 ASP A CA 1
ATOM 2251 C C . ASP A 1 293 ? 13.732 8.573 -16.884 1.00 86.12 293 ASP A C 1
ATOM 2253 O O . ASP A 1 293 ? 13.078 8.197 -15.915 1.00 86.12 293 ASP A O 1
ATOM 2257 N N . GLY A 1 294 ? 13.228 9.507 -17.691 1.00 85.25 294 GLY A N 1
ATOM 2258 C CA . GLY A 1 294 ? 11.920 10.094 -17.403 1.00 85.25 294 GLY A CA 1
ATOM 2259 C C . GLY A 1 294 ? 10.753 9.140 -17.651 1.00 85.25 294 GLY A C 1
ATOM 2260 O O . GLY A 1 294 ? 10.647 8.530 -18.720 1.00 85.25 294 GLY A O 1
ATOM 2261 N N . ALA A 1 295 ? 9.859 9.074 -16.664 1.00 87.00 295 ALA A N 1
ATOM 2262 C CA . ALA A 1 295 ? 8.539 8.471 -16.786 1.00 87.00 295 ALA A CA 1
ATOM 2263 C C . ALA A 1 295 ? 7.622 9.355 -17.658 1.00 87.00 295 ALA A C 1
ATOM 2265 O O . ALA A 1 295 ? 7.787 10.580 -17.680 1.00 87.00 295 ALA A O 1
ATOM 2266 N N . PRO A 1 296 ? 6.647 8.781 -18.383 1.00 86.19 296 PRO A N 1
ATOM 2267 C CA . PRO A 1 296 ? 5.678 9.562 -19.139 1.00 86.19 296 PRO A CA 1
ATOM 2268 C C . PRO A 1 296 ? 4.843 10.432 -18.194 1.00 86.19 296 PRO A C 1
ATOM 2270 O O . PRO A 1 296 ? 4.429 9.999 -17.117 1.00 86.19 296 PRO A O 1
ATOM 2273 N N . ALA A 1 297 ? 4.527 11.651 -18.626 1.00 83.25 297 ALA A N 1
ATOM 2274 C CA . ALA A 1 297 ? 3.491 12.428 -17.958 1.00 83.25 297 ALA A CA 1
ATOM 2275 C C . ALA A 1 297 ? 2.139 11.698 -18.051 1.00 83.25 297 ALA A C 1
ATOM 2277 O O . ALA A 1 297 ? 1.871 10.983 -19.021 1.00 83.25 297 ALA A O 1
ATOM 2278 N N . ASP A 1 298 ? 1.255 11.940 -17.083 1.00 82.88 298 ASP A N 1
ATOM 2279 C CA . ASP A 1 298 ? -0.075 11.322 -17.023 1.00 82.88 298 ASP A CA 1
ATOM 2280 C C . ASP A 1 298 ? -0.861 11.499 -18.340 1.00 82.88 298 ASP A C 1
ATOM 2282 O O . ASP A 1 298 ? -1.388 10.528 -18.887 1.00 82.88 298 ASP A O 1
ATOM 2286 N N . SER A 1 299 ? -0.840 12.710 -18.915 1.00 81.88 299 SER A N 1
ATOM 2287 C CA . SER A 1 299 ? -1.473 13.037 -20.205 1.00 81.88 299 SER A CA 1
ATOM 2288 C C . SER A 1 299 ? -0.749 12.485 -21.437 1.00 81.88 299 SER A C 1
ATOM 2290 O O . SER A 1 299 ? -1.335 12.446 -22.515 1.00 81.88 299 SER A O 1
ATOM 2292 N N . ASN A 1 300 ? 0.509 12.064 -21.297 1.00 84.19 300 ASN A N 1
ATOM 2293 C CA . ASN A 1 300 ? 1.365 11.590 -22.388 1.00 84.19 300 ASN A CA 1
ATOM 2294 C C . ASN A 1 300 ? 1.517 10.062 -22.332 1.00 84.19 300 ASN A C 1
ATOM 2296 O O . ASN A 1 300 ? 2.610 9.520 -22.471 1.00 84.19 300 ASN A O 1
ATOM 2300 N N . GLY A 1 301 ? 0.405 9.369 -22.082 1.00 87.62 301 GLY A N 1
ATOM 2301 C CA . GLY A 1 301 ? 0.338 7.909 -22.054 1.00 87.62 301 GLY A CA 1
ATOM 2302 C C . GLY A 1 301 ? 0.458 7.276 -20.665 1.00 87.62 301 GLY A C 1
ATOM 2303 O O . GLY A 1 301 ? 0.142 6.096 -20.541 1.00 87.62 301 GLY A O 1
ATOM 2304 N N . GLY A 1 302 ? 0.815 8.024 -19.611 1.00 90.25 302 GLY A N 1
ATOM 2305 C CA . GLY A 1 302 ? 0.892 7.487 -18.244 1.00 90.25 302 GLY A CA 1
ATOM 2306 C C . GLY A 1 302 ? -0.424 6.850 -17.773 1.00 90.25 302 GLY A C 1
ATOM 2307 O O . GLY A 1 302 ? -0.425 5.726 -17.272 1.00 90.25 302 GLY A O 1
ATOM 2308 N N . HIS A 1 303 ? -1.565 7.505 -18.027 1.00 91.62 303 HIS A N 1
ATOM 2309 C CA . HIS A 1 303 ? -2.897 6.934 -17.756 1.00 91.62 303 HIS A CA 1
ATOM 2310 C C . HIS A 1 303 ? -3.190 5.672 -18.556 1.00 91.62 303 HIS A C 1
ATOM 2312 O O . HIS A 1 303 ? -3.724 4.708 -18.009 1.00 91.62 303 HIS A O 1
ATOM 2318 N N . ALA A 1 304 ? -2.849 5.678 -19.845 1.00 93.94 304 ALA A N 1
ATOM 2319 C CA . ALA A 1 304 ? -3.118 4.561 -20.740 1.00 93.94 304 ALA A CA 1
ATOM 2320 C C . ALA A 1 304 ? -2.311 3.321 -20.333 1.00 93.94 304 ALA A C 1
ATOM 2322 O O . ALA A 1 304 ? -2.868 2.228 -20.248 1.00 93.94 304 ALA A O 1
ATOM 2323 N N . VAL A 1 305 ? -1.031 3.501 -19.997 1.00 95.56 305 VAL A N 1
ATOM 2324 C CA . VAL A 1 305 ? -0.166 2.431 -19.483 1.00 95.56 305 VAL A CA 1
ATOM 2325 C C . VAL A 1 305 ? -0.681 1.898 -18.152 1.00 95.56 305 VAL A C 1
ATOM 2327 O O . VAL A 1 305 ? -0.788 0.686 -17.989 1.00 95.56 305 VAL A O 1
ATOM 2330 N N . ALA A 1 306 ? -1.048 2.772 -17.214 1.00 95.69 306 ALA A N 1
ATOM 2331 C CA . ALA A 1 306 ? -1.543 2.352 -15.908 1.00 95.69 306 ALA A CA 1
ATOM 2332 C C . ALA A 1 306 ? -2.874 1.585 -16.003 1.00 95.69 306 ALA A C 1
ATOM 2334 O O . ALA A 1 306 ? -3.019 0.528 -15.387 1.00 95.69 306 ALA A O 1
ATOM 2335 N N . ALA A 1 307 ? -3.813 2.044 -16.837 1.00 96.06 307 ALA A N 1
ATOM 2336 C CA . ALA A 1 307 ? -5.041 1.305 -17.130 1.00 96.06 307 ALA A CA 1
ATOM 2337 C C . ALA A 1 307 ? -4.750 -0.043 -17.809 1.00 96.06 307 ALA A C 1
ATOM 2339 O O . ALA A 1 307 ? -5.298 -1.071 -17.415 1.00 96.06 307 ALA A O 1
ATOM 2340 N N . ALA A 1 308 ? -3.874 -0.070 -18.816 1.00 97.06 308 ALA A N 1
ATOM 2341 C CA . ALA A 1 308 ? -3.513 -1.301 -19.512 1.00 97.06 308 ALA A CA 1
ATOM 2342 C C . ALA A 1 308 ? -2.839 -2.312 -18.573 1.00 97.06 308 ALA A C 1
ATOM 2344 O O . ALA A 1 308 ? -3.146 -3.501 -18.645 1.00 97.06 308 ALA A O 1
ATOM 2345 N N . MET A 1 309 ? -1.990 -1.844 -17.654 1.00 97.56 309 MET A N 1
ATOM 2346 C CA . MET A 1 309 ? -1.354 -2.697 -16.654 1.00 97.56 309 MET A CA 1
ATOM 2347 C C . MET A 1 309 ? -2.385 -3.257 -15.675 1.00 97.56 309 MET A C 1
ATOM 2349 O O . MET A 1 309 ? -2.425 -4.466 -15.477 1.00 97.56 309 MET A O 1
ATOM 2353 N N . GLY A 1 310 ? -3.283 -2.423 -15.137 1.00 96.75 310 GLY A N 1
ATOM 2354 C CA . GLY A 1 310 ? -4.385 -2.897 -14.292 1.00 96.75 310 GLY A CA 1
ATOM 2355 C C . GLY A 1 310 ? -5.262 -3.939 -15.000 1.00 96.75 310 GLY A C 1
ATOM 2356 O O . GLY A 1 310 ? -5.621 -4.957 -14.412 1.00 96.75 310 GLY A O 1
ATOM 2357 N N . LYS A 1 311 ? -5.539 -3.749 -16.297 1.00 96.94 311 LYS A N 1
ATOM 2358 C CA . LYS A 1 311 ? -6.284 -4.714 -17.121 1.00 96.94 311 LYS A CA 1
ATOM 2359 C C . LYS A 1 311 ? -5.517 -6.024 -17.359 1.00 96.94 311 LYS A C 1
ATOM 2361 O O . LYS A 1 311 ? -6.127 -7.091 -17.369 1.00 96.94 311 LYS A O 1
ATOM 2366 N N . ALA A 1 312 ? -4.203 -5.965 -17.565 1.00 96.75 312 ALA A N 1
ATOM 2367 C CA . ALA A 1 312 ? -3.373 -7.161 -17.708 1.00 96.75 312 ALA A CA 1
ATOM 2368 C C . ALA A 1 312 ? -3.312 -7.957 -16.394 1.00 96.75 312 ALA A C 1
ATOM 2370 O O . ALA A 1 312 ? -3.487 -9.175 -16.395 1.00 96.75 312 ALA A O 1
ATOM 2371 N N . ILE A 1 313 ? -3.179 -7.257 -15.263 1.00 95.56 313 ILE A N 1
ATOM 2372 C CA . ILE A 1 313 ? -3.197 -7.847 -13.920 1.00 95.56 313 ILE A CA 1
ATOM 2373 C C . ILE A 1 313 ? -4.434 -8.729 -13.713 1.00 95.56 313 ILE A C 1
ATOM 2375 O O . ILE A 1 313 ? -4.295 -9.908 -13.395 1.00 95.56 313 ILE A O 1
ATOM 2379 N N . ILE A 1 314 ? -5.629 -8.197 -13.985 1.00 93.19 314 ILE A N 1
ATOM 2380 C CA . ILE A 1 314 ? -6.888 -8.944 -13.817 1.00 93.19 314 ILE A CA 1
ATOM 2381 C C . ILE A 1 314 ? -7.118 -10.008 -14.901 1.00 93.19 314 ILE A C 1
ATOM 2383 O O . ILE A 1 314 ? -7.885 -10.943 -14.690 1.00 93.19 314 ILE A O 1
ATOM 2387 N N . GLY A 1 315 ? -6.531 -9.834 -16.087 1.00 89.38 315 GLY A N 1
ATOM 2388 C CA . GLY A 1 315 ? -6.874 -10.623 -17.268 1.00 89.38 315 GLY A CA 1
ATOM 2389 C C . GLY A 1 315 ? -5.992 -11.847 -17.478 1.00 89.38 315 GLY A C 1
ATOM 2390 O O . GLY A 1 315 ? -6.495 -12.920 -17.807 1.00 89.38 315 GLY A O 1
ATOM 2391 N N . ASN A 1 316 ? -4.673 -11.692 -17.358 1.00 86.50 316 ASN A N 1
ATOM 2392 C CA . ASN A 1 316 ? -3.731 -12.732 -17.776 1.00 86.50 316 ASN A CA 1
ATOM 2393 C C . ASN A 1 316 ? -2.515 -12.913 -16.869 1.00 86.50 316 ASN A C 1
ATOM 2395 O O . ASN A 1 316 ? -1.883 -13.973 -16.966 1.00 86.50 316 ASN A O 1
ATOM 2399 N N . LEU A 1 317 ? -2.197 -11.928 -16.030 1.00 89.81 317 LEU A N 1
ATOM 2400 C CA . LEU A 1 317 ? -1.100 -12.013 -15.081 1.00 89.81 317 LEU A CA 1
ATOM 2401 C C . LEU A 1 317 ? -1.533 -12.755 -13.817 1.00 89.81 317 LEU A C 1
ATOM 2403 O O . LEU A 1 317 ? -0.998 -13.837 -13.603 1.00 89.81 317 LEU A O 1
ATOM 2407 N N . ASP A 1 318 ? -2.515 -12.261 -13.050 1.00 85.44 318 ASP A N 1
ATOM 2408 C CA . ASP A 1 318 ? -2.877 -12.814 -11.731 1.00 85.44 318 ASP A CA 1
ATOM 2409 C C . ASP A 1 318 ? -1.610 -13.240 -10.957 1.00 85.44 318 ASP A C 1
ATOM 2411 O O . ASP A 1 318 ? -0.756 -12.402 -10.721 1.00 85.44 318 ASP A O 1
ATOM 2415 N N . SER A 1 319 ? -1.409 -14.533 -10.689 1.00 84.88 319 SER A N 1
ATOM 2416 C CA . SER A 1 319 ? -0.266 -15.106 -9.959 1.00 84.88 319 SER A CA 1
ATOM 2417 C C . SER A 1 319 ? 1.003 -15.359 -10.783 1.00 84.88 319 SER A C 1
ATOM 2419 O O . SER A 1 319 ? 1.972 -15.948 -10.300 1.00 84.88 319 SER A O 1
ATOM 2421 N N . LYS A 1 320 ? 1.040 -14.956 -12.055 1.00 92.06 320 LYS A N 1
ATOM 2422 C CA . LYS A 1 320 ? 2.195 -15.156 -12.945 1.00 92.06 320 LYS A CA 1
ATOM 2423 C C . LYS A 1 320 ? 3.233 -14.060 -12.734 1.00 92.06 320 LYS A C 1
ATOM 2425 O O . LYS A 1 320 ? 3.561 -13.327 -13.666 1.00 92.06 320 LYS A O 1
ATOM 2430 N N . TRP A 1 321 ? 3.785 -13.971 -11.528 1.00 90.38 321 TRP A N 1
ATOM 2431 C CA . TRP A 1 321 ? 4.684 -12.893 -11.102 1.00 90.38 321 TRP A CA 1
ATOM 2432 C C . TRP A 1 321 ? 5.878 -12.668 -12.039 1.00 90.38 321 TRP A C 1
ATOM 2434 O O . TRP A 1 321 ? 6.231 -11.535 -12.350 1.00 90.38 321 TRP A O 1
ATOM 2444 N N . MET A 1 322 ? 6.420 -13.742 -12.617 1.00 88.94 322 MET A N 1
ATOM 2445 C CA . MET A 1 322 ? 7.526 -13.670 -13.583 1.00 88.94 322 MET A CA 1
ATOM 2446 C C . MET A 1 322 ? 7.150 -13.058 -14.946 1.00 88.94 322 MET A C 1
ATOM 2448 O O . MET A 1 322 ? 8.028 -12.701 -15.727 1.00 88.94 322 MET A O 1
ATOM 2452 N N . ALA A 1 323 ? 5.860 -12.942 -15.272 1.00 95.62 323 ALA A N 1
ATOM 2453 C CA . ALA A 1 323 ? 5.391 -12.358 -16.530 1.00 95.62 323 ALA A CA 1
ATOM 2454 C C . ALA A 1 323 ? 5.180 -10.833 -16.451 1.00 95.62 323 ALA A C 1
ATOM 2456 O O . ALA A 1 323 ? 5.036 -10.187 -17.494 1.00 95.62 323 ALA A O 1
ATOM 2457 N N . TYR A 1 324 ? 5.192 -10.246 -15.247 1.00 97.12 324 TYR A N 1
ATOM 2458 C CA . TYR A 1 324 ? 4.938 -8.817 -15.034 1.00 97.12 324 TYR A CA 1
ATOM 2459 C C . TYR A 1 324 ? 5.969 -7.933 -15.741 1.00 97.12 324 TYR A C 1
ATOM 2461 O O . TYR A 1 324 ? 5.583 -6.999 -16.442 1.00 97.12 324 TYR A O 1
ATOM 2469 N N . ALA A 1 325 ? 7.260 -8.267 -15.634 1.00 97.19 325 ALA A N 1
ATOM 2470 C CA . ALA A 1 325 ? 8.346 -7.508 -16.257 1.00 97.19 325 ALA A CA 1
ATOM 2471 C C . ALA A 1 325 ? 8.173 -7.368 -17.775 1.00 97.19 325 ALA A C 1
ATOM 2473 O O . ALA A 1 325 ? 8.184 -6.259 -18.305 1.00 97.19 325 ALA A O 1
ATOM 2474 N N . LYS A 1 326 ? 7.942 -8.476 -18.488 1.00 97.00 326 LYS A N 1
ATOM 2475 C CA . LYS A 1 326 ? 7.724 -8.439 -19.943 1.00 97.00 326 LYS A CA 1
ATOM 2476 C C . LYS A 1 326 ? 6.433 -7.719 -20.315 1.00 97.00 326 LYS A C 1
ATOM 2478 O O . LYS A 1 326 ? 6.445 -6.889 -21.217 1.00 97.00 326 LYS A O 1
ATOM 2483 N N . THR A 1 327 ? 5.350 -7.986 -19.586 1.00 97.94 327 THR A N 1
ATOM 2484 C CA . THR A 1 327 ? 4.040 -7.374 -19.852 1.00 97.94 327 THR A CA 1
ATOM 2485 C C . THR A 1 327 ? 4.089 -5.853 -19.696 1.00 97.94 327 THR A C 1
ATOM 2487 O O . THR A 1 327 ? 3.553 -5.130 -20.533 1.00 97.94 327 THR A O 1
ATOM 2490 N N . TRP A 1 328 ? 4.804 -5.350 -18.686 1.00 97.69 328 TRP A N 1
ATOM 2491 C CA . TRP A 1 328 ? 5.056 -3.920 -18.508 1.00 97.69 328 TRP A CA 1
ATOM 2492 C C . TRP A 1 328 ? 5.721 -3.287 -19.734 1.00 97.69 328 TRP A C 1
ATOM 2494 O O . TRP A 1 328 ? 5.272 -2.246 -20.223 1.00 97.69 328 TRP A O 1
ATOM 2504 N N . LEU A 1 329 ? 6.765 -3.928 -20.265 1.00 97.88 329 LEU A N 1
AT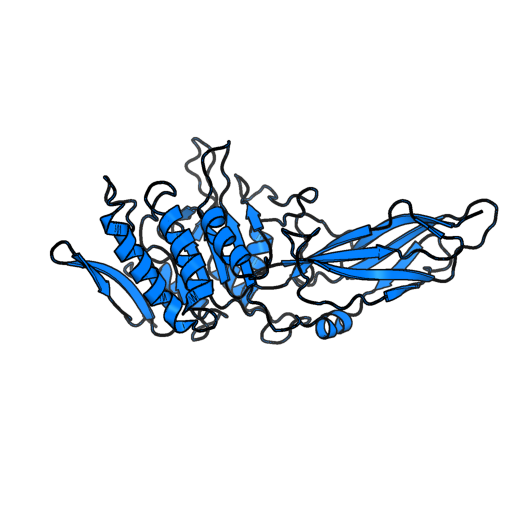OM 2505 C CA . LEU A 1 329 ? 7.494 -3.428 -21.431 1.00 97.88 329 LEU A CA 1
ATOM 2506 C C . LEU A 1 329 ? 6.669 -3.524 -22.715 1.00 97.88 329 LEU A C 1
ATOM 2508 O O . LEU A 1 329 ? 6.696 -2.599 -23.524 1.00 97.88 329 LEU A O 1
ATOM 2512 N N . GLU A 1 330 ? 5.894 -4.594 -22.892 1.00 97.56 330 GLU A N 1
ATOM 2513 C CA . GLU A 1 330 ? 4.977 -4.750 -24.026 1.00 97.56 330 GLU A CA 1
ATOM 2514 C C . GLU A 1 330 ? 3.906 -3.655 -24.039 1.00 97.56 330 GLU A C 1
ATOM 2516 O O . GLU A 1 330 ? 3.681 -3.032 -25.078 1.00 97.56 330 GLU A O 1
ATOM 2521 N N . ILE A 1 331 ? 3.298 -3.360 -22.886 1.00 97.31 331 ILE A N 1
ATOM 2522 C CA . ILE A 1 331 ? 2.304 -2.289 -22.744 1.00 97.31 331 ILE A CA 1
ATOM 2523 C C . ILE A 1 331 ? 2.917 -0.927 -23.086 1.00 97.31 331 ILE A C 1
ATOM 2525 O O . ILE A 1 331 ? 2.329 -0.164 -23.859 1.00 97.31 331 ILE A O 1
ATOM 2529 N N . ASN A 1 332 ? 4.100 -0.615 -22.550 1.00 96.81 332 ASN A N 1
ATOM 2530 C CA . ASN A 1 332 ? 4.789 0.644 -22.839 1.00 96.81 332 ASN A CA 1
ATOM 2531 C C . ASN A 1 332 ? 5.159 0.760 -24.327 1.00 96.81 332 ASN A C 1
ATOM 2533 O O . ASN A 1 332 ? 4.867 1.781 -24.954 1.00 96.81 332 ASN A O 1
ATOM 2537 N N . LYS A 1 333 ? 5.709 -0.306 -24.926 1.00 95.56 333 LYS A N 1
ATOM 2538 C CA . LYS A 1 333 ? 6.027 -0.388 -26.361 1.00 95.56 333 LYS A CA 1
ATOM 2539 C C . LYS A 1 333 ? 4.795 -0.151 -27.240 1.00 95.56 333 LYS A C 1
ATOM 2541 O O . LYS A 1 333 ? 4.874 0.610 -28.203 1.00 95.56 333 LYS A O 1
ATOM 2546 N N . GLN A 1 334 ? 3.660 -0.775 -26.921 1.00 94.69 334 GLN A N 1
ATOM 2547 C CA . GLN A 1 334 ? 2.410 -0.611 -27.675 1.00 94.69 334 GLN A CA 1
ATOM 2548 C C . GLN A 1 334 ? 1.881 0.827 -27.598 1.00 94.69 334 GLN A C 1
ATOM 2550 O O . GLN A 1 334 ? 1.492 1.400 -28.614 1.00 94.69 334 GLN A O 1
ATOM 2555 N N . ASN A 1 335 ? 1.917 1.437 -26.411 1.00 92.81 335 ASN A N 1
ATOM 2556 C CA . ASN A 1 335 ? 1.435 2.804 -26.214 1.00 92.81 335 ASN A CA 1
ATOM 2557 C C . ASN A 1 335 ? 2.384 3.864 -26.798 1.00 92.81 335 ASN A C 1
ATOM 2559 O O . ASN A 1 335 ? 1.925 4.936 -27.190 1.00 92.81 335 ASN A O 1
ATOM 2563 N N . HIS A 1 336 ? 3.683 3.576 -26.929 1.00 89.56 336 HIS A N 1
ATOM 2564 C CA . HIS A 1 336 ? 4.663 4.533 -27.452 1.00 89.56 336 HIS A CA 1
ATOM 2565 C C . HIS A 1 336 ? 4.302 5.077 -28.841 1.00 89.56 336 HIS A C 1
ATOM 2567 O O . HIS A 1 336 ? 4.441 6.274 -29.083 1.00 89.56 336 HIS A O 1
ATOM 2573 N N . LYS A 1 337 ? 3.764 4.232 -29.732 1.00 83.19 337 LYS A N 1
ATOM 2574 C CA . LYS A 1 337 ? 3.353 4.652 -31.085 1.00 83.19 337 LYS A CA 1
ATOM 2575 C C . LYS A 1 337 ? 2.235 5.701 -31.069 1.00 83.19 337 LYS A C 1
ATOM 2577 O O . LYS A 1 337 ? 2.160 6.522 -31.976 1.00 83.19 337 LYS A O 1
ATOM 2582 N N . HIS A 1 338 ? 1.380 5.682 -30.047 1.00 84.75 338 HIS A N 1
ATOM 2583 C CA . HIS A 1 338 ? 0.244 6.597 -29.917 1.00 84.75 338 HIS A CA 1
ATOM 2584 C C . HIS A 1 338 ? 0.590 7.888 -29.171 1.00 84.75 338 HIS A C 1
ATOM 2586 O O . HIS A 1 338 ? -0.043 8.913 -29.406 1.00 84.75 338 HIS A O 1
ATOM 2592 N N . TYR A 1 339 ? 1.599 7.845 -28.299 1.00 82.19 339 TYR A N 1
ATOM 2593 C CA . TYR A 1 339 ? 1.950 8.942 -27.396 1.00 82.19 339 TYR A CA 1
ATOM 2594 C C . TYR A 1 339 ? 3.395 9.419 -27.574 1.00 82.19 339 TYR A C 1
ATOM 2596 O O . TYR A 1 339 ? 4.014 9.840 -26.598 1.00 82.19 339 TYR A O 1
ATOM 2604 N N . ARG A 1 340 ? 3.952 9.344 -28.794 1.00 73.56 340 ARG A N 1
ATOM 2605 C CA . ARG A 1 340 ? 5.349 9.728 -29.065 1.00 73.56 340 ARG A CA 1
ATOM 2606 C C . ARG A 1 340 ? 5.577 11.170 -28.573 1.00 73.56 340 ARG A C 1
ATOM 2608 O O . ARG A 1 340 ? 4.970 12.093 -29.121 1.00 73.56 340 ARG A O 1
ATOM 2615 N N . PRO A 1 341 ? 6.372 11.380 -27.510 1.00 65.56 341 PRO A N 1
ATOM 2616 C CA . PRO A 1 341 ? 6.500 12.694 -26.902 1.00 65.56 341 PRO A CA 1
ATOM 2617 C C . PRO A 1 341 ? 7.278 13.627 -27.830 1.00 65.56 341 PRO A C 1
ATOM 2619 O O . PRO A 1 341 ? 8.158 13.201 -28.575 1.00 65.56 341 PRO A O 1
ATOM 2622 N N . THR A 1 342 ? 6.987 14.925 -27.756 1.00 63.03 342 THR A N 1
ATOM 2623 C CA . THR A 1 342 ? 7.754 15.955 -28.474 1.00 63.03 342 THR A CA 1
ATOM 2624 C C . THR A 1 342 ? 9.138 16.196 -27.863 1.00 63.03 342 THR A C 1
ATOM 2626 O O . THR A 1 342 ? 9.972 16.843 -28.491 1.00 63.03 342 THR A O 1
ATOM 2629 N N . SER A 1 343 ? 9.405 15.672 -26.659 1.00 63.69 343 SER A N 1
ATOM 2630 C CA . SER A 1 343 ? 10.718 15.687 -26.011 1.00 63.69 343 SER A CA 1
ATOM 2631 C C . SER A 1 343 ? 11.151 14.275 -25.604 1.00 63.69 343 SER A C 1
ATOM 2633 O O . SER A 1 343 ? 10.377 13.501 -25.040 1.00 63.69 343 SER A O 1
ATOM 2635 N N . SER A 1 344 ? 12.417 13.942 -25.866 1.00 61.88 344 SER A N 1
ATOM 2636 C CA . SER A 1 344 ? 13.022 12.632 -25.569 1.00 61.88 344 SER A CA 1
ATOM 2637 C C . SER A 1 344 ? 13.013 12.273 -24.081 1.00 61.88 344 SER A C 1
ATOM 2639 O O . SER A 1 344 ? 13.069 11.100 -23.721 1.00 61.88 344 SER A O 1
ATOM 2641 N N . ASN A 1 345 ? 12.932 13.278 -23.206 1.00 64.75 345 ASN A N 1
ATOM 2642 C CA . ASN A 1 345 ? 13.183 13.104 -21.780 1.00 64.75 345 ASN A CA 1
ATOM 2643 C C . ASN A 1 345 ? 12.000 12.501 -21.010 1.00 64.75 345 ASN A C 1
ATOM 2645 O O . ASN A 1 345 ? 12.211 12.065 -19.890 1.00 64.75 345 ASN A O 1
ATOM 2649 N N . TYR A 1 346 ? 10.792 12.430 -21.584 1.00 71.00 346 TYR A N 1
ATOM 2650 C CA . TYR A 1 346 ? 9.594 11.868 -20.934 1.00 71.00 346 TYR A CA 1
ATOM 2651 C C . TYR A 1 346 ? 8.921 10.841 -21.843 1.00 71.00 346 TYR A C 1
ATOM 2653 O O . TYR A 1 346 ? 7.833 11.069 -22.375 1.00 71.00 346 TYR A O 1
ATOM 2661 N N . SER A 1 347 ? 9.614 9.726 -22.074 1.00 83.00 347 SER A N 1
ATOM 2662 C CA . SER A 1 347 ? 9.245 8.747 -23.092 1.00 83.00 347 SER A CA 1
ATOM 2663 C C . SER A 1 347 ? 8.883 7.393 -22.506 1.00 83.00 347 SER A C 1
ATOM 2665 O O . SER A 1 347 ? 9.590 6.840 -21.669 1.00 83.00 347 SER A O 1
ATOM 2667 N N . LEU A 1 348 ? 7.827 6.799 -23.063 1.00 88.38 348 LEU A N 1
ATOM 2668 C CA . LEU A 1 348 ? 7.473 5.393 -22.858 1.00 88.38 348 LEU A CA 1
ATOM 2669 C C . LEU A 1 348 ? 8.607 4.432 -23.261 1.00 88.38 348 LEU A C 1
ATOM 2671 O O . LEU A 1 348 ? 8.678 3.321 -22.747 1.00 88.38 348 LEU A O 1
ATOM 2675 N N . ALA A 1 349 ? 9.533 4.871 -24.122 1.00 90.88 349 ALA A N 1
ATOM 2676 C CA . ALA A 1 349 ? 10.740 4.125 -24.481 1.00 90.88 349 ALA A CA 1
ATOM 2677 C C . ALA A 1 349 ? 11.728 3.951 -23.312 1.00 90.88 349 ALA A C 1
ATOM 2679 O O . ALA A 1 349 ? 12.647 3.147 -23.406 1.00 90.88 349 ALA A O 1
ATOM 2680 N N . ASN A 1 350 ? 11.548 4.681 -22.208 1.00 91.75 350 ASN A N 1
ATOM 2681 C CA . ASN A 1 350 ? 12.387 4.557 -21.015 1.00 91.75 350 ASN A CA 1
ATOM 2682 C C . ASN A 1 350 ? 11.886 3.476 -20.051 1.00 91.75 350 ASN A C 1
ATOM 2684 O O . ASN A 1 350 ? 12.438 3.336 -18.959 1.00 91.75 350 ASN A O 1
ATOM 2688 N N . ALA A 1 351 ? 10.827 2.742 -20.404 1.00 95.19 351 ALA A N 1
ATOM 2689 C CA . ALA A 1 351 ? 10.319 1.675 -19.560 1.00 95.19 351 ALA A CA 1
ATOM 2690 C C . ALA A 1 351 ? 11.382 0.587 -19.364 1.00 95.19 351 ALA A C 1
ATOM 2692 O O . ALA A 1 351 ? 12.070 0.164 -20.299 1.00 95.19 351 ALA A O 1
ATOM 2693 N N . CYS A 1 352 ? 11.494 0.133 -18.124 1.00 95.88 352 CYS A N 1
ATOM 2694 C CA . CYS A 1 352 ? 12.384 -0.938 -17.715 1.00 95.88 352 CYS A CA 1
ATOM 2695 C C . CYS A 1 352 ? 11.732 -1.763 -16.600 1.00 95.88 352 CYS A C 1
ATOM 2697 O O . CYS A 1 352 ? 10.713 -1.375 -16.019 1.00 95.88 352 CYS A O 1
ATOM 2699 N N . ALA A 1 353 ? 12.299 -2.930 -16.334 1.00 97.00 353 ALA A N 1
ATOM 2700 C CA . ALA A 1 353 ? 11.875 -3.800 -15.255 1.00 97.00 353 ALA A CA 1
ATOM 2701 C C . ALA A 1 353 ? 13.058 -4.622 -14.742 1.00 97.00 353 ALA A C 1
ATOM 2703 O O . ALA A 1 353 ? 13.983 -4.941 -15.488 1.00 97.00 353 ALA A O 1
ATOM 2704 N N . ILE A 1 354 ? 13.001 -4.998 -13.472 1.00 96.00 354 ILE A N 1
ATOM 2705 C CA . ILE A 1 354 ? 13.937 -5.918 -12.838 1.00 96.00 354 ILE A CA 1
ATOM 2706 C C . ILE A 1 354 ? 13.123 -7.096 -12.307 1.00 96.00 354 ILE A C 1
ATOM 2708 O O . ILE A 1 354 ? 12.168 -6.891 -11.565 1.00 96.00 354 ILE A O 1
ATOM 2712 N N . ASP A 1 355 ? 13.469 -8.319 -12.691 1.00 96.56 355 ASP A N 1
ATOM 2713 C CA . ASP A 1 355 ? 12.879 -9.546 -12.146 1.00 96.56 355 ASP A CA 1
ATOM 2714 C C . ASP A 1 355 ? 13.979 -10.504 -11.666 1.00 96.56 355 ASP A C 1
ATOM 2716 O O . ASP A 1 355 ? 15.171 -10.185 -11.691 1.00 96.56 355 ASP A O 1
ATOM 2720 N N . LEU A 1 356 ? 13.595 -11.715 -11.258 1.00 95.19 356 LEU A N 1
ATOM 2721 C CA . LEU A 1 356 ? 14.551 -12.724 -10.784 1.00 95.19 356 LEU A CA 1
ATOM 2722 C C . LEU A 1 356 ? 15.545 -13.201 -11.854 1.00 95.19 356 LEU A C 1
ATOM 2724 O O . LEU A 1 356 ? 16.564 -13.802 -11.512 1.00 95.19 356 LEU A O 1
ATOM 2728 N N . ASN A 1 357 ? 15.271 -12.955 -13.138 1.00 95.12 357 ASN A N 1
ATOM 2729 C CA . ASN A 1 357 ? 16.167 -13.316 -14.233 1.00 95.12 357 ASN A CA 1
ATOM 2730 C C . ASN A 1 357 ? 17.160 -12.193 -14.556 1.00 95.12 357 ASN A C 1
ATOM 2732 O O . ASN A 1 357 ? 18.258 -12.472 -15.046 1.00 95.12 357 ASN A O 1
ATOM 2736 N N . GLY A 1 358 ? 16.793 -10.938 -14.288 1.00 94.38 358 GLY A N 1
ATOM 2737 C CA . GLY A 1 358 ? 17.679 -9.789 -14.406 1.00 94.38 358 GLY A CA 1
ATOM 2738 C C . GLY A 1 358 ? 16.971 -8.508 -14.837 1.00 94.38 358 GLY A C 1
ATOM 2739 O O . GLY A 1 358 ? 15.795 -8.291 -14.559 1.00 94.38 358 GLY A O 1
ATOM 2740 N N . TYR A 1 359 ? 17.724 -7.639 -15.508 1.00 95.12 359 TYR A N 1
ATOM 2741 C CA . TYR A 1 359 ? 17.270 -6.331 -15.972 1.00 95.12 359 TYR A CA 1
ATOM 2742 C C . TYR A 1 359 ? 16.746 -6.387 -17.411 1.00 95.12 359 TYR A C 1
ATOM 2744 O O . TYR A 1 359 ? 17.406 -6.924 -18.306 1.00 95.12 359 TYR A O 1
ATOM 2752 N N . TRP A 1 360 ? 15.578 -5.794 -17.629 1.00 96.19 360 TRP A N 1
ATOM 2753 C CA . TRP A 1 360 ? 14.886 -5.688 -18.908 1.00 96.19 360 TRP A CA 1
ATOM 2754 C C . TRP A 1 360 ? 14.610 -4.222 -19.232 1.00 96.19 360 TRP A C 1
ATOM 2756 O O . TRP A 1 360 ? 14.257 -3.451 -18.341 1.00 96.19 360 TRP A O 1
ATOM 2766 N N . TYR A 1 361 ? 14.709 -3.826 -20.498 1.00 95.62 361 TYR A N 1
ATOM 2767 C CA . TYR A 1 361 ? 14.456 -2.442 -20.905 1.00 95.62 361 TYR A CA 1
ATOM 2768 C C . TYR A 1 361 ? 14.017 -2.339 -22.368 1.00 95.62 361 TYR A C 1
ATOM 2770 O O . TYR A 1 361 ? 14.151 -3.294 -23.138 1.00 95.62 361 TYR A O 1
ATOM 2778 N N . LEU A 1 362 ? 13.467 -1.181 -22.740 1.00 95.56 362 LEU A N 1
ATOM 2779 C CA . LEU A 1 362 ? 13.162 -0.846 -24.129 1.00 95.56 362 LEU A CA 1
ATOM 2780 C C . LEU A 1 362 ? 14.331 -0.110 -24.804 1.00 95.56 362 LEU A C 1
ATOM 2782 O O . LEU A 1 362 ? 14.936 0.802 -24.233 1.00 95.56 362 LEU A O 1
ATOM 2786 N N . GLU A 1 363 ? 14.629 -0.490 -26.041 1.00 93.31 363 GLU A N 1
ATOM 2787 C CA . GLU A 1 363 ? 15.659 0.131 -26.881 1.00 93.31 363 GLU A CA 1
ATOM 2788 C C . GLU A 1 363 ? 15.090 0.417 -28.273 1.00 93.31 363 GLU A C 1
ATOM 2790 O O . GLU A 1 363 ? 14.410 -0.435 -28.842 1.00 93.31 363 GLU A O 1
ATOM 2795 N N . GLU A 1 364 ? 15.322 1.618 -28.804 1.00 90.12 364 GLU A N 1
ATOM 2796 C CA . GLU A 1 364 ? 14.912 1.980 -30.166 1.00 90.12 364 GLU A CA 1
ATOM 2797 C C . GLU A 1 364 ? 16.010 1.544 -31.141 1.00 90.12 364 GLU A C 1
ATOM 2799 O O . GLU A 1 364 ? 17.131 2.045 -31.077 1.00 90.12 364 GLU A O 1
ATOM 2804 N N . LEU A 1 365 ? 15.691 0.589 -32.014 1.00 90.81 365 LEU A N 1
ATOM 2805 C CA . LEU A 1 365 ? 16.564 0.090 -33.075 1.00 90.81 365 LEU A CA 1
ATOM 2806 C C . LEU A 1 365 ? 15.789 0.178 -34.390 1.00 90.81 365 LEU A C 1
ATOM 2808 O O . LEU A 1 365 ? 14.677 -0.346 -34.478 1.00 90.81 365 LEU A O 1
ATOM 2812 N N . ASP A 1 366 ? 16.370 0.843 -35.388 1.00 89.81 366 ASP A N 1
ATOM 2813 C CA . ASP A 1 366 ? 15.767 1.033 -36.715 1.00 89.81 366 ASP A CA 1
ATOM 2814 C C . ASP A 1 366 ? 14.339 1.621 -36.658 1.00 89.81 366 ASP A C 1
ATOM 2816 O O . ASP A 1 366 ? 13.413 1.106 -37.281 1.00 89.81 366 ASP A O 1
ATOM 2820 N N . ASP A 1 367 ? 14.151 2.686 -35.867 1.00 85.06 367 ASP A N 1
ATOM 2821 C CA . ASP A 1 367 ? 12.860 3.361 -35.625 1.00 85.06 367 ASP A CA 1
ATOM 2822 C C . ASP A 1 367 ? 11.764 2.478 -34.981 1.00 85.06 367 ASP A C 1
ATOM 2824 O O . ASP A 1 367 ? 10.586 2.855 -34.928 1.00 85.06 367 ASP A O 1
ATOM 2828 N N . GLU A 1 368 ? 12.128 1.313 -34.434 1.00 89.75 368 GLU A N 1
ATOM 2829 C CA . GLU A 1 368 ? 11.228 0.442 -33.681 1.00 89.75 368 GLU A CA 1
ATOM 2830 C C . GLU A 1 368 ? 11.723 0.193 -32.254 1.00 89.75 368 GLU A C 1
ATOM 2832 O O . GLU A 1 368 ? 12.903 -0.031 -32.004 1.00 89.75 368 GLU A O 1
ATOM 2837 N N . LEU A 1 369 ? 10.804 0.176 -31.283 1.00 93.94 369 LEU A N 1
ATOM 2838 C CA . LEU A 1 369 ? 11.138 -0.221 -29.915 1.00 93.94 369 LEU A CA 1
ATOM 2839 C C . LEU A 1 369 ? 11.227 -1.741 -29.792 1.00 93.94 369 LEU A C 1
ATOM 2841 O O . LEU A 1 369 ? 10.282 -2.455 -30.131 1.00 93.94 369 LEU A O 1
ATOM 2845 N N . HIS A 1 370 ? 12.306 -2.235 -29.199 1.00 96.06 370 HIS A N 1
ATOM 2846 C CA . HIS A 1 370 ? 12.549 -3.645 -28.902 1.00 96.06 370 HIS A CA 1
ATOM 2847 C C . HIS A 1 370 ? 12.678 -3.864 -27.399 1.00 96.06 370 HIS A C 1
ATOM 2849 O O . HIS A 1 370 ? 13.141 -2.990 -26.673 1.00 96.06 370 HIS A O 1
ATOM 2855 N N . ILE A 1 371 ? 12.252 -5.038 -26.932 1.00 97.38 371 ILE A N 1
ATOM 2856 C CA . ILE A 1 371 ? 12.452 -5.467 -25.544 1.00 97.38 371 ILE A CA 1
ATOM 2857 C C . ILE A 1 371 ? 13.801 -6.171 -25.474 1.00 97.38 371 ILE A C 1
ATOM 2859 O O . ILE A 1 371 ? 13.990 -7.198 -26.125 1.00 97.38 371 ILE A O 1
ATOM 2863 N N . ILE A 1 372 ? 14.712 -5.643 -24.665 1.00 96.38 372 ILE A N 1
ATOM 2864 C CA . ILE A 1 372 ? 16.047 -6.197 -24.456 1.00 96.38 372 ILE A CA 1
ATOM 2865 C C . ILE A 1 372 ? 16.140 -6.772 -23.042 1.00 96.38 372 ILE A C 1
ATOM 2867 O O . ILE A 1 372 ? 15.716 -6.135 -22.078 1.00 96.38 372 ILE A O 1
ATOM 2871 N N . GLY A 1 373 ? 16.705 -7.974 -22.905 1.00 94.00 373 GLY A N 1
ATOM 2872 C CA . GLY A 1 373 ? 16.914 -8.633 -21.613 1.00 94.00 373 GLY A CA 1
ATOM 2873 C C . GLY A 1 373 ? 16.565 -10.132 -21.600 1.00 94.00 373 GLY A C 1
ATOM 2874 O O . GLY A 1 373 ? 16.178 -10.681 -22.635 1.00 94.00 373 GLY A O 1
ATOM 2875 N N . PRO A 1 374 ? 16.726 -10.805 -20.443 1.00 93.62 374 PRO A N 1
ATOM 2876 C CA . PRO A 1 374 ? 17.236 -10.236 -19.202 1.00 93.62 374 PRO A CA 1
ATOM 2877 C C . PRO A 1 374 ? 18.760 -10.108 -19.269 1.00 93.62 374 PRO A C 1
ATOM 2879 O O . PRO A 1 374 ? 19.470 -11.076 -19.551 1.00 93.62 374 PRO A O 1
ATOM 2882 N N . LYS A 1 375 ? 19.290 -8.921 -18.975 1.00 93.38 375 LYS A N 1
ATOM 2883 C CA . LYS A 1 375 ? 20.713 -8.753 -18.674 1.00 93.38 375 LYS A CA 1
ATOM 2884 C C . LYS A 1 375 ? 20.940 -9.181 -17.229 1.00 93.38 375 LYS A C 1
ATOM 2886 O O . LYS A 1 375 ? 20.218 -8.742 -16.335 1.00 93.38 375 LYS A O 1
ATOM 2891 N N . LYS A 1 376 ? 21.951 -10.019 -16.984 1.00 89.25 376 LYS A N 1
ATOM 2892 C CA . LYS A 1 376 ? 22.327 -10.380 -15.611 1.00 89.25 376 LYS A CA 1
ATOM 2893 C C . LYS A 1 376 ? 22.664 -9.115 -14.832 1.00 89.25 376 LYS A C 1
ATOM 2895 O O . LYS A 1 376 ? 23.461 -8.301 -15.296 1.00 89.25 376 LYS A O 1
ATOM 2900 N N . LEU A 1 377 ? 22.086 -8.990 -13.645 1.00 82.38 377 LEU A N 1
ATOM 2901 C CA . LEU A 1 377 ? 22.475 -7.943 -12.715 1.00 82.38 377 LEU A CA 1
ATOM 2902 C C . LEU A 1 377 ? 23.928 -8.186 -12.277 1.00 82.38 377 LEU A C 1
ATOM 2904 O O . LEU A 1 377 ? 24.291 -9.337 -12.005 1.00 82.38 377 LEU A O 1
ATOM 2908 N N . PRO A 1 378 ? 24.776 -7.147 -12.237 1.00 64.69 378 PRO A N 1
ATOM 2909 C CA . PRO A 1 378 ? 26.099 -7.257 -11.639 1.00 64.69 378 PRO A CA 1
ATOM 2910 C C . PRO A 1 378 ? 25.954 -7.724 -10.188 1.00 64.69 378 PRO A C 1
ATOM 2912 O O . PRO A 1 378 ? 25.127 -7.171 -9.464 1.00 64.69 378 PRO A O 1
ATOM 2915 N N . LYS A 1 379 ? 26.706 -8.766 -9.817 1.00 59.81 379 LYS A N 1
ATOM 2916 C CA . LYS A 1 379 ? 26.729 -9.303 -8.451 1.00 59.81 379 LYS A CA 1
ATOM 2917 C C . LYS A 1 379 ? 27.376 -8.336 -7.474 1.00 59.81 379 LYS A C 1
ATOM 2919 O O . LYS A 1 379 ? 28.335 -7.650 -7.900 1.00 59.81 379 LYS A O 1
#

pLDDT: mean 85.94, std 12.65, range [41.84, 97.94]